Protein AF-A0A1I3M6T3-F1 (afdb_monomer)

Mean predicted aligned error: 14.3 Å

Structure (mmCIF, N/CA/C/O backbone):
data_AF-A0A1I3M6T3-F1
#
_entry.id   AF-A0A1I3M6T3-F1
#
loop_
_atom_site.group_PDB
_atom_site.id
_atom_site.type_symbol
_atom_site.label_atom_id
_atom_site.label_alt_id
_atom_site.label_comp_id
_atom_site.label_asym_id
_atom_site.label_entity_id
_atom_site.label_seq_id
_atom_site.pdbx_PDB_ins_code
_atom_site.Cartn_x
_atom_site.Cartn_y
_atom_site.Cartn_z
_atom_site.occupancy
_atom_site.B_iso_or_equiv
_atom_site.auth_seq_id
_atom_site.auth_comp_id
_atom_site.auth_asym_id
_atom_site.auth_atom_id
_atom_site.pdbx_PDB_model_num
ATOM 1 N N . MET A 1 1 ? 19.870 -5.071 -53.700 1.00 33.00 1 MET A N 1
ATOM 2 C CA . MET A 1 1 ? 19.274 -5.561 -52.437 1.00 33.00 1 MET A CA 1
ATOM 3 C C . MET A 1 1 ? 17.981 -4.803 -52.187 1.00 33.00 1 MET A C 1
ATOM 5 O O . MET A 1 1 ? 18.039 -3.604 -51.962 1.00 33.00 1 MET A O 1
ATOM 9 N N . ARG A 1 2 ? 16.823 -5.468 -52.293 1.00 24.66 2 ARG A N 1
ATOM 10 C CA . ARG A 1 2 ? 15.534 -4.907 -51.862 1.00 24.66 2 ARG A CA 1
ATOM 11 C C . ARG A 1 2 ? 15.504 -4.945 -50.335 1.00 24.66 2 ARG A C 1
ATOM 13 O O . ARG A 1 2 ? 15.470 -6.027 -49.759 1.00 24.66 2 ARG A O 1
ATOM 20 N N . THR A 1 3 ? 15.565 -3.790 -49.685 1.00 25.22 3 THR A N 1
ATOM 21 C CA . THR A 1 3 ? 15.263 -3.667 -48.259 1.00 25.22 3 THR A CA 1
ATOM 22 C C . THR A 1 3 ? 13.766 -3.901 -48.082 1.00 25.22 3 THR A C 1
ATOM 24 O O . THR A 1 3 ? 12.947 -3.120 -48.562 1.00 25.22 3 THR A O 1
ATOM 27 N N . SER A 1 4 ? 13.381 -5.004 -47.438 1.00 23.59 4 SER A N 1
ATOM 28 C CA . SER A 1 4 ? 11.996 -5.191 -47.014 1.00 23.59 4 SER A CA 1
ATOM 29 C C . SER A 1 4 ? 11.693 -4.137 -45.947 1.00 23.59 4 SER A C 1
ATOM 31 O O . SER A 1 4 ? 12.157 -4.259 -44.810 1.00 23.59 4 SER A O 1
ATOM 33 N N . LYS A 1 5 ? 10.948 -3.085 -46.300 1.00 27.83 5 LYS A N 1
ATOM 34 C CA . LYS A 1 5 ? 10.282 -2.244 -45.302 1.00 27.83 5 LYS A CA 1
ATOM 35 C C . LYS A 1 5 ? 9.304 -3.160 -44.562 1.00 27.83 5 LYS A C 1
ATOM 37 O O . LYS A 1 5 ? 8.315 -3.598 -45.139 1.00 27.83 5 LYS A O 1
ATOM 42 N N . LYS A 1 6 ? 9.631 -3.533 -43.323 1.00 27.16 6 LYS A N 1
ATOM 43 C CA . LYS A 1 6 ? 8.674 -4.197 -42.435 1.00 27.16 6 LYS A CA 1
ATOM 44 C C . LYS A 1 6 ? 7.587 -3.171 -42.124 1.00 27.16 6 LYS A C 1
ATOM 46 O O . LYS A 1 6 ? 7.888 -2.121 -41.567 1.00 27.16 6 LYS A O 1
ATOM 51 N N . ILE A 1 7 ? 6.366 -3.460 -42.554 1.00 26.75 7 ILE A N 1
ATOM 52 C CA . ILE A 1 7 ? 5.167 -2.705 -42.194 1.00 26.75 7 ILE A CA 1
ATOM 53 C C . ILE A 1 7 ? 4.877 -3.062 -40.734 1.00 26.75 7 ILE A C 1
ATOM 55 O O . ILE A 1 7 ? 4.719 -4.239 -40.412 1.00 26.75 7 ILE A O 1
ATOM 59 N N . PHE A 1 8 ? 4.891 -2.070 -39.847 1.00 31.80 8 PHE A N 1
ATOM 60 C CA . PHE A 1 8 ? 4.618 -2.259 -38.425 1.00 31.80 8 PHE A CA 1
ATOM 61 C C . PHE A 1 8 ? 3.236 -1.702 -38.126 1.00 31.80 8 PHE A C 1
ATOM 63 O O . PHE A 1 8 ? 2.995 -0.511 -38.261 1.00 31.80 8 PHE A O 1
ATOM 70 N N . THR A 1 9 ? 2.319 -2.579 -37.739 1.00 27.88 9 THR A N 1
ATOM 71 C CA . THR A 1 9 ? 0.963 -2.187 -37.365 1.00 27.88 9 THR A CA 1
ATOM 72 C C . THR A 1 9 ? 0.936 -1.803 -35.889 1.00 27.88 9 THR A C 1
ATOM 74 O O . THR A 1 9 ? 1.204 -2.650 -35.042 1.00 27.88 9 THR A O 1
ATOM 77 N N . ILE A 1 10 ? 0.616 -0.548 -35.581 1.00 32.59 10 ILE A N 1
ATOM 78 C CA . ILE A 1 10 ? 0.321 -0.064 -34.228 1.00 32.59 10 ILE A CA 1
ATOM 79 C C . ILE A 1 10 ? -1.197 0.142 -34.160 1.00 32.59 10 ILE A C 1
ATOM 81 O O . ILE A 1 10 ? -1.762 0.835 -35.004 1.00 32.59 10 ILE A O 1
ATOM 85 N N . SER A 1 11 ? -1.865 -0.470 -33.184 1.00 29.73 11 SER A N 1
ATOM 86 C CA . SER A 1 11 ? -3.308 -0.286 -32.962 1.00 29.73 11 SER A CA 1
ATOM 87 C C . SER A 1 11 ? -3.497 0.434 -31.629 1.00 29.73 11 SER A C 1
ATOM 89 O O . SER A 1 11 ? -2.951 -0.011 -30.621 1.00 29.73 11 SER A O 1
ATOM 91 N N . PHE A 1 12 ? -4.225 1.549 -31.628 1.00 35.47 12 PHE A N 1
ATOM 92 C CA . PHE A 1 12 ? -4.658 2.257 -30.427 1.00 35.47 12 PHE A CA 1
ATOM 93 C C . PHE A 1 12 ? -6.178 2.126 -30.309 1.00 35.47 12 PHE A C 1
ATOM 95 O O . PHE A 1 12 ? -6.918 2.481 -31.224 1.00 35.47 12 PHE A O 1
ATOM 102 N N . ILE A 1 13 ? -6.663 1.676 -29.155 1.00 32.03 13 ILE A N 1
ATOM 103 C CA . ILE A 1 13 ? -8.095 1.702 -28.849 1.00 32.03 13 ILE A CA 1
ATOM 104 C C . ILE A 1 13 ? -8.364 2.981 -28.057 1.00 32.03 13 ILE A C 1
ATOM 106 O O . ILE A 1 13 ? -7.944 3.105 -26.909 1.00 32.03 13 ILE A O 1
ATOM 110 N N . THR A 1 14 ? -9.037 3.951 -28.674 1.00 37.41 14 THR A N 1
ATOM 111 C CA . THR A 1 14 ? -9.496 5.181 -28.012 1.00 37.41 14 THR A CA 1
ATOM 112 C C . THR A 1 14 ? -11.008 5.084 -27.836 1.00 37.41 14 THR A C 1
ATOM 114 O O . THR A 1 14 ? -11.773 5.472 -28.707 1.00 37.41 14 THR A O 1
ATOM 117 N N . SER A 1 15 ? -11.469 4.535 -26.711 1.00 32.78 15 SER A N 1
ATOM 118 C CA . SER A 1 15 ? -12.909 4.460 -26.430 1.00 32.78 15 SER A CA 1
ATOM 119 C C . SER A 1 15 ? -13.443 5.845 -26.057 1.00 32.78 15 SER A C 1
ATOM 121 O O . SER A 1 15 ? -13.437 6.225 -24.890 1.00 32.78 15 SER A O 1
ATOM 123 N N . LEU A 1 16 ? -13.885 6.618 -27.047 1.00 38.84 16 LEU A N 1
ATOM 124 C CA . LEU A 1 16 ? -14.772 7.754 -26.818 1.00 38.84 16 LEU A CA 1
ATOM 125 C C . LEU A 1 16 ? -16.199 7.204 -26.738 1.00 38.84 16 LEU A C 1
ATOM 127 O O . LEU A 1 16 ? -16.794 6.877 -27.760 1.00 38.84 16 LEU A O 1
ATOM 131 N N . LEU A 1 17 ? -16.721 7.040 -25.523 1.00 32.47 17 LEU A N 1
ATOM 132 C CA . LEU A 1 17 ? -18.110 6.640 -25.298 1.00 32.47 17 LEU A CA 1
ATOM 133 C C . LEU A 1 17 ? -19.011 7.864 -25.485 1.00 32.47 17 LEU A C 1
ATOM 135 O O . LEU A 1 17 ? -19.327 8.569 -24.529 1.00 32.47 17 LEU A O 1
ATOM 139 N N . PHE A 1 18 ? -19.418 8.122 -26.726 1.00 37.00 18 PHE A N 1
ATOM 140 C CA . PHE A 1 18 ? -20.512 9.045 -27.010 1.00 37.00 18 PHE A CA 1
ATOM 141 C C . PHE A 1 18 ? -21.816 8.256 -26.928 1.00 37.00 18 PHE A C 1
ATOM 143 O O . PHE A 1 18 ? -21.998 7.314 -27.698 1.00 37.00 18 PHE A O 1
ATOM 150 N N . SER A 1 19 ? -22.661 8.588 -25.945 1.00 36.44 19 SER A N 1
ATOM 151 C CA . SER A 1 19 ? -24.074 8.179 -25.846 1.00 36.44 19 SER A CA 1
ATOM 152 C C . SER A 1 19 ? -24.452 6.934 -26.668 1.00 36.44 19 SER A C 1
ATOM 154 O O . SER A 1 19 ? -25.060 7.052 -27.716 1.00 36.44 19 SER A O 1
ATOM 156 N N . SER A 1 20 ? -24.103 5.721 -26.222 1.00 36.16 20 SER A N 1
ATOM 157 C CA . SER A 1 20 ? -24.550 4.416 -26.775 1.00 36.16 20 SER A CA 1
ATOM 158 C C . SER A 1 20 ? -24.421 4.131 -28.291 1.00 36.16 20 SER A C 1
ATOM 160 O O . SER A 1 20 ? -24.750 3.017 -28.690 1.00 36.16 20 SER A O 1
ATOM 162 N N . VAL A 1 21 ? -23.961 5.058 -29.139 1.00 37.34 21 VAL A N 1
ATOM 163 C CA . VAL A 1 21 ? -24.123 4.934 -30.600 1.00 37.34 21 VAL A CA 1
ATOM 164 C C . VAL A 1 21 ? -22.792 4.871 -31.347 1.00 37.34 21 VAL A C 1
ATOM 166 O O . VAL A 1 21 ? -22.757 4.193 -32.368 1.00 37.34 21 VAL A O 1
ATOM 169 N N . PHE A 1 22 ? -21.691 5.453 -30.841 1.00 40.50 22 PHE A N 1
ATOM 170 C CA . PHE A 1 22 ? -20.404 5.422 -31.554 1.00 40.50 22 PHE A CA 1
ATOM 171 C C . PHE A 1 22 ? -19.187 5.060 -30.692 1.00 40.50 22 PHE A C 1
ATOM 173 O O . PHE A 1 22 ? -19.043 5.552 -29.574 1.00 40.50 22 PHE A O 1
ATOM 180 N N . ALA A 1 23 ? -18.283 4.240 -31.241 1.00 41.53 23 ALA A N 1
ATOM 181 C CA . ALA A 1 23 ? -16.928 4.019 -30.720 1.00 41.53 23 ALA A CA 1
ATOM 182 C C . ALA A 1 23 ? -15.893 4.225 -31.837 1.00 41.53 23 ALA A C 1
ATOM 184 O O . ALA A 1 23 ? -16.207 4.034 -33.013 1.00 41.53 23 ALA A O 1
ATOM 185 N N . PHE A 1 24 ? -14.662 4.601 -31.473 1.00 45.25 24 PHE A N 1
ATOM 186 C CA . PHE A 1 24 ? -13.592 4.873 -32.434 1.00 45.25 24 PHE A CA 1
ATOM 187 C C . PHE A 1 24 ? -12.334 4.045 -32.141 1.00 45.25 24 PHE A C 1
ATOM 189 O O . PHE A 1 24 ? -11.919 3.900 -30.994 1.00 45.25 24 PHE A O 1
ATOM 196 N N . GLU A 1 25 ? -11.689 3.516 -33.178 1.00 41.31 25 GLU A N 1
ATOM 197 C CA . GLU A 1 25 ? -10.359 2.896 -33.067 1.00 41.31 25 GLU A CA 1
ATOM 198 C C . GLU A 1 25 ? -9.405 3.585 -34.039 1.00 41.31 25 GLU A C 1
ATOM 200 O O . GLU A 1 25 ? -9.742 3.778 -35.208 1.00 41.31 25 GLU A O 1
ATOM 205 N N . THR A 1 26 ? -8.222 3.974 -33.559 1.00 43.28 26 THR A N 1
ATOM 206 C CA . THR A 1 26 ? -7.202 4.624 -34.386 1.00 43.28 26 THR A CA 1
ATOM 207 C C . THR A 1 26 ? -6.037 3.673 -34.610 1.00 43.28 26 THR A C 1
ATOM 209 O O . THR A 1 26 ? -5.439 3.136 -33.678 1.00 43.28 26 THR A O 1
ATOM 212 N N . LYS A 1 27 ? -5.681 3.449 -35.872 1.00 40.69 27 LYS A N 1
ATOM 213 C CA . LYS A 1 27 ? -4.592 2.541 -36.243 1.00 40.69 27 LYS A CA 1
ATOM 214 C C . LYS A 1 27 ? -3.506 3.308 -36.985 1.00 40.69 27 LYS A C 1
ATOM 216 O O . LYS A 1 27 ? -3.785 3.978 -37.978 1.00 40.69 27 LYS A O 1
ATOM 221 N N . LEU A 1 28 ? -2.271 3.210 -36.490 1.00 41.81 28 LEU A N 1
ATOM 222 C CA . LEU A 1 28 ? -1.088 3.868 -37.044 1.00 41.81 28 LEU A CA 1
ATOM 223 C C . LEU A 1 28 ? -0.207 2.815 -37.734 1.00 41.81 28 LEU A C 1
ATOM 225 O O . LEU A 1 28 ? 0.260 1.871 -37.098 1.00 41.81 28 LEU A O 1
ATOM 229 N N . ILE A 1 29 ? 0.011 2.946 -39.045 1.00 38.28 29 ILE A N 1
ATOM 230 C CA . ILE A 1 29 ? 0.588 1.853 -39.858 1.00 38.28 29 ILE A CA 1
ATOM 231 C C . ILE A 1 29 ? 2.064 2.092 -40.246 1.00 38.28 29 ILE A C 1
ATOM 233 O O . ILE A 1 29 ? 2.777 1.146 -40.593 1.00 38.28 29 ILE A O 1
ATOM 237 N N . ASN A 1 30 ? 2.581 3.327 -40.161 1.00 36.50 30 ASN A N 1
ATOM 238 C CA . ASN A 1 30 ? 3.977 3.620 -40.513 1.00 36.50 30 ASN A CA 1
ATOM 239 C C . ASN A 1 30 ? 4.489 4.944 -39.902 1.00 36.50 30 ASN A C 1
ATOM 241 O O . ASN A 1 30 ? 3.754 5.919 -39.785 1.00 36.50 30 ASN A O 1
ATOM 245 N N . THR A 1 31 ? 5.773 4.987 -39.527 1.00 40.03 31 THR A N 1
ATOM 246 C CA . THR A 1 31 ? 6.451 6.151 -38.923 1.00 40.03 31 THR A CA 1
ATOM 247 C C . THR A 1 31 ? 7.047 7.131 -39.937 1.00 40.03 31 THR A C 1
ATOM 249 O O . THR A 1 31 ? 7.481 8.208 -39.536 1.00 40.03 31 THR A O 1
ATOM 252 N N . THR A 1 32 ? 7.106 6.774 -41.227 1.00 36.97 32 THR A N 1
ATOM 253 C CA . THR A 1 32 ? 7.670 7.651 -42.282 1.00 36.97 32 THR A CA 1
ATOM 254 C C . THR A 1 32 ? 6.618 8.325 -43.156 1.00 36.97 32 THR A C 1
ATOM 256 O O . THR A 1 32 ? 6.818 9.473 -43.528 1.00 36.97 32 THR A O 1
ATOM 259 N N . ASP A 1 33 ? 5.490 7.657 -43.391 1.00 41.19 33 ASP A N 1
ATOM 260 C CA . ASP A 1 33 ? 4.301 8.193 -44.054 1.00 41.19 33 ASP A CA 1
ATOM 261 C C . ASP A 1 33 ? 3.130 7.856 -43.119 1.00 41.19 33 ASP A C 1
ATOM 263 O O . ASP A 1 33 ? 2.722 6.698 -43.036 1.00 41.19 33 ASP A O 1
ATOM 267 N N . MET A 1 34 ? 2.698 8.803 -42.279 1.00 42.41 34 MET A N 1
ATOM 268 C CA . MET A 1 34 ? 1.663 8.533 -41.273 1.00 42.41 34 MET A CA 1
ATOM 269 C C . MET A 1 34 ? 0.317 8.319 -41.969 1.00 42.41 34 MET A C 1
ATOM 271 O O . MET A 1 34 ? -0.322 9.286 -42.355 1.00 42.41 34 MET A O 1
ATOM 275 N N . GLU A 1 35 ? -0.126 7.074 -42.111 1.00 43.06 35 GLU A N 1
ATOM 276 C CA . GLU A 1 35 ? -1.515 6.753 -42.452 1.00 43.06 35 GLU A CA 1
ATOM 277 C C . GLU A 1 35 ? -2.309 6.553 -41.158 1.00 43.06 35 GLU A C 1
ATOM 279 O O . GLU A 1 35 ? -1.922 5.734 -40.314 1.00 43.06 35 GLU A O 1
ATOM 284 N N . VAL A 1 36 ? -3.396 7.313 -40.998 1.00 46.81 36 VAL A N 1
ATOM 285 C CA . VAL A 1 36 ? -4.339 7.171 -39.885 1.00 46.81 36 VAL A CA 1
ATOM 286 C C . VAL A 1 36 ? -5.586 6.480 -40.415 1.00 46.81 36 VAL A C 1
ATOM 288 O O . VAL A 1 36 ? -6.223 6.946 -41.357 1.00 46.81 36 VAL A O 1
ATOM 291 N N . TRP A 1 37 ? -5.938 5.362 -39.796 1.00 45.31 37 TRP A N 1
ATOM 292 C CA . TRP A 1 37 ? -7.192 4.673 -40.070 1.00 45.31 37 TRP A CA 1
ATOM 293 C C . TRP A 1 37 ? -8.113 4.854 -38.876 1.00 45.31 37 TRP A C 1
ATOM 295 O O . TRP A 1 37 ? -7.723 4.553 -37.745 1.00 45.31 37 TRP A O 1
ATOM 305 N N . LEU A 1 38 ? -9.305 5.374 -39.141 1.00 51.09 38 LEU A N 1
ATOM 306 C CA . LEU A 1 38 ? -10.376 5.539 -38.172 1.00 51.09 38 LEU A CA 1
ATOM 307 C C . LEU A 1 38 ? -11.373 4.415 -38.387 1.00 51.09 38 LEU A C 1
ATOM 309 O O . LEU A 1 38 ? -11.937 4.274 -39.466 1.00 51.09 38 LEU A O 1
ATOM 313 N N . THR A 1 39 ? -11.592 3.612 -37.360 1.00 48.12 39 THR A N 1
ATOM 314 C CA . THR A 1 39 ? -12.732 2.706 -37.341 1.00 48.12 39 THR A CA 1
ATOM 315 C C . THR A 1 39 ? -13.878 3.399 -36.635 1.00 48.12 39 THR A C 1
ATOM 317 O O . THR A 1 39 ? -13.713 3.765 -35.476 1.00 48.12 39 THR A O 1
ATOM 320 N N . VAL A 1 40 ? -15.012 3.560 -37.307 1.00 50.78 40 VAL A N 1
ATOM 321 C CA . VAL A 1 40 ? -16.257 4.038 -36.704 1.00 50.78 40 VAL A CA 1
ATOM 322 C C . VAL A 1 40 ? -17.132 2.824 -36.436 1.00 50.78 40 VAL A C 1
ATOM 324 O O . VAL A 1 40 ? -17.452 2.065 -37.351 1.00 50.78 40 VAL A O 1
ATOM 327 N N . PHE A 1 41 ? -17.490 2.619 -35.175 1.00 48.28 41 PHE A N 1
ATOM 328 C CA . PHE A 1 41 ? -18.468 1.612 -34.781 1.00 48.28 41 PHE A CA 1
ATOM 329 C C . PHE A 1 41 ? -19.822 2.284 -34.612 1.00 48.28 41 PHE A C 1
ATOM 331 O O . PHE A 1 41 ? -19.892 3.288 -33.916 1.00 48.28 41 PHE A O 1
ATOM 338 N N . GLN A 1 42 ? -20.872 1.729 -35.210 1.00 49.78 42 GLN A N 1
ATOM 339 C CA . GLN A 1 42 ? -22.252 2.169 -35.046 1.00 49.78 42 GLN A CA 1
ATOM 340 C C . GLN A 1 42 ? -23.133 0.958 -34.725 1.00 49.78 42 GLN A C 1
ATOM 342 O O . GLN A 1 42 ? -23.492 0.174 -35.610 1.00 49.78 42 GLN A O 1
ATOM 347 N N . GLY A 1 43 ? -23.439 0.757 -33.441 1.00 54.12 43 GLY A N 1
ATOM 348 C CA . GLY A 1 43 ? -23.986 -0.521 -32.970 1.00 54.12 43 GLY A CA 1
ATOM 349 C C . GLY A 1 43 ? -23.054 -1.683 -33.347 1.00 54.12 43 GLY A C 1
ATOM 350 O O . GLY A 1 43 ? -21.872 -1.654 -33.014 1.00 54.12 43 GLY A O 1
ATOM 351 N N . ASP A 1 44 ? -23.567 -2.665 -34.095 1.00 50.44 44 ASP A N 1
ATOM 352 C CA . ASP A 1 44 ? -22.787 -3.814 -34.592 1.00 50.44 44 ASP A CA 1
ATOM 353 C C . ASP A 1 44 ? -22.077 -3.551 -35.935 1.00 50.44 44 ASP A C 1
ATOM 355 O O . ASP A 1 44 ? -21.356 -4.412 -36.447 1.00 50.44 44 ASP A O 1
ATOM 359 N N . THR A 1 45 ? -22.292 -2.383 -36.548 1.00 45.78 45 THR A N 1
ATOM 360 C CA . THR A 1 45 ? -21.677 -2.043 -37.837 1.00 45.78 45 THR A CA 1
ATOM 361 C C . THR A 1 45 ? -20.336 -1.347 -37.649 1.00 45.78 45 THR A C 1
ATOM 363 O O . THR A 1 45 ? -20.158 -0.540 -36.740 1.00 45.78 45 THR A O 1
ATOM 366 N N . LYS A 1 46 ? -19.372 -1.691 -38.509 1.00 55.78 46 LYS A N 1
ATOM 367 C CA . LYS A 1 46 ? -18.014 -1.147 -38.511 1.00 55.78 46 LYS A CA 1
ATOM 368 C C . LYS A 1 46 ? -17.716 -0.552 -39.884 1.00 55.78 46 LYS A C 1
ATOM 370 O O . LYS A 1 46 ? -17.793 -1.270 -40.880 1.00 55.78 46 LYS A O 1
ATOM 375 N N . GLU A 1 47 ? -17.298 0.706 -39.922 1.00 57.34 47 GLU A N 1
ATOM 376 C CA . GLU A 1 47 ? -16.759 1.353 -41.119 1.00 57.34 47 GLU A CA 1
ATOM 377 C C . GLU A 1 47 ? -15.292 1.740 -40.892 1.00 57.34 47 GLU A C 1
ATOM 379 O O . GLU A 1 47 ? -14.941 2.295 -39.851 1.00 57.34 47 GLU A O 1
ATOM 384 N N . GLU A 1 48 ? -14.416 1.422 -41.850 1.00 53.38 48 GLU A N 1
ATOM 385 C CA . GLU A 1 48 ? -13.013 1.847 -41.825 1.00 53.38 48 GLU A CA 1
ATOM 386 C C . GLU A 1 48 ? -12.815 3.036 -42.763 1.00 53.38 48 GLU A C 1
ATOM 388 O O . GLU A 1 48 ? -12.913 2.916 -43.984 1.00 53.38 48 GLU A O 1
ATOM 393 N N . LEU A 1 49 ? -12.492 4.185 -42.180 1.00 54.81 49 LEU A N 1
ATOM 394 C CA . LEU A 1 49 ? -12.182 5.413 -42.888 1.00 54.81 49 LEU A CA 1
ATOM 395 C C . LEU A 1 49 ? -10.666 5.581 -42.966 1.00 54.81 49 LEU A C 1
ATOM 397 O O . LEU A 1 49 ? -9.971 5.687 -41.951 1.00 54.81 49 LEU A O 1
ATOM 401 N N . HIS A 1 50 ? -10.148 5.628 -44.192 1.00 53.78 50 HIS A N 1
ATOM 402 C CA . HIS A 1 50 ? -8.756 5.978 -44.428 1.00 53.78 50 HIS A CA 1
ATOM 403 C C . HIS A 1 50 ? -8.604 7.498 -44.425 1.00 53.78 50 HIS A C 1
ATOM 405 O O . HIS A 1 50 ? -9.087 8.180 -45.330 1.00 53.78 50 HIS A O 1
ATOM 411 N N . VAL A 1 51 ? -7.897 8.028 -43.430 1.00 53.50 51 VAL A N 1
ATOM 412 C CA . VAL A 1 51 ? -7.587 9.453 -43.337 1.00 53.50 51 VAL A CA 1
ATOM 413 C C . VAL A 1 51 ? -6.094 9.620 -43.577 1.00 53.50 51 VAL A C 1
ATOM 415 O O . VAL A 1 51 ? -5.267 9.574 -42.667 1.00 53.50 51 VAL A O 1
ATOM 418 N N . ALA A 1 52 ? -5.738 9.770 -44.852 1.00 49.31 52 ALA A N 1
ATOM 419 C CA . ALA A 1 52 ? -4.384 10.126 -45.244 1.00 49.31 52 ALA A CA 1
ATOM 420 C C . ALA A 1 52 ? -4.171 11.628 -44.975 1.00 49.31 52 ALA A C 1
ATOM 422 O O . ALA A 1 52 ? -4.862 12.449 -45.585 1.00 49.31 52 ALA A O 1
ATOM 423 N N . PRO A 1 53 ? -3.235 12.029 -44.097 1.00 47.44 53 PRO A N 1
ATOM 424 C CA . PRO A 1 53 ? -2.973 13.434 -43.852 1.00 47.44 53 PRO A CA 1
ATOM 425 C C . PRO A 1 53 ? -2.297 14.056 -45.080 1.00 47.44 53 PRO A C 1
ATOM 427 O O . PRO A 1 53 ? -1.090 13.927 -45.288 1.00 47.44 53 PRO A O 1
ATOM 430 N N . GLN A 1 54 ? -3.069 14.763 -45.909 1.00 44.38 54 GLN A N 1
ATOM 431 C CA . GLN A 1 54 ? -2.516 15.626 -46.951 1.00 44.38 54 GLN A CA 1
ATOM 432 C C . GLN A 1 54 ? -1.976 16.909 -46.316 1.00 44.38 54 GLN A C 1
ATOM 434 O O . GLN A 1 54 ? -2.658 17.918 -46.310 1.00 44.38 54 GLN A O 1
ATOM 439 N N . SER A 1 55 ? -0.754 16.895 -45.779 1.00 43.97 55 SER A N 1
ATOM 440 C CA . SER A 1 55 ? 0.045 18.082 -45.385 1.00 43.97 55 SER A CA 1
ATOM 441 C C . SER A 1 55 ? -0.560 19.130 -44.423 1.00 43.97 55 SER A C 1
ATOM 443 O O . SER A 1 55 ? 0.167 20.020 -43.982 1.00 43.97 55 SER A O 1
ATOM 445 N N . GLU A 1 56 ? -1.834 19.039 -44.052 1.00 47.22 56 GLU A N 1
ATOM 446 C CA . GLU A 1 56 ? -2.540 20.009 -43.221 1.00 47.22 56 GLU A CA 1
ATOM 447 C C . GLU A 1 56 ? -2.669 19.510 -41.776 1.00 47.22 56 GLU A C 1
ATOM 449 O O . GLU A 1 56 ? -2.756 18.317 -41.499 1.00 47.22 56 GLU A O 1
ATOM 454 N N . LYS A 1 57 ? -2.607 20.447 -40.822 1.00 52.22 57 LYS A N 1
ATOM 455 C CA . LYS A 1 57 ? -2.604 20.169 -39.372 1.00 52.22 57 LYS A CA 1
ATOM 456 C C . LYS A 1 57 ? -3.990 19.839 -38.810 1.00 52.22 57 LYS A C 1
ATOM 458 O O . LYS A 1 57 ? -4.098 19.527 -37.625 1.00 52.22 57 LYS A O 1
ATOM 463 N N . THR A 1 58 ? -5.027 19.921 -39.637 1.00 50.62 58 THR A N 1
ATOM 464 C CA . THR A 1 58 ? -6.431 19.756 -39.257 1.00 50.62 58 THR A CA 1
ATOM 465 C C . THR A 1 58 ? -7.223 19.148 -40.407 1.00 50.62 58 THR A C 1
ATOM 467 O O . THR A 1 58 ? -7.012 19.547 -41.548 1.00 50.62 58 THR A O 1
ATOM 470 N N . PHE A 1 59 ? -8.153 18.240 -40.111 1.00 55.91 59 PHE A N 1
ATOM 471 C CA . PHE A 1 59 ? -9.054 17.628 -41.094 1.00 55.91 59 PHE A CA 1
ATOM 472 C C . PHE A 1 59 ? -10.476 17.569 -40.541 1.00 55.91 59 PHE A C 1
ATOM 474 O O . PHE A 1 59 ? -10.655 17.344 -39.344 1.00 55.91 59 PHE A O 1
ATOM 481 N N . THR A 1 60 ? -11.471 17.726 -41.415 1.00 53.56 60 THR A N 1
ATOM 482 C CA . THR A 1 60 ? -12.892 17.665 -41.049 1.00 53.56 60 THR A CA 1
ATOM 483 C C . THR A 1 60 ? -13.610 16.599 -41.880 1.00 53.56 60 THR A C 1
ATOM 485 O O . THR A 1 60 ? -13.386 16.513 -43.087 1.00 53.56 60 THR A O 1
ATOM 488 N N . TYR A 1 61 ? -14.460 15.787 -41.249 1.00 55.47 61 TYR A N 1
ATOM 489 C CA . TYR A 1 61 ? -15.267 14.744 -41.889 1.00 55.47 61 TYR A CA 1
ATOM 490 C C . TYR A 1 61 ? -16.738 14.885 -41.485 1.00 55.47 61 TYR A C 1
ATOM 492 O O . TYR A 1 61 ? -17.037 14.944 -40.296 1.00 55.47 61 TYR A O 1
ATOM 500 N N . GLU A 1 62 ? -17.657 14.932 -42.451 1.00 54.72 62 GLU A N 1
ATOM 501 C CA . GLU A 1 62 ? -19.100 14.979 -42.176 1.00 54.72 62 GLU A CA 1
ATOM 502 C C . GLU A 1 62 ? -19.637 13.543 -42.044 1.00 54.72 62 GLU A C 1
ATOM 504 O O . GLU A 1 62 ? -19.589 12.765 -42.995 1.00 54.72 62 GLU A O 1
ATOM 509 N N . LEU A 1 63 ? -20.143 13.192 -40.863 1.00 53.81 63 LEU A N 1
ATOM 510 C CA . LEU A 1 63 ? -20.865 11.954 -40.586 1.00 53.81 63 LEU A CA 1
ATOM 511 C C . LEU A 1 63 ? -22.364 12.267 -40.505 1.00 53.81 63 LEU A C 1
ATOM 513 O O . LEU A 1 63 ? -22.754 13.259 -39.894 1.00 53.81 63 LEU A O 1
ATOM 517 N N . ILE A 1 64 ? -23.208 11.428 -41.098 1.00 54.19 64 ILE A N 1
ATOM 518 C CA . ILE A 1 64 ? -24.667 11.557 -41.016 1.00 54.19 64 ILE A CA 1
ATOM 519 C C . ILE A 1 64 ? -25.204 10.312 -40.315 1.00 54.19 64 ILE A C 1
ATOM 521 O O . ILE A 1 64 ? -24.906 9.200 -40.749 1.00 54.19 64 ILE A O 1
ATOM 525 N N . ASP A 1 65 ? -25.953 10.485 -39.228 1.00 51.28 65 ASP A N 1
ATOM 526 C CA . ASP A 1 65 ? -26.559 9.362 -38.509 1.00 51.28 65 ASP A CA 1
ATOM 527 C C . ASP A 1 65 ? -27.863 8.862 -39.186 1.00 51.28 65 ASP A C 1
ATOM 529 O O . ASP A 1 65 ? -28.335 9.459 -40.161 1.00 51.28 65 ASP A O 1
ATOM 533 N N . PRO A 1 66 ? -28.472 7.760 -38.705 1.00 48.34 66 PRO A N 1
ATOM 534 C CA . PRO A 1 66 ? -29.700 7.201 -39.276 1.00 48.34 66 PRO A CA 1
ATOM 535 C C . PRO A 1 66 ? -30.912 8.130 -39.176 1.00 48.34 66 PRO A C 1
ATOM 537 O O . PRO A 1 66 ? -31.847 7.988 -39.963 1.00 48.34 66 PRO A O 1
ATOM 540 N N . ASP A 1 67 ? -30.883 9.079 -38.241 1.00 53.53 67 ASP A N 1
ATOM 541 C CA . ASP A 1 67 ? -31.911 10.096 -38.037 1.00 53.53 67 ASP A CA 1
ATOM 542 C C . ASP A 1 67 ? -31.640 11.360 -38.885 1.00 53.53 67 ASP A C 1
ATOM 544 O O . ASP A 1 67 ? -32.318 12.381 -38.740 1.00 53.53 67 ASP A O 1
ATOM 548 N N . ASN A 1 68 ? -30.696 11.281 -39.838 1.00 58.16 68 ASN A N 1
ATOM 549 C CA . ASN A 1 68 ? -30.267 12.359 -40.735 1.00 58.16 68 ASN A CA 1
ATOM 550 C C . ASN A 1 68 ? -29.608 13.551 -40.016 1.00 58.16 68 ASN A C 1
ATOM 552 O O . ASN A 1 68 ? -29.545 14.664 -40.554 1.00 58.16 68 ASN A O 1
ATOM 556 N N . ILE A 1 69 ? -29.090 13.331 -38.810 1.00 51.88 69 ILE A N 1
ATOM 557 C CA . ILE A 1 69 ? -28.352 14.334 -38.053 1.00 51.88 69 ILE A CA 1
ATOM 558 C C . ILE A 1 69 ? -26.915 14.371 -38.564 1.00 51.88 69 ILE A C 1
ATOM 560 O O . ILE A 1 69 ? -26.222 13.357 -38.625 1.00 51.88 69 ILE A O 1
ATOM 564 N N . LYS A 1 70 ? -26.465 15.569 -38.942 1.00 53.47 70 LYS A N 1
ATOM 565 C CA . LYS A 1 70 ? -25.106 15.811 -39.430 1.00 53.47 70 LYS A CA 1
ATOM 566 C C . LYS A 1 70 ? -24.157 16.129 -38.281 1.00 53.47 70 LYS A C 1
ATOM 568 O O . LYS A 1 70 ? -24.448 17.001 -37.463 1.00 53.47 70 LYS A O 1
ATOM 573 N N . TYR A 1 71 ? -22.996 15.490 -38.294 1.00 51.31 71 TYR A N 1
ATOM 574 C CA . TYR A 1 71 ? -21.889 15.696 -37.371 1.00 51.31 71 TYR A CA 1
ATOM 575 C C . TYR A 1 71 ? -20.628 16.035 -38.163 1.00 51.31 71 TYR A C 1
ATOM 577 O O . TYR A 1 71 ? -20.194 15.257 -39.005 1.00 51.31 71 TYR A O 1
ATOM 585 N N . ASN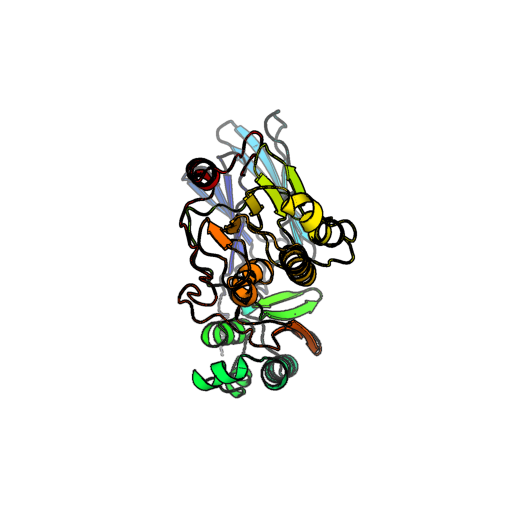 A 1 72 ? -19.997 17.167 -37.874 1.00 53.44 72 ASN A N 1
ATOM 586 C CA . ASN A 1 72 ? -18.692 17.525 -38.416 1.00 53.44 72 ASN A CA 1
ATOM 587 C C . ASN A 1 72 ? -17.600 17.095 -37.439 1.00 53.44 72 ASN A C 1
ATOM 589 O O . ASN A 1 72 ? -17.382 17.712 -36.402 1.00 53.44 72 ASN A O 1
ATOM 593 N N . LEU A 1 73 ? -16.902 16.019 -37.765 1.00 54.22 73 LEU A N 1
ATOM 594 C CA . LEU A 1 73 ? -15.766 15.528 -37.004 1.00 54.22 73 LEU A CA 1
ATOM 595 C C . LEU A 1 73 ? -14.517 16.316 -37.396 1.00 54.22 73 LEU A C 1
ATOM 597 O O . LEU A 1 73 ? -13.995 16.115 -38.486 1.00 54.22 73 LEU A O 1
ATOM 601 N N . SER A 1 74 ? -14.028 17.189 -36.523 1.00 53.19 74 SER A N 1
ATOM 602 C CA . SER A 1 74 ? -12.805 17.969 -36.723 1.00 53.19 74 SER A CA 1
ATOM 603 C C . SER A 1 74 ? -11.669 17.399 -35.885 1.00 53.19 74 SER A C 1
ATOM 605 O O . SER A 1 74 ? -11.761 17.332 -34.665 1.00 53.19 74 SER A O 1
ATOM 607 N N . TRP A 1 75 ? -10.568 17.033 -36.527 1.00 55.19 75 TRP A N 1
ATOM 608 C CA . TRP A 1 75 ? -9.387 16.486 -35.869 1.00 55.19 75 TRP A CA 1
ATOM 609 C C . TRP A 1 75 ? -8.191 17.372 -36.141 1.00 55.19 75 TRP A C 1
ATOM 611 O O . TRP A 1 75 ? -8.035 17.889 -37.246 1.00 55.19 75 TRP A O 1
ATOM 621 N N . GLY A 1 76 ? -7.327 17.522 -35.146 1.00 49.38 76 GLY A N 1
ATOM 622 C CA . GLY A 1 76 ? -6.098 18.279 -35.273 1.00 49.38 76 GLY A CA 1
ATOM 623 C C . GLY A 1 76 ? -4.914 17.554 -34.663 1.00 49.38 76 GLY A C 1
ATOM 624 O O . GLY A 1 76 ? -5.036 16.781 -33.714 1.00 49.38 76 GLY A O 1
ATOM 625 N N . SER A 1 77 ? -3.748 17.827 -35.230 1.00 45.91 77 SER A N 1
ATOM 626 C CA . SER A 1 77 ? -2.458 17.443 -34.678 1.00 45.91 77 SER A CA 1
ATOM 627 C C . SER A 1 77 ? -1.659 18.702 -34.406 1.00 45.91 77 SER A C 1
ATOM 629 O O . SER A 1 77 ? -1.468 19.544 -35.286 1.00 45.91 77 SER A O 1
ATOM 631 N N . ASP A 1 78 ? -1.100 18.789 -33.204 1.00 46.56 78 ASP A N 1
ATOM 632 C CA . ASP A 1 78 ? 0.168 19.482 -33.047 1.00 46.56 78 ASP A CA 1
ATOM 633 C C . ASP A 1 78 ? 1.307 18.452 -32.990 1.00 46.56 78 ASP A C 1
ATOM 635 O O . ASP A 1 78 ? 1.100 17.232 -32.977 1.00 46.56 78 ASP A O 1
ATOM 639 N N . ASN A 1 79 ? 2.551 18.928 -33.010 1.00 42.62 79 ASN A N 1
ATOM 640 C CA . ASN A 1 79 ? 3.721 18.051 -32.989 1.00 42.62 79 ASN A CA 1
ATOM 641 C C . ASN A 1 79 ? 3.753 17.114 -31.757 1.00 42.62 79 ASN A C 1
ATOM 643 O O . ASN A 1 79 ? 4.499 16.133 -31.787 1.00 42.62 79 ASN A O 1
ATOM 647 N N . ASN A 1 80 ? 2.923 17.338 -30.728 1.00 35.47 80 ASN A N 1
ATOM 648 C CA . ASN A 1 80 ? 2.970 16.679 -29.422 1.00 35.47 80 ASN A CA 1
ATOM 649 C C . ASN A 1 80 ? 1.645 16.024 -28.972 1.00 35.47 80 ASN A C 1
ATOM 651 O O . ASN A 1 80 ? 1.656 15.246 -28.020 1.00 35.47 80 ASN A O 1
ATOM 655 N N . SER A 1 81 ? 0.522 16.266 -29.644 1.00 38.41 81 SER A N 1
ATOM 656 C CA . SER A 1 81 ? -0.805 15.789 -29.249 1.00 38.41 81 SER A CA 1
ATOM 657 C C . SER A 1 81 ? -1.767 15.733 -30.435 1.00 38.41 81 SER A C 1
ATOM 659 O O . SER A 1 81 ? -1.594 16.442 -31.430 1.00 38.41 81 SER A O 1
ATOM 661 N N . TRP A 1 82 ? -2.759 14.850 -30.331 1.00 42.94 82 TRP A N 1
ATOM 662 C CA . TRP A 1 82 ? -3.888 14.799 -31.253 1.00 42.94 82 TRP A CA 1
ATOM 663 C C . TRP A 1 82 ? -5.151 15.172 -30.484 1.00 42.94 82 TRP A C 1
ATOM 665 O O . TRP A 1 82 ? -5.311 14.825 -29.315 1.00 42.94 82 TRP A O 1
ATOM 675 N N . TRP A 1 83 ? -6.051 15.887 -31.133 1.00 44.72 83 TRP A N 1
ATOM 676 C CA . TRP A 1 83 ? -7.348 16.233 -30.572 1.00 44.72 83 TRP A CA 1
ATOM 677 C C . TRP A 1 83 ? -8.433 15.998 -31.613 1.00 44.72 83 TRP A C 1
ATOM 679 O O . TRP A 1 83 ? -8.179 16.069 -32.815 1.00 44.72 83 TRP A O 1
ATOM 689 N N . GLY A 1 84 ? -9.633 15.686 -31.135 1.00 45.56 84 GLY A N 1
ATOM 690 C CA . GLY A 1 84 ? -10.811 15.453 -31.956 1.00 45.56 84 GLY A CA 1
ATOM 691 C C . GLY A 1 84 ? -12.026 16.135 -31.355 1.00 45.56 84 GLY A C 1
ATOM 692 O O . GLY A 1 84 ? -12.227 16.094 -30.143 1.00 45.56 84 GLY A O 1
ATOM 693 N N . PHE A 1 85 ? -12.833 16.744 -32.211 1.00 47.62 85 PHE A N 1
ATOM 694 C CA . PHE A 1 85 ? -14.115 17.354 -31.895 1.00 47.62 85 PHE A CA 1
ATOM 695 C C . PHE A 1 85 ? -15.176 16.795 -32.839 1.00 47.62 85 PHE A C 1
ATOM 697 O O . PHE A 1 85 ? -14.883 16.487 -33.990 1.00 47.62 85 PHE A O 1
ATOM 704 N N . ALA A 1 86 ? -16.413 16.697 -32.367 1.00 45.75 86 ALA A N 1
ATOM 705 C CA . ALA A 1 86 ? -17.579 16.417 -33.192 1.00 45.75 86 ALA A CA 1
ATOM 706 C C . ALA A 1 86 ? -18.546 17.599 -33.059 1.00 45.75 86 ALA A C 1
ATOM 708 O O . ALA A 1 86 ? -19.047 17.853 -31.971 1.00 45.75 86 ALA A O 1
ATOM 709 N N . GLU A 1 87 ? -18.802 18.339 -34.132 1.00 45.88 87 GLU A N 1
ATOM 710 C CA . GLU A 1 87 ? -19.762 19.443 -34.166 1.00 45.88 87 GLU A CA 1
ATOM 711 C C . GLU A 1 87 ? -21.078 18.953 -34.788 1.00 45.88 87 GLU A C 1
ATOM 713 O O . GLU A 1 87 ? -21.187 18.819 -36.004 1.00 45.88 87 GLU A O 1
ATOM 718 N N . GLY A 1 88 ? -22.081 18.666 -33.958 1.00 44.94 88 GLY A N 1
ATOM 719 C CA . GLY A 1 88 ? -23.456 18.374 -34.390 1.00 44.94 88 GLY A CA 1
ATOM 720 C C . GLY A 1 88 ? -24.453 19.416 -33.862 1.00 44.94 88 GLY A C 1
ATOM 721 O O . GLY A 1 88 ? -24.079 20.252 -33.032 1.00 44.94 88 GLY A O 1
ATOM 722 N N . PRO A 1 89 ? -25.725 19.403 -34.306 1.00 41.22 89 PRO A N 1
ATOM 723 C CA . PRO A 1 89 ? -26.746 20.290 -33.759 1.00 41.22 89 PRO A CA 1
ATOM 724 C C . PRO A 1 89 ? -26.944 20.015 -3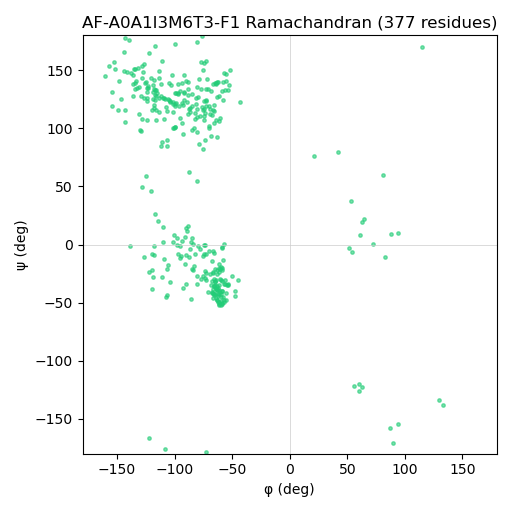2.262 1.00 41.22 89 PRO A C 1
ATOM 726 O O . PRO A 1 89 ? -27.144 18.879 -31.837 1.00 41.22 89 PRO A O 1
ATOM 729 N N . ILE A 1 90 ? -26.863 21.076 -31.458 1.00 36.53 90 ILE A N 1
ATOM 730 C CA . ILE A 1 90 ? -26.974 21.019 -29.998 1.00 36.53 90 ILE A CA 1
ATOM 731 C C . ILE A 1 90 ? -28.394 20.574 -29.624 1.00 36.53 90 ILE A C 1
ATOM 733 O O . ILE A 1 90 ? -29.352 21.313 -29.846 1.00 36.53 90 ILE A O 1
ATOM 737 N N . THR A 1 91 ? -28.530 19.399 -29.013 1.00 42.09 91 THR A N 1
ATOM 738 C CA . THR A 1 91 ? -29.724 19.009 -28.251 1.00 42.09 91 THR A CA 1
ATOM 739 C C . THR A 1 91 ? -29.354 18.864 -26.775 1.00 42.09 91 THR A C 1
ATOM 741 O O . THR A 1 91 ? -28.210 18.557 -26.435 1.00 42.09 91 THR A O 1
ATOM 744 N N . GLU A 1 92 ? -30.313 19.132 -25.886 1.00 34.25 92 GLU A N 1
ATOM 745 C CA . GLU A 1 92 ? -30.130 19.316 -24.432 1.00 34.25 92 GLU A CA 1
ATOM 746 C C . GLU A 1 92 ? -29.516 18.113 -23.673 1.00 34.25 92 GLU A C 1
ATOM 748 O O . GLU A 1 92 ? -29.250 18.223 -22.480 1.00 34.25 92 GLU A O 1
ATOM 753 N N . ALA A 1 93 ? -29.248 16.983 -24.338 1.00 33.38 93 ALA A N 1
ATOM 754 C CA . ALA A 1 93 ? -28.705 15.764 -23.732 1.00 33.38 93 ALA A CA 1
ATOM 755 C C . ALA A 1 93 ? -27.175 15.589 -23.861 1.00 33.38 93 ALA A C 1
ATOM 757 O O . ALA A 1 93 ? -26.621 14.684 -23.241 1.00 33.38 93 ALA A O 1
ATOM 758 N N . ASN A 1 94 ? -26.477 16.435 -24.627 1.00 35.16 94 ASN A N 1
ATOM 759 C CA . ASN A 1 94 ? -25.033 16.297 -24.853 1.00 35.16 94 ASN A CA 1
ATOM 760 C C . ASN A 1 94 ? -24.249 17.362 -24.074 1.00 35.16 94 ASN A C 1
ATOM 762 O O . ASN A 1 94 ? -23.906 18.419 -24.603 1.00 35.16 94 ASN A O 1
ATOM 766 N N . THR A 1 95 ? -23.953 17.099 -22.801 1.00 29.83 95 THR A N 1
ATOM 767 C CA . THR A 1 95 ? -22.925 17.861 -22.077 1.00 29.83 95 THR A CA 1
ATOM 768 C C . THR A 1 95 ? -21.543 17.407 -22.544 1.00 29.83 95 THR A C 1
ATOM 770 O O . THR A 1 95 ? -21.172 16.248 -22.381 1.00 29.83 95 THR A O 1
ATOM 773 N N . TRP A 1 96 ? -20.809 18.329 -23.161 1.00 40.25 96 TRP A N 1
ATOM 774 C CA . TRP A 1 96 ? -19.508 18.117 -23.792 1.00 40.25 96 TRP A CA 1
ATOM 775 C C . TRP A 1 96 ? -18.368 18.033 -22.767 1.00 40.25 96 TRP A C 1
ATOM 777 O O . TRP A 1 96 ? -18.233 18.929 -21.935 1.00 40.25 96 TRP A O 1
ATOM 787 N N . GLU A 1 97 ? -17.475 17.049 -22.897 1.00 32.06 97 GLU A N 1
ATOM 788 C CA . GLU A 1 97 ? -16.118 17.124 -22.339 1.00 32.06 97 GLU A CA 1
ATOM 789 C C . GLU A 1 97 ? -15.093 17.049 -23.478 1.00 32.06 97 GLU A C 1
ATOM 791 O O . GLU A 1 97 ? -15.202 16.223 -24.384 1.00 32.06 97 GLU A O 1
ATOM 796 N N . ALA A 1 98 ? -14.091 17.932 -23.456 1.00 31.16 98 ALA A N 1
ATOM 797 C CA . ALA A 1 98 ? -12.992 17.892 -24.413 1.00 31.16 98 ALA A CA 1
ATOM 798 C C . ALA A 1 98 ? -12.142 16.632 -24.173 1.00 31.16 98 ALA A C 1
ATOM 800 O O . ALA A 1 98 ? -11.440 16.530 -23.166 1.00 31.16 98 ALA A O 1
ATOM 801 N N . GLY A 1 99 ? -12.178 15.681 -25.108 1.00 34.69 99 GLY A N 1
ATOM 802 C CA . GLY A 1 99 ? -11.289 14.523 -25.098 1.00 34.69 99 GLY A CA 1
ATOM 803 C C . GLY A 1 99 ? -9.873 14.922 -25.517 1.00 34.69 99 GLY A C 1
ATOM 804 O O . GLY A 1 99 ? -9.617 15.185 -26.689 1.00 34.69 99 GLY A O 1
ATOM 805 N N . TYR A 1 100 ? -8.933 14.957 -24.573 1.00 31.20 100 TYR A N 1
ATOM 806 C CA . TYR A 1 100 ? -7.513 15.153 -24.874 1.00 31.20 100 TYR A CA 1
ATOM 807 C C . TYR A 1 100 ? -6.833 13.802 -25.134 1.00 31.20 100 TYR A C 1
ATOM 809 O O . TYR A 1 100 ? -6.641 13.016 -24.206 1.00 31.20 100 TYR A O 1
ATOM 817 N N . ALA A 1 101 ? -6.398 13.542 -26.372 1.00 34.19 101 ALA A N 1
ATOM 818 C CA . ALA A 1 101 ? -5.516 12.417 -26.675 1.00 34.19 101 ALA A CA 1
ATOM 819 C C . ALA A 1 101 ? -4.049 12.879 -26.612 1.00 34.19 101 ALA A C 1
ATOM 821 O O . ALA A 1 101 ? -3.471 13.422 -27.557 1.00 34.19 101 ALA A O 1
ATOM 822 N N . SER A 1 102 ? -3.412 12.675 -25.458 1.00 31.17 102 SER A N 1
ATOM 823 C CA . SER A 1 102 ? -1.956 12.846 -25.359 1.00 31.17 102 SER A CA 1
ATOM 824 C C . SER A 1 102 ? -1.247 11.833 -26.271 1.00 31.17 102 SER A C 1
ATOM 826 O O . SER A 1 102 ? -1.663 10.675 -26.334 1.00 31.17 102 SER A O 1
ATOM 828 N N . LYS A 1 103 ? -0.173 12.231 -26.977 1.00 36.19 103 LYS A N 1
ATOM 829 C CA . LYS A 1 103 ? 0.704 11.263 -27.660 1.00 36.19 103 LYS A CA 1
ATOM 830 C C . LYS A 1 103 ? 1.347 10.360 -26.607 1.00 36.19 103 LYS A C 1
ATOM 832 O O . LYS A 1 103 ? 2.407 10.678 -26.071 1.00 36.19 103 LYS A O 1
ATOM 837 N N . GLN A 1 104 ? 0.733 9.221 -26.318 1.00 40.28 104 GLN A N 1
ATOM 838 C CA . GLN A 1 104 ? 1.423 8.132 -25.645 1.00 40.28 104 GLN A CA 1
ATOM 839 C C . GLN A 1 104 ? 2.230 7.381 -26.700 1.00 40.28 104 GLN A C 1
ATOM 841 O O . GLN A 1 104 ? 1.710 6.557 -27.447 1.00 40.28 104 GLN A O 1
ATOM 846 N N . TYR A 1 105 ? 3.516 7.713 -26.800 1.00 44.34 105 TYR A N 1
ATOM 847 C CA . TYR A 1 105 ? 4.453 6.869 -27.527 1.00 44.34 105 TYR A CA 1
ATOM 848 C C . TYR A 1 105 ? 4.514 5.520 -26.807 1.00 44.34 105 TYR A C 1
ATOM 850 O O . TYR A 1 105 ? 4.777 5.483 -25.603 1.00 44.34 105 TYR A O 1
ATOM 858 N N . ASP A 1 106 ? 4.304 4.414 -27.523 1.00 59.16 106 ASP A N 1
ATOM 859 C CA . ASP A 1 106 ? 4.689 3.110 -26.993 1.00 59.16 106 ASP A CA 1
ATOM 860 C C . ASP A 1 106 ? 6.219 3.062 -26.937 1.00 59.16 106 ASP A C 1
ATOM 862 O O . ASP A 1 106 ? 6.926 2.791 -27.914 1.00 59.16 106 ASP A O 1
ATOM 866 N N . LEU A 1 107 ? 6.739 3.424 -25.768 1.00 63.22 107 LEU A N 1
ATOM 867 C CA . LEU A 1 107 ? 8.165 3.529 -25.531 1.00 63.22 107 LEU A CA 1
ATOM 868 C C . LEU A 1 107 ? 8.834 2.155 -25.409 1.00 63.22 107 LEU A C 1
ATOM 870 O O . LEU A 1 107 ? 10.065 2.098 -25.404 1.00 63.22 107 LEU A O 1
ATOM 874 N N . SER A 1 108 ? 8.072 1.054 -25.357 1.00 65.31 108 SER A N 1
ATOM 875 C CA . SER A 1 108 ? 8.620 -0.297 -25.203 1.00 65.31 108 SER A CA 1
ATOM 876 C C . SER A 1 108 ? 9.589 -0.667 -26.331 1.00 65.31 108 SER A C 1
ATOM 878 O O . SER A 1 108 ? 10.594 -1.324 -26.073 1.00 65.31 108 SER A O 1
ATOM 880 N N . PHE A 1 109 ? 9.386 -0.156 -27.548 1.00 71.50 109 PHE A N 1
ATOM 881 C CA . PHE A 1 109 ? 10.244 -0.433 -28.707 1.00 71.50 109 PHE A CA 1
ATOM 882 C C . PHE A 1 109 ? 11.514 0.425 -28.783 1.00 71.50 109 PHE A C 1
ATOM 884 O O . PHE A 1 109 ? 12.375 0.188 -29.635 1.00 71.50 109 PHE A O 1
ATOM 891 N N . TYR A 1 110 ? 11.661 1.437 -27.925 1.00 78.12 110 TYR A N 1
ATOM 892 C CA . TYR A 1 110 ? 12.808 2.338 -27.991 1.00 78.12 110 TYR A CA 1
ATOM 893 C C . TYR A 1 110 ? 14.069 1.639 -27.505 1.00 78.12 110 TYR A C 1
ATOM 895 O O . TYR A 1 110 ? 14.083 1.008 -26.447 1.00 78.12 110 TYR A O 1
ATOM 903 N N . SER A 1 111 ? 15.157 1.799 -28.258 1.00 88.19 111 SER A N 1
ATOM 904 C CA . SER A 1 111 ? 16.438 1.207 -27.892 1.00 88.19 111 SER A CA 1
ATOM 905 C C . SER A 1 111 ? 16.974 1.783 -26.581 1.00 88.19 111 SER A C 1
ATOM 907 O O . SER A 1 111 ? 16.949 2.996 -26.356 1.00 88.19 111 SER A O 1
ATOM 909 N N . LEU A 1 112 ? 17.515 0.913 -25.733 1.00 90.62 112 LEU A N 1
ATOM 910 C CA . LEU A 1 112 ? 18.220 1.306 -24.520 1.00 90.62 112 LEU A CA 1
ATOM 911 C C . LEU A 1 112 ? 19.639 1.754 -24.845 1.00 90.62 112 LEU A C 1
ATOM 913 O O . LEU A 1 112 ? 20.438 1.023 -25.434 1.00 90.62 112 LEU A O 1
ATOM 917 N N . THR A 1 113 ? 19.997 2.944 -24.383 1.00 95.19 113 THR A N 1
ATOM 918 C CA . THR A 1 113 ? 21.373 3.427 -24.461 1.00 95.19 113 THR A CA 1
ATOM 919 C C . THR A 1 113 ? 22.252 2.716 -23.431 1.00 95.19 113 THR A C 1
ATOM 921 O O . THR A 1 113 ? 21.800 2.290 -22.366 1.00 95.19 113 THR A O 1
ATOM 924 N N . LYS A 1 114 ? 23.565 2.665 -23.687 1.00 96.56 114 LYS A N 1
ATOM 925 C CA . LYS A 1 114 ? 24.549 2.139 -22.722 1.00 96.56 114 LYS A CA 1
ATOM 926 C C . LYS A 1 114 ? 24.495 2.861 -21.366 1.00 96.56 114 LYS A C 1
ATOM 928 O O . LYS A 1 114 ? 24.731 2.244 -20.331 1.00 96.56 114 LYS A O 1
ATOM 933 N N . LYS A 1 115 ? 24.188 4.166 -21.366 1.00 97.12 115 LYS A N 1
ATOM 934 C CA . LYS A 1 115 ? 24.065 4.967 -20.139 1.00 97.12 115 LYS A CA 1
ATOM 935 C C . LYS A 1 115 ? 22.860 4.532 -19.306 1.00 97.12 115 LYS A C 1
ATOM 937 O O . LYS A 1 115 ? 23.005 4.387 -18.100 1.00 97.12 115 LYS A O 1
ATOM 942 N N . GLU A 1 116 ? 21.722 4.264 -19.941 1.00 97.19 116 GLU A N 1
ATOM 943 C CA . GLU A 1 116 ? 20.507 3.804 -19.255 1.00 97.19 116 GLU A CA 1
ATOM 944 C C . GLU A 1 116 ? 20.684 2.413 -18.658 1.00 97.19 116 GLU A C 1
ATOM 946 O O . GLU A 1 116 ? 20.401 2.216 -17.481 1.00 97.19 116 GLU A O 1
ATOM 951 N N . LYS A 1 117 ? 21.252 1.477 -19.426 1.00 98.00 117 LYS A N 1
ATOM 952 C CA . LYS A 1 117 ? 21.591 0.134 -18.930 1.00 98.00 117 LYS A CA 1
ATOM 953 C C . LYS A 1 117 ? 22.499 0.203 -17.704 1.00 98.00 117 LYS A C 1
ATOM 955 O O . LYS A 1 117 ? 22.218 -0.410 -16.679 1.00 98.00 117 LYS A O 1
ATOM 960 N N . SER A 1 118 ? 23.558 1.013 -17.784 1.00 97.88 118 SER A N 1
ATOM 961 C CA . SER A 1 118 ? 24.491 1.227 -16.674 1.00 97.88 118 SER A CA 1
ATOM 962 C C . SER A 1 118 ? 23.807 1.849 -15.452 1.00 97.88 118 SER A C 1
ATOM 964 O O . SER A 1 118 ? 24.033 1.404 -14.327 1.00 97.88 118 SER A O 1
ATOM 966 N N . ALA A 1 119 ? 22.931 2.837 -15.661 1.00 97.94 119 ALA A N 1
ATOM 967 C CA . ALA A 1 119 ? 22.163 3.472 -14.596 1.00 97.94 119 ALA A CA 1
ATOM 968 C C . ALA A 1 119 ? 21.273 2.463 -13.859 1.00 97.94 119 ALA A C 1
ATOM 970 O O . ALA A 1 119 ? 21.371 2.356 -12.636 1.00 97.94 119 ALA A O 1
ATOM 971 N N . VAL A 1 120 ? 20.468 1.686 -14.591 1.00 97.81 120 VAL A N 1
ATOM 972 C CA . VAL A 1 120 ? 19.569 0.674 -14.013 1.00 97.81 120 VAL A CA 1
ATOM 973 C C . VAL A 1 120 ? 20.365 -0.414 -13.290 1.00 97.81 120 VAL A C 1
ATOM 975 O O . VAL A 1 120 ? 20.103 -0.692 -12.119 1.00 97.81 120 VAL A O 1
ATOM 978 N N . SER A 1 121 ? 21.410 -0.955 -13.926 1.00 97.88 121 SER A N 1
ATOM 979 C CA . SER A 1 121 ? 22.317 -1.930 -13.306 1.00 97.88 121 SER A CA 1
ATOM 980 C C . SER A 1 121 ? 22.929 -1.407 -12.008 1.00 97.88 121 SER A C 1
ATOM 982 O O . SER A 1 121 ? 23.024 -2.139 -11.022 1.00 97.88 121 SER A O 1
ATOM 984 N N . ASN A 1 122 ? 23.333 -0.135 -11.971 1.00 97.69 122 ASN A N 1
ATOM 985 C CA . ASN A 1 122 ? 23.910 0.451 -10.770 1.00 97.69 122 ASN A CA 1
ATOM 986 C C . ASN A 1 122 ? 22.867 0.665 -9.664 1.00 97.69 122 ASN A C 1
ATOM 988 O O . ASN A 1 122 ? 23.168 0.383 -8.503 1.00 97.69 122 ASN A O 1
ATOM 992 N N . MET A 1 123 ? 21.656 1.120 -10.002 1.00 97.44 123 MET A N 1
ATOM 993 C CA . MET A 1 123 ? 20.557 1.269 -9.039 1.00 97.44 123 MET A CA 1
ATOM 994 C C . MET A 1 123 ? 20.212 -0.078 -8.392 1.00 97.44 123 MET A C 1
ATOM 996 O O . MET A 1 123 ? 20.206 -0.173 -7.164 1.00 97.44 123 MET A O 1
ATOM 1000 N N . ILE A 1 124 ? 20.047 -1.131 -9.199 1.00 96.69 124 ILE A N 1
ATOM 1001 C CA . ILE A 1 124 ? 19.763 -2.489 -8.710 1.00 96.69 124 ILE A CA 1
ATOM 1002 C C . ILE A 1 124 ? 20.910 -2.995 -7.831 1.00 96.69 124 ILE A C 1
ATOM 1004 O O . ILE A 1 124 ? 20.697 -3.380 -6.690 1.00 96.69 124 ILE A O 1
ATOM 1008 N N . ARG A 1 125 ? 22.153 -2.936 -8.316 1.00 96.56 125 ARG A N 1
ATOM 1009 C CA . ARG A 1 125 ? 23.304 -3.493 -7.592 1.00 96.56 125 ARG A CA 1
ATOM 1010 C C . ARG A 1 125 ? 23.582 -2.807 -6.251 1.00 96.56 125 ARG A C 1
ATOM 1012 O O . ARG A 1 125 ? 24.045 -3.465 -5.327 1.00 96.56 125 ARG A O 1
ATOM 1019 N N . THR A 1 126 ? 23.431 -1.484 -6.187 1.00 95.62 126 THR A N 1
ATOM 1020 C CA . THR A 1 126 ? 23.956 -0.677 -5.064 1.00 95.62 126 THR A CA 1
ATOM 1021 C C . THR A 1 126 ? 22.890 -0.178 -4.103 1.00 95.62 126 THR A C 1
ATOM 1023 O O . THR A 1 126 ? 23.223 0.210 -2.988 1.00 95.62 126 THR A O 1
ATOM 1026 N N . THR A 1 127 ? 21.633 -0.116 -4.546 1.00 95.50 127 THR A N 1
ATOM 1027 C CA . THR A 1 127 ? 20.536 0.466 -3.764 1.00 95.50 127 THR A CA 1
ATOM 1028 C C . THR A 1 127 ? 19.439 -0.552 -3.494 1.00 95.50 127 THR A C 1
ATOM 1030 O O . THR A 1 127 ? 18.894 -0.546 -2.397 1.00 95.50 127 THR A O 1
ATOM 1033 N N . TYR A 1 128 ? 19.122 -1.421 -4.458 1.00 96.38 128 TYR A N 1
ATOM 1034 C CA . TYR A 1 128 ? 17.977 -2.307 -4.322 1.00 96.38 128 TYR A CA 1
ATOM 1035 C C . TYR A 1 128 ? 18.228 -3.455 -3.345 1.00 96.38 128 TYR A C 1
ATOM 1037 O O . TYR A 1 128 ? 19.058 -4.332 -3.594 1.00 96.38 128 TYR A O 1
ATOM 1045 N N . ILE A 1 129 ? 17.465 -3.477 -2.254 1.00 95.50 129 ILE A N 1
ATOM 1046 C CA . ILE A 1 129 ? 17.603 -4.503 -1.217 1.00 95.50 129 ILE A CA 1
ATOM 1047 C C . ILE A 1 129 ? 17.191 -5.904 -1.702 1.00 95.50 129 ILE A C 1
ATOM 1049 O O . ILE A 1 129 ? 17.805 -6.894 -1.308 1.00 95.50 129 ILE A O 1
ATOM 1053 N N . GLY A 1 130 ? 16.233 -5.997 -2.632 1.00 94.31 130 GLY A N 1
ATOM 1054 C CA . GLY A 1 130 ? 15.793 -7.261 -3.234 1.00 94.31 130 GLY A CA 1
ATOM 1055 C C . GLY A 1 130 ? 16.788 -7.869 -4.231 1.00 94.31 130 GLY A C 1
ATOM 1056 O O . GLY A 1 130 ? 16.550 -8.954 -4.760 1.00 94.31 130 GLY A O 1
ATOM 1057 N N . PHE A 1 131 ? 17.941 -7.234 -4.486 1.00 96.06 131 PHE A N 1
ATOM 1058 C CA . PHE A 1 131 ? 18.932 -7.749 -5.437 1.00 96.06 131 PHE A CA 1
ATOM 1059 C C . PHE A 1 131 ? 19.470 -9.142 -5.064 1.00 96.06 131 PHE A C 1
ATOM 1061 O O . PHE A 1 131 ? 19.811 -9.932 -5.947 1.00 96.06 131 PHE A O 1
ATOM 1068 N N . THR A 1 132 ? 19.544 -9.483 -3.774 1.00 94.25 132 THR A N 1
ATOM 1069 C CA . THR A 1 132 ? 19.938 -10.839 -3.351 1.00 94.25 132 THR A CA 1
ATOM 1070 C C . THR A 1 132 ? 18.934 -11.891 -3.817 1.00 94.25 132 THR A C 1
ATOM 1072 O O . THR A 1 132 ? 19.342 -12.863 -4.448 1.00 94.25 132 THR A O 1
ATOM 1075 N N . GLU A 1 133 ? 17.641 -11.641 -3.635 1.00 92.88 133 GLU A N 1
ATOM 1076 C CA . GLU A 1 133 ? 16.562 -12.542 -4.059 1.00 92.88 133 GLU A CA 1
ATOM 1077 C C . GLU A 1 133 ? 16.493 -12.664 -5.588 1.00 92.88 133 GLU A C 1
ATOM 1079 O O . GLU A 1 133 ? 16.270 -13.749 -6.130 1.00 92.88 133 GLU A O 1
ATOM 1084 N N . MET A 1 134 ? 16.771 -11.573 -6.315 1.00 95.69 134 MET A N 1
ATOM 1085 C CA . MET A 1 134 ? 16.921 -11.630 -7.773 1.00 95.69 134 MET A CA 1
ATOM 1086 C C . MET A 1 134 ? 18.021 -12.627 -8.171 1.00 95.69 134 MET A C 1
ATOM 1088 O O . MET A 1 134 ? 17.814 -13.461 -9.056 1.00 95.69 134 MET A O 1
ATOM 1092 N N . LYS A 1 135 ? 19.198 -12.560 -7.528 1.00 96.81 135 LYS A N 1
ATOM 1093 C CA . LYS A 1 135 ? 20.323 -13.469 -7.819 1.00 96.81 135 LYS A CA 1
ATOM 1094 C C . LYS A 1 135 ? 19.975 -14.924 -7.514 1.00 96.81 135 LYS A C 1
ATOM 1096 O O . LYS A 1 135 ? 20.356 -15.792 -8.293 1.00 96.81 135 LYS A O 1
ATOM 1101 N N . GLU A 1 136 ? 19.252 -15.187 -6.428 1.00 96.25 136 GLU A N 1
ATOM 1102 C CA . GLU A 1 136 ? 18.783 -16.534 -6.065 1.00 96.25 136 GLU A CA 1
ATOM 1103 C C . GLU A 1 136 ? 17.851 -17.120 -7.132 1.00 96.25 136 GLU A C 1
ATOM 1105 O O . GLU A 1 136 ? 17.953 -18.298 -7.466 1.00 96.25 136 GLU A O 1
ATOM 1110 N N . LYS A 1 137 ? 17.032 -16.276 -7.772 1.00 95.50 137 LYS A N 1
ATOM 1111 C CA . LYS A 1 137 ? 16.213 -16.645 -8.941 1.00 95.50 137 LYS A CA 1
ATOM 1112 C C . LYS A 1 137 ? 17.022 -16.781 -10.242 1.00 95.50 137 LYS A C 1
ATOM 1114 O O . LYS A 1 137 ? 16.466 -17.099 -11.292 1.00 95.50 137 LYS A O 1
ATOM 1119 N N . GLY A 1 138 ? 18.334 -16.548 -10.201 1.00 97.38 138 GLY A N 1
ATOM 1120 C CA . GLY A 1 138 ? 19.249 -16.678 -11.336 1.00 97.38 138 GLY A CA 1
ATOM 1121 C C . GLY A 1 138 ? 19.503 -15.386 -12.116 1.00 97.38 138 GLY A C 1
ATOM 1122 O O . GLY A 1 138 ? 20.117 -15.445 -13.186 1.00 97.38 138 GLY A O 1
ATOM 1123 N N . PHE A 1 139 ? 19.066 -14.228 -11.612 1.00 98.00 139 PHE A N 1
ATOM 1124 C CA . PHE A 1 139 ? 19.347 -12.935 -12.237 1.00 98.00 139 PHE A CA 1
ATOM 1125 C C . PHE A 1 139 ? 20.851 -12.642 -12.275 1.00 98.00 139 PHE A C 1
ATOM 1127 O O . PHE A 1 139 ? 21.582 -12.858 -11.305 1.00 98.00 139 PHE A O 1
ATOM 1134 N N . LYS A 1 140 ? 21.319 -12.079 -13.392 1.00 97.50 140 LYS A N 1
ATOM 1135 C CA . LYS A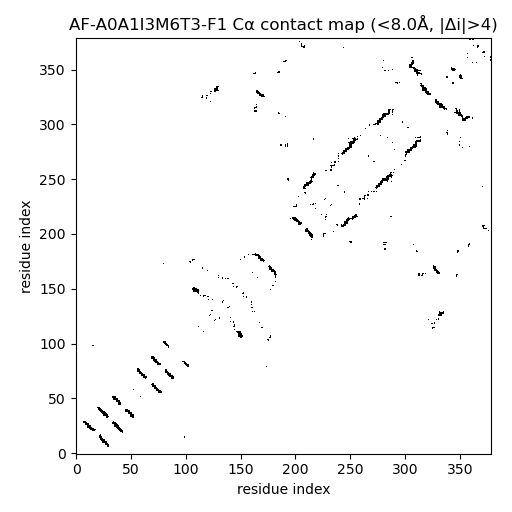 1 140 ? 22.695 -11.597 -13.558 1.00 97.50 140 LYS A CA 1
ATOM 1136 C C . LYS A 1 140 ? 22.649 -10.201 -14.160 1.00 97.50 140 LYS A C 1
ATOM 1138 O O . LYS A 1 140 ? 21.970 -10.007 -15.157 1.00 97.50 140 LYS A O 1
ATOM 1143 N N . LEU A 1 141 ? 23.439 -9.259 -13.636 1.00 96.75 141 LEU A N 1
ATOM 1144 C CA . LEU A 1 141 ? 23.464 -7.871 -14.138 1.00 96.75 141 LEU A CA 1
ATOM 1145 C C . LEU A 1 141 ? 23.720 -7.778 -15.651 1.00 96.75 141 LEU A C 1
ATOM 1147 O O . LEU A 1 141 ? 23.121 -6.941 -16.312 1.00 96.75 141 LEU A O 1
ATOM 1151 N N . LYS A 1 142 ? 24.529 -8.688 -16.211 1.00 96.38 142 LYS A N 1
ATOM 1152 C CA . LYS A 1 142 ? 24.779 -8.761 -17.660 1.00 96.38 142 LYS A CA 1
ATOM 1153 C C . LYS A 1 142 ? 23.514 -8.968 -18.511 1.00 96.38 142 LYS A C 1
ATOM 1155 O O . LYS A 1 142 ? 23.522 -8.621 -19.681 1.00 96.38 142 LYS A O 1
ATOM 1160 N N . MET A 1 143 ? 22.427 -9.492 -17.937 1.00 98.19 143 MET A N 1
ATOM 1161 C CA . MET A 1 143 ? 21.143 -9.628 -18.635 1.00 98.19 143 MET A CA 1
ATOM 1162 C C . MET A 1 143 ? 20.562 -8.256 -19.009 1.00 98.19 143 MET A C 1
ATOM 1164 O O . MET A 1 143 ? 19.926 -8.132 -20.047 1.00 98.19 143 MET A O 1
ATOM 1168 N N . ILE A 1 144 ? 20.836 -7.204 -18.223 1.00 97.50 144 ILE A N 1
ATOM 1169 C CA . ILE A 1 144 ? 20.458 -5.822 -18.575 1.00 97.50 144 ILE A CA 1
ATOM 1170 C C . ILE A 1 144 ? 21.269 -5.329 -19.781 1.00 97.50 144 ILE A C 1
ATOM 1172 O O . ILE A 1 144 ? 20.756 -4.589 -20.621 1.00 97.50 144 ILE A O 1
ATOM 1176 N N . ASP A 1 145 ? 22.536 -5.740 -19.895 1.00 94.12 145 ASP A N 1
ATOM 1177 C CA . ASP A 1 145 ? 23.378 -5.369 -21.037 1.00 94.12 145 ASP A CA 1
ATOM 1178 C C . ASP A 1 145 ? 22.848 -5.973 -22.349 1.00 94.12 145 ASP A C 1
ATOM 1180 O O . ASP A 1 145 ? 22.952 -5.343 -23.408 1.00 94.12 145 ASP A O 1
ATOM 1184 N N . GLU A 1 146 ? 22.225 -7.151 -22.257 1.00 95.88 146 GLU A N 1
ATOM 1185 C CA . GLU A 1 146 ? 21.621 -7.902 -23.362 1.00 95.88 146 GLU A CA 1
ATOM 1186 C C . GLU A 1 146 ? 20.280 -7.302 -23.839 1.00 95.88 146 GLU A C 1
ATOM 1188 O O . GLU A 1 146 ? 19.975 -7.406 -25.030 1.00 95.88 146 GLU A O 1
ATOM 1193 N N . CYS A 1 147 ? 19.524 -6.601 -22.978 1.00 95.56 147 CYS A N 1
ATOM 1194 C CA . CYS A 1 147 ? 18.271 -5.920 -23.346 1.00 95.56 147 CYS A CA 1
ATOM 1195 C C . CYS A 1 147 ? 18.500 -4.898 -24.469 1.00 95.56 147 CYS A C 1
ATOM 1197 O O . CYS A 1 147 ? 19.315 -3.990 -24.318 1.00 95.56 147 CYS A O 1
ATOM 1199 N N . GLN A 1 148 ? 17.794 -4.984 -25.594 1.00 90.06 148 GLN A N 1
ATOM 1200 C CA . GLN A 1 148 ? 17.948 -4.016 -26.687 1.00 90.06 148 GLN A CA 1
ATOM 1201 C C . GLN A 1 148 ? 16.997 -2.837 -26.529 1.00 90.06 148 GLN A C 1
ATOM 1203 O O . GLN A 1 148 ? 17.367 -1.708 -26.854 1.00 90.06 148 GLN A O 1
ATOM 1208 N N . THR A 1 149 ? 15.807 -3.088 -25.995 1.00 89.31 149 THR A N 1
ATOM 1209 C CA . THR A 1 149 ? 14.710 -2.126 -25.894 1.00 89.31 149 THR A CA 1
ATOM 1210 C C . THR A 1 149 ? 14.250 -1.912 -24.453 1.00 89.31 149 THR A C 1
ATOM 1212 O O . THR A 1 149 ? 14.590 -2.687 -23.556 1.00 89.31 149 THR A O 1
ATOM 1215 N N . ILE A 1 150 ? 13.477 -0.848 -24.213 1.00 85.62 150 ILE A N 1
ATOM 1216 C CA . ILE A 1 150 ? 12.835 -0.605 -22.911 1.00 85.62 150 ILE A CA 1
ATOM 1217 C C . ILE A 1 150 ? 11.912 -1.776 -22.542 1.00 85.62 150 ILE A C 1
ATOM 1219 O O . ILE A 1 150 ? 11.920 -2.211 -21.394 1.00 85.62 150 ILE A O 1
ATOM 1223 N N . GLY A 1 151 ? 11.182 -2.329 -23.515 1.00 84.50 151 GLY A N 1
ATOM 1224 C CA . GLY A 1 151 ? 10.330 -3.503 -23.339 1.00 84.50 151 GLY A CA 1
ATOM 1225 C C . GLY A 1 151 ? 11.109 -4.733 -22.875 1.00 84.50 151 GLY A C 1
ATOM 1226 O O . GLY A 1 151 ? 10.681 -5.390 -21.931 1.00 84.50 151 GLY A O 1
ATOM 1227 N N . ASP A 1 152 ? 12.292 -4.995 -23.446 1.00 90.94 152 ASP A N 1
ATOM 1228 C CA . ASP A 1 152 ? 13.152 -6.107 -23.005 1.00 90.94 152 ASP A CA 1
ATOM 1229 C C . ASP A 1 152 ? 13.574 -5.952 -21.540 1.00 90.94 152 ASP A C 1
ATOM 1231 O O . ASP A 1 152 ? 13.613 -6.925 -20.787 1.00 90.94 152 ASP A O 1
ATOM 1235 N N . LEU A 1 153 ? 13.912 -4.724 -21.131 1.00 96.25 153 LEU A N 1
ATOM 1236 C CA . LEU A 1 153 ? 14.256 -4.434 -19.743 1.00 96.25 153 LEU A CA 1
ATOM 1237 C C . LEU A 1 153 ? 13.050 -4.627 -18.827 1.00 96.25 153 LEU A C 1
ATOM 1239 O O . LEU A 1 153 ? 13.196 -5.210 -17.760 1.00 96.25 153 LEU A O 1
ATOM 1243 N N . PHE A 1 154 ? 11.874 -4.154 -19.222 1.00 93.00 154 PHE A N 1
ATOM 1244 C CA . PHE A 1 154 ? 10.665 -4.260 -18.408 1.00 93.00 154 PHE A CA 1
ATOM 1245 C C . PHE A 1 154 ? 10.232 -5.723 -18.250 1.00 93.00 154 PHE A C 1
ATOM 1247 O O . PHE A 1 154 ? 10.000 -6.159 -17.129 1.00 93.00 154 PHE A O 1
ATOM 1254 N N . ALA A 1 155 ? 10.289 -6.519 -19.320 1.00 89.19 155 ALA A N 1
ATOM 1255 C CA . ALA A 1 155 ? 10.058 -7.962 -19.258 1.00 89.19 155 ALA A CA 1
ATOM 1256 C C . ALA A 1 155 ? 11.099 -8.692 -18.385 1.00 89.19 155 ALA A C 1
ATOM 1258 O O . ALA A 1 155 ? 10.778 -9.655 -17.684 1.00 89.19 155 ALA A O 1
ATOM 1259 N N . LEU A 1 156 ? 12.360 -8.239 -18.396 1.00 95.31 156 LEU A N 1
ATOM 1260 C CA . LEU A 1 156 ? 13.383 -8.753 -17.486 1.00 95.31 156 LEU A CA 1
ATOM 1261 C C . LEU A 1 156 ? 13.042 -8.419 -16.025 1.00 95.31 156 LEU A C 1
ATOM 1263 O O . LEU A 1 156 ? 13.192 -9.277 -15.158 1.00 95.31 156 LEU A O 1
ATOM 1267 N N . LEU A 1 157 ? 12.581 -7.199 -15.746 1.00 94.38 157 LEU A N 1
ATOM 1268 C CA . LEU A 1 157 ? 12.175 -6.791 -14.402 1.00 94.38 157 LEU A CA 1
ATOM 1269 C C . LEU A 1 157 ? 10.938 -7.569 -13.927 1.00 94.38 157 LEU A C 1
ATOM 1271 O O . LEU A 1 157 ? 10.986 -8.094 -12.820 1.00 94.38 157 LEU A O 1
ATOM 1275 N N . ASP A 1 158 ? 9.922 -7.775 -14.773 1.00 89.94 158 ASP A N 1
ATOM 1276 C CA . ASP A 1 158 ? 8.729 -8.592 -14.462 1.00 89.94 158 ASP A CA 1
ATOM 1277 C C . ASP A 1 158 ? 9.084 -10.009 -13.994 1.00 89.94 158 ASP A C 1
ATOM 1279 O O . ASP A 1 158 ? 8.417 -10.593 -13.140 1.00 89.94 158 ASP A O 1
ATOM 1283 N N . LYS A 1 159 ? 10.161 -10.576 -14.545 1.00 91.62 159 LYS A N 1
ATOM 1284 C CA . LYS A 1 159 ? 10.614 -11.927 -14.209 1.00 91.62 159 LYS A CA 1
ATOM 1285 C C . LYS A 1 159 ? 11.336 -12.013 -12.863 1.00 91.62 159 LYS A C 1
ATOM 1287 O O . LYS A 1 159 ? 11.346 -13.080 -12.246 1.00 91.62 159 LYS A O 1
ATOM 1292 N N . TYR A 1 160 ? 12.013 -10.949 -12.437 1.00 93.94 160 TYR A N 1
ATOM 1293 C CA . TYR A 1 160 ? 12.973 -11.021 -11.330 1.00 93.94 160 TYR A CA 1
ATOM 1294 C C . TYR A 1 160 ? 12.630 -10.131 -10.138 1.00 93.94 160 TYR A C 1
ATOM 1296 O O . TYR A 1 160 ? 13.082 -10.431 -9.032 1.00 93.94 160 TYR A O 1
ATOM 1304 N N . VAL A 1 161 ? 11.828 -9.089 -10.328 1.00 91.12 161 VAL A N 1
ATOM 1305 C CA . VAL A 1 161 ? 11.409 -8.160 -9.279 1.00 91.12 161 VAL A CA 1
ATOM 1306 C C . VAL A 1 161 ? 9.989 -8.514 -8.845 1.00 91.12 161 VAL A C 1
ATOM 1308 O O . VAL A 1 161 ? 9.076 -8.552 -9.659 1.00 91.12 161 VAL A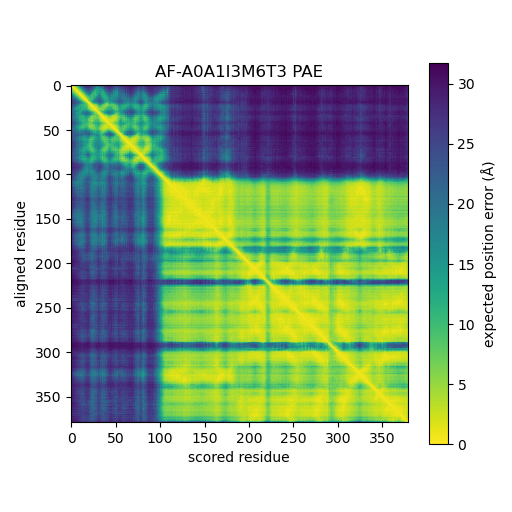 O 1
ATOM 1311 N N . TYR A 1 162 ? 9.821 -8.787 -7.552 1.00 87.31 162 TYR A N 1
ATOM 1312 C CA . TYR A 1 162 ? 8.536 -9.117 -6.924 1.00 87.31 162 TYR A CA 1
ATOM 1313 C C . TYR A 1 162 ? 8.298 -8.149 -5.769 1.00 87.31 162 TYR A C 1
ATOM 1315 O O . TYR A 1 162 ? 8.259 -8.548 -4.610 1.00 87.31 162 TYR A O 1
ATOM 1323 N N . ASP A 1 163 ? 8.264 -6.867 -6.112 1.00 88.12 163 ASP A N 1
ATOM 1324 C CA . ASP A 1 163 ? 8.306 -5.751 -5.177 1.00 88.12 163 ASP A CA 1
ATOM 1325 C C . ASP A 1 163 ? 7.522 -4.580 -5.762 1.00 88.12 163 ASP A C 1
ATOM 1327 O O . ASP A 1 163 ? 7.900 -4.019 -6.795 1.00 88.12 163 ASP A O 1
ATOM 1331 N N . TYR A 1 164 ? 6.433 -4.220 -5.094 1.00 84.88 164 TYR A N 1
ATOM 1332 C CA . TYR A 1 164 ? 5.552 -3.143 -5.529 1.00 84.88 164 TYR A CA 1
ATOM 1333 C C . TYR A 1 164 ? 6.097 -1.740 -5.340 1.00 84.88 164 TYR A C 1
ATOM 1335 O O . TYR A 1 164 ? 5.637 -0.800 -5.989 1.00 84.88 164 TYR A O 1
ATOM 1343 N N . HIS A 1 165 ? 7.047 -1.566 -4.433 1.00 87.38 165 HIS A N 1
ATOM 1344 C CA . HIS A 1 165 ? 7.670 -0.274 -4.221 1.00 87.38 165 HIS A CA 1
ATOM 1345 C C . HIS A 1 165 ? 8.793 -0.012 -5.209 1.00 87.38 165 HIS A C 1
ATOM 1347 O O . HIS A 1 165 ? 9.187 1.140 -5.392 1.00 87.38 165 HIS A O 1
ATOM 1353 N N . PHE A 1 166 ? 9.323 -1.047 -5.854 1.00 92.38 166 PHE A N 1
ATOM 1354 C CA . PHE A 1 166 ? 10.329 -0.868 -6.884 1.00 92.38 166 PHE A CA 1
ATOM 1355 C C . PHE A 1 166 ? 9.707 -0.293 -8.157 1.00 92.38 166 PHE A C 1
ATOM 1357 O O . PHE A 1 166 ? 8.808 -0.873 -8.764 1.00 92.38 166 PHE A O 1
ATOM 1364 N N . SER A 1 167 ? 10.249 0.831 -8.624 1.00 94.25 167 SER A N 1
ATOM 1365 C CA . SER A 1 167 ? 9.925 1.348 -9.952 1.00 94.25 167 SER A CA 1
ATOM 1366 C C . SER A 1 167 ? 11.136 1.939 -10.655 1.00 94.25 167 SER A C 1
ATOM 1368 O O . SER A 1 167 ? 12.039 2.494 -10.022 1.00 94.25 167 SER A O 1
ATOM 1370 N N . ILE A 1 168 ? 11.143 1.826 -11.982 1.00 96.38 168 ILE A N 1
ATOM 1371 C CA . ILE A 1 168 ? 12.146 2.423 -12.866 1.00 96.38 168 ILE A CA 1
ATOM 1372 C C . ILE A 1 168 ? 11.420 3.239 -13.925 1.00 96.38 168 ILE A C 1
ATOM 1374 O O . ILE A 1 168 ? 10.578 2.722 -14.652 1.00 96.38 168 ILE A O 1
ATOM 1378 N N . THR A 1 169 ? 11.794 4.504 -14.049 1.00 95.50 169 THR A N 1
ATOM 1379 C CA . THR A 1 169 ? 11.301 5.420 -15.072 1.00 95.50 169 THR A CA 1
ATOM 1380 C C . THR A 1 169 ? 12.443 5.829 -15.990 1.00 95.50 169 THR A C 1
ATOM 1382 O O . THR A 1 169 ? 13.496 6.268 -15.529 1.00 95.50 169 THR A O 1
ATOM 1385 N N . ILE A 1 170 ? 12.228 5.729 -17.298 1.00 94.12 170 ILE A N 1
ATOM 1386 C CA . ILE A 1 170 ? 13.115 6.255 -18.335 1.00 94.12 170 ILE A CA 1
ATOM 1387 C C . ILE A 1 170 ? 12.413 7.445 -18.981 1.00 94.12 170 ILE A C 1
ATOM 1389 O O . ILE A 1 170 ? 11.445 7.284 -19.720 1.00 94.12 170 ILE A O 1
ATOM 1393 N N . ASP A 1 171 ? 12.907 8.639 -18.693 1.00 91.12 171 ASP A N 1
ATOM 1394 C CA . ASP A 1 171 ? 12.395 9.906 -19.206 1.00 91.12 171 ASP A CA 1
ATOM 1395 C C . ASP A 1 171 ? 13.079 10.241 -20.540 1.00 91.12 171 ASP A C 1
ATOM 1397 O O . ASP A 1 171 ? 14.304 10.189 -20.664 1.00 91.12 171 ASP A O 1
ATOM 1401 N N . ARG A 1 172 ? 12.315 10.547 -21.584 1.00 84.31 172 ARG A N 1
ATOM 1402 C CA . ARG A 1 172 ? 12.830 10.933 -22.906 1.00 84.31 172 ARG A CA 1
ATOM 1403 C C . ARG A 1 172 ? 12.470 12.380 -23.255 1.00 84.31 172 ARG A C 1
ATOM 1405 O O . ARG A 1 172 ? 12.530 12.746 -24.432 1.00 84.31 172 ARG A O 1
ATOM 1412 N N . GLY A 1 173 ? 12.144 13.203 -22.256 1.00 82.62 173 GLY A N 1
ATOM 1413 C CA . GLY A 1 173 ? 11.771 14.603 -22.432 1.00 82.62 173 GLY A CA 1
ATOM 1414 C C . GLY A 1 173 ? 10.491 14.727 -23.253 1.00 82.62 173 GLY A C 1
ATOM 1415 O O . GLY A 1 173 ? 9.473 14.128 -22.920 1.00 82.62 173 GLY A O 1
ATOM 1416 N N . GLU A 1 174 ? 10.555 15.447 -24.373 1.00 71.44 174 GLU A N 1
ATOM 1417 C CA . GLU A 1 174 ? 9.413 15.663 -25.280 1.00 71.44 174 GLU A CA 1
ATOM 1418 C C . GLU A 1 174 ? 8.819 14.364 -25.855 1.00 71.44 174 GLU A C 1
ATOM 1420 O O . GLU A 1 174 ? 7.672 14.344 -26.291 1.00 71.44 174 GLU A O 1
ATOM 1425 N N . LYS A 1 175 ? 9.575 13.258 -25.838 1.00 66.12 175 LYS A N 1
ATOM 1426 C CA . LYS A 1 175 ? 9.096 11.939 -26.286 1.00 66.12 175 LYS A CA 1
ATOM 1427 C C . LYS A 1 175 ? 8.319 11.172 -25.204 1.00 66.12 175 LYS A C 1
ATOM 1429 O O . LYS A 1 175 ? 7.900 10.049 -25.457 1.00 66.12 175 LYS A O 1
ATOM 1434 N N . GLY A 1 176 ? 8.145 11.746 -24.013 1.00 73.44 176 GLY A N 1
ATOM 1435 C CA . GLY A 1 176 ? 7.450 11.127 -22.883 1.00 73.44 176 GLY A CA 1
ATOM 1436 C C . GLY A 1 176 ? 8.364 10.303 -21.976 1.00 73.44 176 GLY A C 1
ATOM 1437 O O . GLY A 1 176 ? 9.589 10.329 -22.103 1.00 73.44 176 GLY A O 1
ATOM 1438 N N . PHE A 1 177 ? 7.767 9.563 -21.043 1.00 83.25 177 PHE A N 1
ATOM 1439 C CA . PHE A 1 177 ? 8.479 8.696 -20.106 1.00 83.25 177 PHE A CA 1
ATOM 1440 C C . PHE A 1 177 ? 7.889 7.286 -20.108 1.00 83.25 177 PHE A C 1
ATOM 1442 O O . PHE A 1 177 ? 6.680 7.106 -20.223 1.00 83.25 177 PHE A O 1
ATOM 1449 N N . ALA A 1 178 ? 8.749 6.280 -19.964 1.00 84.12 178 ALA A N 1
ATOM 1450 C CA . ALA A 1 178 ? 8.345 4.893 -19.774 1.00 84.12 178 ALA A CA 1
ATOM 1451 C C . ALA A 1 178 ? 8.568 4.528 -18.315 1.00 84.12 178 ALA A C 1
ATOM 1453 O O . ALA A 1 178 ? 9.690 4.667 -17.825 1.00 84.12 178 ALA A O 1
ATOM 1454 N N . ARG A 1 179 ? 7.534 4.052 -17.626 1.00 89.75 179 ARG A N 1
ATOM 1455 C CA . ARG A 1 179 ? 7.635 3.619 -16.234 1.00 89.75 179 ARG A CA 1
ATOM 1456 C C . ARG A 1 179 ? 7.335 2.133 -16.119 1.00 89.75 179 ARG A C 1
ATOM 1458 O O . ARG A 1 179 ? 6.305 1.667 -16.600 1.00 89.75 179 ARG A O 1
ATOM 1465 N N . TRP A 1 180 ? 8.236 1.422 -15.459 1.00 91.81 180 TRP A N 1
ATOM 1466 C CA . TRP A 1 180 ? 8.007 0.082 -14.954 1.00 91.81 180 TRP A CA 1
ATOM 1467 C C . TRP A 1 180 ? 7.675 0.154 -13.472 1.00 91.81 180 TRP A C 1
ATOM 1469 O O . TRP A 1 180 ? 8.397 0.788 -12.699 1.00 91.81 180 TRP A O 1
ATOM 1479 N N . GLU A 1 181 ? 6.596 -0.520 -13.111 1.00 86.94 181 GLU A N 1
ATOM 1480 C CA . GLU A 1 181 ? 6.142 -0.805 -11.755 1.00 86.94 181 GLU A CA 1
ATOM 1481 C C . GLU A 1 181 ? 5.666 -2.251 -11.761 1.00 86.94 181 GLU A C 1
ATOM 1483 O O . GLU A 1 181 ? 5.155 -2.718 -12.782 1.00 86.94 181 GLU A O 1
ATOM 1488 N N . PHE A 1 182 ? 5.816 -2.954 -10.646 1.00 78.25 182 PHE A N 1
ATOM 1489 C CA . PHE A 1 182 ? 5.259 -4.293 -10.513 1.00 78.25 182 PHE A CA 1
ATOM 1490 C C . PHE A 1 182 ? 3.718 -4.218 -10.475 1.00 78.25 182 PHE A C 1
ATOM 1492 O O . PHE A 1 182 ? 3.157 -3.376 -9.777 1.00 78.25 182 PHE A O 1
ATOM 1499 N N . LYS A 1 183 ? 3.026 -5.059 -11.262 1.00 69.38 183 LYS A N 1
ATOM 1500 C CA . LYS A 1 183 ? 1.571 -4.931 -11.529 1.00 69.38 183 LYS A CA 1
ATOM 1501 C C . LYS A 1 183 ? 0.700 -6.106 -11.069 1.00 69.38 183 LYS A C 1
ATOM 1503 O O . LYS A 1 183 ? -0.508 -6.061 -11.278 1.00 69.38 183 LYS A O 1
ATOM 1508 N N . ASN A 1 184 ? 1.267 -7.165 -10.495 1.00 64.56 184 ASN A N 1
ATOM 1509 C CA . ASN A 1 184 ? 0.539 -8.422 -10.239 1.00 64.56 184 ASN A CA 1
ATOM 1510 C C . ASN A 1 184 ? -0.342 -8.383 -8.981 1.00 64.56 184 ASN A C 1
ATOM 1512 O O . ASN A 1 184 ? -0.097 -9.136 -8.029 1.00 64.56 184 ASN A O 1
ATOM 1516 N N . LEU A 1 185 ? -1.251 -7.405 -8.879 1.00 65.19 185 LEU A N 1
ATOM 1517 C CA . LEU A 1 185 ? -2.124 -7.305 -7.713 1.00 65.19 185 LEU A CA 1
ATOM 1518 C C . LEU A 1 185 ? -3.141 -8.413 -7.901 1.00 65.19 185 LEU A C 1
ATOM 1520 O O . LEU A 1 185 ? -3.795 -8.468 -8.941 1.00 65.19 185 LEU A O 1
ATOM 1524 N N . VAL A 1 186 ? -3.264 -9.311 -6.925 1.00 66.00 186 VAL A N 1
ATOM 1525 C CA . VAL A 1 186 ? -4.356 -10.281 -6.960 1.00 66.00 186 VAL A CA 1
ATOM 1526 C C . VAL A 1 186 ? -5.649 -9.486 -6.844 1.00 66.00 186 VAL A C 1
ATOM 1528 O O . VAL A 1 186 ? -5.930 -8.908 -5.793 1.00 66.00 186 VAL A O 1
ATOM 1531 N N . THR A 1 187 ? -6.382 -9.389 -7.950 1.00 61.62 187 THR A N 1
ATOM 1532 C CA . THR A 1 187 ? -7.651 -8.672 -8.022 1.00 61.62 187 THR A CA 1
ATOM 1533 C C . THR A 1 187 ? -8.715 -9.479 -7.296 1.00 61.62 187 THR A C 1
ATOM 1535 O O . THR A 1 187 ? -8.955 -10.636 -7.635 1.00 61.62 187 THR A O 1
ATOM 1538 N N . ASP A 1 188 ? -9.362 -8.861 -6.314 1.00 70.00 188 ASP A N 1
ATOM 1539 C CA . ASP A 1 188 ? -10.622 -9.342 -5.761 1.00 70.00 188 ASP A CA 1
ATOM 1540 C C . ASP A 1 188 ? -11.737 -8.503 -6.390 1.00 70.00 188 ASP A C 1
ATOM 1542 O O . ASP A 1 188 ? -11.943 -7.354 -6.004 1.00 70.00 188 ASP A O 1
ATOM 1546 N N . GLU A 1 189 ? -12.410 -9.046 -7.407 1.00 70.38 189 GLU A N 1
ATOM 1547 C CA . GLU A 1 189 ? -13.427 -8.330 -8.198 1.00 70.38 189 GLU A CA 1
ATOM 1548 C C . GLU A 1 189 ? -14.617 -7.844 -7.360 1.00 70.38 189 GLU A C 1
ATOM 1550 O O . GLU A 1 189 ? -15.324 -6.918 -7.760 1.00 70.38 189 GLU A O 1
ATOM 1555 N N . LYS A 1 190 ? -14.841 -8.448 -6.188 1.00 79.31 190 LYS A N 1
ATOM 1556 C CA . LYS A 1 190 ? -15.890 -8.027 -5.256 1.00 79.31 190 LYS A CA 1
ATOM 1557 C C . LYS A 1 190 ? -15.441 -6.876 -4.356 1.00 79.31 190 LYS A C 1
ATOM 1559 O O . LYS A 1 190 ? -16.280 -6.130 -3.860 1.00 79.31 190 LYS A O 1
ATOM 1564 N N . CYS A 1 191 ? -14.135 -6.687 -4.176 1.00 79.56 191 CYS A N 1
ATOM 1565 C CA . CYS A 1 191 ? -13.591 -5.592 -3.388 1.00 79.56 191 CYS A CA 1
ATOM 1566 C C . CYS A 1 191 ? -13.633 -4.281 -4.190 1.00 79.56 191 CYS A C 1
ATOM 1568 O O . CYS A 1 191 ? -12.895 -4.083 -5.162 1.00 79.56 191 CYS A O 1
ATOM 1570 N N . LYS A 1 192 ? -14.493 -3.352 -3.769 1.00 81.31 192 LYS A N 1
ATOM 1571 C CA . LYS A 1 192 ? -14.605 -2.020 -4.374 1.00 81.31 192 LYS A CA 1
ATOM 1572 C C . LYS A 1 192 ? -13.741 -1.019 -3.623 1.00 81.31 192 LYS A C 1
ATOM 1574 O O . LYS A 1 192 ? -13.705 -1.016 -2.397 1.00 81.31 192 LYS A O 1
ATOM 1579 N N . LYS A 1 193 ? -13.064 -0.150 -4.375 1.00 82.94 193 LYS A N 1
ATOM 1580 C CA . LYS A 1 193 ? -12.353 0.992 -3.801 1.00 82.94 193 LYS A CA 1
ATOM 1581 C C . LYS A 1 193 ? -13.375 1.963 -3.217 1.00 82.94 193 LYS A C 1
ATOM 1583 O O . LYS A 1 193 ? -14.381 2.244 -3.867 1.00 82.94 193 LYS A O 1
ATOM 1588 N N . SER A 1 194 ? -13.082 2.502 -2.039 1.00 81.38 194 SER A N 1
ATOM 1589 C CA . SER A 1 194 ? -13.871 3.575 -1.439 1.00 81.38 194 SER A CA 1
ATOM 1590 C C . SER A 1 194 ? -13.982 4.774 -2.391 1.00 81.38 194 SER A C 1
ATOM 1592 O O . SER A 1 194 ? -13.011 5.138 -3.064 1.00 81.38 194 SER A O 1
ATOM 1594 N N . ILE A 1 195 ? -15.166 5.389 -2.428 1.00 83.81 195 ILE A N 1
ATOM 1595 C CA . ILE A 1 195 ? -15.456 6.600 -3.215 1.00 83.81 195 ILE A CA 1
ATOM 1596 C C . ILE A 1 195 ? -14.969 7.890 -2.540 1.00 83.81 195 ILE A C 1
ATOM 1598 O O . ILE A 1 195 ? -15.123 8.976 -3.100 1.00 83.81 195 ILE A O 1
ATOM 1602 N N . ASP A 1 196 ? -14.380 7.771 -1.349 1.00 82.50 196 ASP A N 1
ATOM 1603 C CA . ASP A 1 196 ? -13.847 8.894 -0.592 1.00 82.50 196 ASP A CA 1
ATOM 1604 C C . ASP A 1 196 ? -12.827 9.714 -1.408 1.00 82.50 196 ASP A C 1
ATOM 1606 O O . ASP A 1 196 ? -12.026 9.152 -2.171 1.00 82.50 196 ASP A O 1
ATOM 1610 N N . PRO A 1 197 ? -12.765 11.043 -1.199 1.00 80.69 197 PRO A N 1
ATOM 1611 C CA . PRO A 1 197 ? -11.690 11.874 -1.730 1.00 80.69 197 PRO A CA 1
ATOM 1612 C C . PRO A 1 197 ? -10.311 11.320 -1.367 1.00 80.69 197 PRO A C 1
ATOM 1614 O O . PRO A 1 197 ? -10.138 10.762 -0.288 1.00 80.69 197 PRO A O 1
ATOM 1617 N N . ILE A 1 198 ? -9.304 11.560 -2.218 1.00 69.12 198 ILE A N 1
ATOM 1618 C CA . ILE A 1 198 ? -7.921 11.044 -2.078 1.00 69.12 198 ILE A CA 1
ATOM 1619 C C . ILE A 1 198 ? -7.314 11.292 -0.682 1.00 69.12 198 ILE A C 1
ATOM 1621 O O . ILE A 1 198 ? -6.448 10.536 -0.245 1.00 69.12 198 ILE A O 1
ATOM 1625 N N . VAL A 1 199 ? -7.758 12.342 0.016 1.00 80.31 199 VAL A N 1
ATOM 1626 C CA . VAL A 1 199 ? -7.406 12.621 1.411 1.00 80.31 199 VAL A CA 1
ATOM 1627 C C . VAL A 1 199 ? -8.683 12.856 2.211 1.00 80.31 199 VAL A C 1
ATOM 1629 O O . VAL A 1 199 ? -9.322 13.898 2.094 1.00 80.31 199 VAL A O 1
ATOM 1632 N N . THR A 1 200 ? -9.020 11.890 3.052 1.00 85.94 200 THR A N 1
ATOM 1633 C CA . THR A 1 200 ? -10.156 11.906 3.972 1.00 85.94 200 THR A CA 1
ATOM 1634 C C . THR A 1 200 ? -9.643 11.661 5.376 1.00 85.94 200 THR A C 1
ATOM 1636 O O . THR A 1 200 ? -8.826 10.767 5.592 1.00 85.94 200 THR A O 1
ATOM 1639 N N . TYR A 1 201 ? -10.124 12.461 6.325 1.00 90.94 201 TYR A N 1
ATOM 1640 C CA . TYR A 1 201 ? -9.931 12.247 7.750 1.00 90.94 201 TYR A CA 1
ATOM 1641 C C . TYR A 1 201 ? -11.165 12.727 8.506 1.00 90.94 201 TYR A C 1
ATOM 1643 O O . TYR A 1 201 ? -11.529 13.898 8.385 1.00 90.94 201 TYR A O 1
ATOM 1651 N N . PHE A 1 202 ? -11.770 11.868 9.321 1.00 93.00 202 PHE A N 1
ATOM 1652 C CA . PHE A 1 202 ? -12.743 12.311 10.315 1.00 93.00 202 PHE A CA 1
ATOM 1653 C C . PHE A 1 202 ? -12.796 11.374 11.519 1.00 93.00 202 PHE A C 1
ATOM 1655 O O . PHE A 1 202 ? -12.453 10.196 11.443 1.00 93.00 202 PHE A O 1
ATOM 1662 N N . GLU A 1 203 ? -13.260 11.929 12.633 1.00 95.12 203 GLU A N 1
ATOM 1663 C CA . GLU A 1 203 ? -13.477 11.233 13.897 1.00 95.12 203 GLU A CA 1
ATOM 1664 C C . GLU A 1 203 ? -14.962 11.323 14.246 1.00 95.12 203 GLU A C 1
ATOM 1666 O O . GLU A 1 203 ? -15.559 12.397 14.124 1.00 95.12 203 GLU A O 1
ATOM 1671 N N . LYS A 1 204 ? -15.559 10.227 14.712 1.00 96.38 204 LYS A N 1
ATOM 1672 C CA . LYS A 1 204 ? -16.946 10.226 15.172 1.00 96.38 204 LYS A CA 1
ATOM 1673 C C . LYS A 1 204 ? -17.130 9.308 16.385 1.00 96.38 204 LYS A C 1
ATOM 1675 O O . LYS A 1 204 ? -16.926 8.101 16.263 1.00 96.38 204 LYS A O 1
ATOM 1680 N N . PRO A 1 205 ? -17.491 9.859 17.556 1.00 97.19 205 PRO A N 1
ATOM 1681 C CA . PRO A 1 205 ? -17.896 9.045 18.691 1.00 97.19 205 PRO A CA 1
ATOM 1682 C C . PRO A 1 205 ? -19.314 8.499 18.487 1.00 97.19 205 PRO A C 1
ATOM 1684 O O . PRO A 1 205 ? -20.156 9.164 17.879 1.00 97.19 205 PRO A O 1
ATOM 1687 N N . THR A 1 206 ? -19.585 7.328 19.050 1.00 96.88 206 THR A N 1
ATOM 1688 C CA . THR A 1 206 ? -20.926 6.744 19.192 1.00 96.88 206 THR A CA 1
ATOM 1689 C C . THR A 1 206 ? -21.214 6.479 20.672 1.00 96.88 206 THR A C 1
ATOM 1691 O O . THR A 1 206 ? -20.508 7.004 21.536 1.00 96.88 206 THR A O 1
ATOM 1694 N N . SER A 1 207 ? -22.254 5.710 21.013 1.00 97.06 207 SER A N 1
ATOM 1695 C CA . SER A 1 207 ? -22.543 5.420 22.425 1.00 97.06 207 SER A CA 1
ATOM 1696 C C . SER A 1 207 ? -21.455 4.587 23.111 1.00 97.06 207 SER A C 1
ATOM 1698 O O . SER A 1 207 ? -21.248 4.750 24.313 1.00 97.06 207 SER A O 1
ATOM 1700 N N . ASN A 1 208 ? -20.740 3.733 22.368 1.00 98.12 208 ASN A N 1
ATOM 1701 C CA . ASN A 1 208 ? -19.708 2.851 22.925 1.00 98.12 208 ASN A CA 1
ATOM 1702 C C . ASN A 1 208 ? -18.433 2.720 22.073 1.00 98.12 208 ASN A C 1
ATOM 1704 O O . ASN A 1 208 ? -17.496 2.039 22.497 1.00 98.12 208 ASN A O 1
ATOM 1708 N N . ALA A 1 209 ? -18.364 3.370 20.908 1.00 98.31 209 ALA A N 1
ATOM 1709 C CA . ALA A 1 209 ? -17.221 3.287 20.009 1.00 98.31 209 ALA A CA 1
ATOM 1710 C C . ALA A 1 209 ? -16.652 4.659 19.629 1.00 98.31 209 ALA A C 1
ATOM 1712 O O . ALA A 1 209 ? -17.346 5.676 19.611 1.00 98.31 209 ALA A O 1
ATOM 1713 N N . TYR A 1 210 ? -15.371 4.672 19.264 1.00 98.25 210 TYR A N 1
ATOM 1714 C CA . TYR A 1 210 ? -14.716 5.811 18.633 1.00 98.25 210 TYR A CA 1
ATOM 1715 C C . TYR A 1 210 ? -14.253 5.443 17.224 1.00 98.25 210 TYR A C 1
ATOM 1717 O O . TYR A 1 210 ? -13.299 4.681 17.054 1.00 98.25 210 TYR A O 1
ATOM 1725 N N . TYR A 1 211 ? -14.944 5.974 16.217 1.00 97.69 211 TYR A N 1
ATOM 1726 C CA . TYR A 1 211 ? -14.669 5.707 14.810 1.00 97.69 211 TYR A CA 1
ATOM 1727 C C . TYR A 1 211 ? -13.706 6.744 14.231 1.00 97.69 211 TYR A C 1
ATOM 1729 O O . TYR A 1 211 ? -13.917 7.948 14.392 1.00 97.69 211 TYR A O 1
ATOM 1737 N N . ILE A 1 212 ? -12.663 6.292 13.537 1.00 95.56 212 ILE A N 1
ATOM 1738 C CA . ILE A 1 212 ? -11.671 7.152 12.887 1.00 95.56 212 ILE A CA 1
ATOM 1739 C C . ILE A 1 212 ? -11.477 6.684 11.446 1.00 95.56 212 ILE A C 1
ATOM 1741 O O . ILE A 1 212 ? -10.912 5.618 11.211 1.00 95.56 212 ILE A O 1
ATOM 1745 N N . ARG A 1 213 ? -11.889 7.502 10.476 1.00 93.62 213 ARG A N 1
ATOM 1746 C CA . ARG A 1 213 ? -11.653 7.268 9.044 1.00 93.62 213 ARG A CA 1
ATOM 1747 C C . ARG A 1 213 ? -10.409 8.005 8.593 1.00 93.62 213 ARG A C 1
ATOM 1749 O O . ARG A 1 213 ? -10.298 9.199 8.859 1.00 93.62 213 ARG A O 1
ATOM 1756 N N . PHE A 1 214 ? -9.514 7.329 7.871 1.00 90.88 214 PHE A N 1
ATOM 1757 C CA . PHE A 1 214 ? -8.384 7.979 7.208 1.00 90.88 214 PHE A CA 1
ATOM 1758 C C . PHE A 1 214 ? -7.884 7.183 5.993 1.00 90.88 214 PHE A C 1
ATOM 1760 O O . PHE A 1 214 ? -7.408 6.062 6.126 1.00 90.88 214 PHE A O 1
ATOM 1767 N N . ASN A 1 215 ? -7.918 7.759 4.792 1.00 87.50 215 ASN A N 1
ATOM 1768 C CA . ASN A 1 215 ? -7.563 7.029 3.561 1.00 87.50 215 ASN A CA 1
ATOM 1769 C C . ASN A 1 215 ? -6.245 7.484 2.905 1.00 87.50 215 ASN A C 1
ATOM 1771 O O . ASN A 1 215 ? -5.966 7.147 1.758 1.00 87.50 215 ASN A O 1
ATOM 1775 N N . SER A 1 216 ? -5.410 8.236 3.623 1.00 86.50 216 SER A N 1
ATOM 1776 C CA . SER A 1 216 ? -4.071 8.595 3.158 1.00 86.50 216 SER A CA 1
ATOM 1777 C C . SER A 1 216 ? -3.134 8.879 4.322 1.00 86.50 216 SER A C 1
ATOM 1779 O O . SER A 1 216 ? -3.452 9.677 5.208 1.00 86.50 216 SER A O 1
ATOM 1781 N N . CYS A 1 217 ? -1.946 8.276 4.287 1.00 85.12 217 CYS A N 1
ATOM 1782 C CA . CYS A 1 217 ? -0.850 8.606 5.195 1.00 85.12 217 CYS A CA 1
ATOM 1783 C C . CYS A 1 217 ? 0.202 9.515 4.533 1.00 85.12 217 CYS A C 1
ATOM 1785 O O . CYS A 1 217 ? 1.269 9.717 5.105 1.00 85.12 217 CYS A O 1
ATOM 1787 N N . ALA A 1 218 ? -0.024 10.041 3.325 1.00 79.94 218 ALA A N 1
ATOM 1788 C CA . ALA A 1 218 ? 0.994 10.790 2.583 1.00 79.94 218 ALA A CA 1
ATOM 1789 C C . ALA A 1 218 ? 1.413 12.097 3.289 1.00 79.94 218 ALA A C 1
ATOM 1791 O O . ALA A 1 218 ? 0.568 12.830 3.799 1.00 79.94 218 ALA A O 1
ATOM 1792 N N . GLU A 1 219 ? 2.717 12.405 3.273 1.00 67.44 219 GLU A N 1
ATOM 1793 C CA . GLU A 1 219 ? 3.337 13.615 3.862 1.00 67.44 219 GLU A CA 1
ATOM 1794 C C . GLU A 1 219 ? 3.423 14.795 2.866 1.00 67.44 219 GLU A C 1
ATOM 1796 O O . GLU A 1 219 ? 4.182 15.736 3.070 1.00 67.44 219 GLU A O 1
ATOM 1801 N N . SER A 1 220 ? 2.702 14.731 1.739 1.00 54.88 220 SER A N 1
ATOM 1802 C CA . SER A 1 220 ? 2.813 15.675 0.613 1.00 54.88 220 SER A CA 1
ATOM 1803 C C . SER A 1 220 ? 2.912 17.137 1.080 1.00 54.88 220 SER A C 1
ATOM 1805 O O . SER A 1 220 ? 2.027 17.664 1.747 1.00 54.88 220 SER A O 1
ATOM 1807 N N . THR A 1 221 ? 3.991 17.817 0.681 1.00 42.38 221 THR A N 1
ATOM 1808 C CA . THR A 1 221 ? 4.281 19.226 1.004 1.00 42.38 221 THR A CA 1
ATOM 1809 C C . THR A 1 221 ? 3.307 20.219 0.361 1.00 42.38 221 THR A C 1
ATOM 1811 O O . THR A 1 221 ? 3.376 21.413 0.651 1.00 42.38 221 THR A O 1
ATOM 1814 N N . LYS A 1 222 ? 2.385 19.747 -0.491 1.00 47.22 222 LYS A N 1
ATOM 1815 C CA . LYS A 1 222 ? 1.228 20.520 -0.970 1.00 47.22 222 LYS A CA 1
ATOM 1816 C C . LYS A 1 222 ? -0.011 20.346 -0.079 1.00 47.22 222 LYS A C 1
ATOM 1818 O O . LYS A 1 222 ? -0.882 21.207 -0.107 1.00 47.22 222 LYS A O 1
ATOM 1823 N N . ASP A 1 223 ? -0.028 19.318 0.773 1.00 48.94 223 ASP A N 1
ATOM 1824 C CA . ASP A 1 223 ? -1.134 18.916 1.648 1.00 48.94 223 ASP A CA 1
ATOM 1825 C C . ASP A 1 223 ? -0.741 18.943 3.136 1.00 48.94 223 ASP A C 1
ATOM 1827 O O . ASP A 1 223 ? -1.110 18.062 3.913 1.00 48.94 223 ASP A O 1
ATOM 1831 N N . PHE A 1 224 ? -0.075 20.011 3.596 1.00 50.12 224 PHE A N 1
ATOM 1832 C CA . PHE A 1 224 ? 0.113 20.298 5.037 1.00 50.12 224 PHE A CA 1
ATOM 1833 C C . PHE A 1 224 ? -1.209 20.422 5.840 1.00 50.12 224 PHE A C 1
ATOM 1835 O O . PHE A 1 224 ? -1.196 20.661 7.057 1.00 50.12 224 PHE A O 1
ATOM 1842 N N . ASN A 1 225 ? -2.347 20.251 5.165 1.00 63.00 225 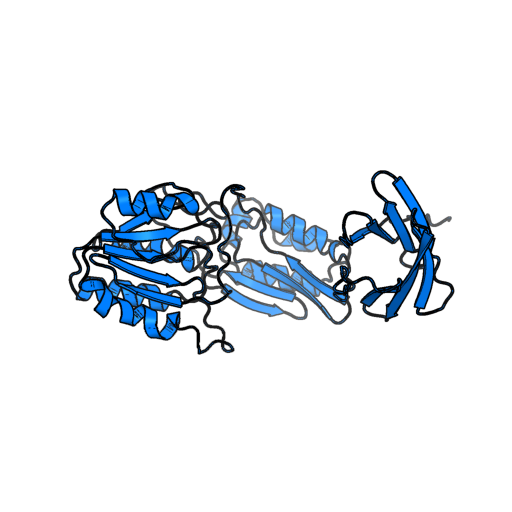ASN A N 1
ATOM 1843 C CA . ASN A 1 225 ? -3.684 20.187 5.727 1.00 63.00 225 ASN A CA 1
ATOM 1844 C C . ASN A 1 225 ? -4.246 18.767 5.852 1.00 63.00 225 ASN A C 1
ATOM 1846 O O . ASN A 1 225 ? -5.373 18.673 6.320 1.00 63.00 225 ASN A O 1
ATOM 1850 N N . ASN A 1 226 ? -3.525 17.687 5.500 1.00 75.06 226 ASN A N 1
ATOM 1851 C CA . ASN A 1 226 ? -4.007 16.335 5.805 1.00 75.06 226 ASN A CA 1
ATOM 1852 C C . ASN A 1 226 ? -4.148 16.193 7.336 1.00 75.06 226 ASN A C 1
ATOM 1854 O O . ASN A 1 226 ? -3.124 16.145 8.035 1.00 75.06 226 ASN A O 1
ATOM 1858 N N . PRO A 1 227 ? -5.381 16.131 7.881 1.00 83.56 227 PRO A N 1
ATOM 1859 C CA . PRO A 1 227 ? -5.580 16.152 9.324 1.00 83.56 227 PRO A CA 1
ATOM 1860 C C . PRO A 1 227 ? -4.983 14.919 10.003 1.00 83.56 227 PRO A C 1
ATOM 1862 O O . PRO A 1 227 ? -4.620 15.005 11.170 1.00 83.56 227 PRO A O 1
ATOM 1865 N N . TYR A 1 228 ? -4.758 13.822 9.270 1.00 86.56 228 TYR A N 1
ATOM 1866 C CA . TYR A 1 228 ? -4.066 12.631 9.765 1.00 86.56 228 TYR A CA 1
ATOM 1867 C C . TYR A 1 228 ? -2.755 12.963 10.500 1.00 86.56 228 TYR A C 1
ATOM 1869 O O . TYR A 1 228 ? -2.514 12.461 11.593 1.00 86.56 228 TYR A O 1
ATOM 1877 N N . TRP A 1 229 ? -1.927 13.869 9.968 1.00 84.69 229 TRP A N 1
ATOM 1878 C CA . TRP A 1 229 ? -0.622 14.181 10.567 1.00 84.69 229 TRP A CA 1
ATOM 1879 C C . TRP A 1 229 ? -0.707 14.912 11.910 1.00 84.69 229 TRP A C 1
ATOM 1881 O O . TRP A 1 229 ? 0.223 14.823 12.713 1.00 84.69 229 TRP A O 1
ATOM 1891 N N . LYS A 1 230 ? -1.805 15.634 12.160 1.00 84.88 230 LYS A N 1
ATOM 1892 C CA . LYS A 1 230 ? -1.990 16.482 13.349 1.00 84.88 230 LYS A CA 1
ATOM 1893 C C . LYS A 1 230 ? -2.967 15.874 14.350 1.00 84.88 230 LYS A C 1
ATOM 1895 O O . LYS A 1 230 ? -2.708 15.897 15.553 1.00 84.88 230 LYS A O 1
ATOM 1900 N N . GLU A 1 231 ? -4.074 15.347 13.849 1.00 89.19 231 GLU A N 1
ATOM 1901 C CA . GLU A 1 231 ? -5.224 14.914 14.635 1.00 89.19 231 GLU A CA 1
ATOM 1902 C C . GLU A 1 231 ? -5.142 13.430 14.997 1.00 89.19 231 GLU A C 1
ATOM 1904 O O . GLU A 1 231 ? -5.415 13.086 16.148 1.00 89.19 231 GLU A O 1
ATOM 1909 N N . PHE A 1 232 ? -4.648 12.564 14.099 1.00 90.62 232 PHE A N 1
ATOM 1910 C CA . PHE A 1 232 ? -4.626 11.117 14.350 1.00 90.62 232 PHE A CA 1
ATOM 1911 C C . PHE A 1 232 ? -3.872 10.739 15.633 1.00 90.62 232 PHE A C 1
ATOM 1913 O O . PHE A 1 232 ? -4.464 10.077 16.482 1.00 90.62 232 PHE A O 1
ATOM 1920 N N . PRO A 1 233 ? -2.635 11.217 15.893 1.00 87.69 233 PRO A N 1
ATOM 1921 C CA . PRO A 1 233 ? -1.943 10.888 17.144 1.00 87.69 233 PRO A CA 1
ATOM 1922 C C . PRO A 1 233 ? -2.693 11.360 18.401 1.00 87.69 233 PRO A C 1
ATOM 1924 O O . PRO A 1 233 ? -2.587 10.754 19.469 1.00 87.69 233 PRO A O 1
ATOM 1927 N N . ARG A 1 234 ? -3.464 12.452 18.293 1.00 92.25 234 ARG A N 1
ATOM 1928 C CA . ARG A 1 234 ? -4.230 13.040 19.404 1.00 92.25 234 ARG A CA 1
ATOM 1929 C C . ARG A 1 234 ? -5.538 12.300 19.657 1.00 92.25 234 ARG A C 1
ATOM 1931 O O . ARG A 1 234 ? -5.997 12.280 20.804 1.00 92.25 234 ARG A O 1
ATOM 1938 N N . ALA A 1 235 ? -6.104 11.668 18.629 1.00 94.88 235 ALA A N 1
ATOM 1939 C CA . ALA A 1 235 ? -7.350 10.918 18.712 1.00 94.88 235 ALA A CA 1
ATOM 1940 C C . ALA A 1 235 ? -7.297 9.816 19.781 1.00 94.88 235 ALA A C 1
ATOM 1942 O O . ALA A 1 235 ? -8.297 9.588 20.454 1.00 94.88 235 ALA A O 1
ATOM 1943 N N . ALA A 1 236 ? -6.123 9.229 20.056 1.00 94.38 236 ALA A N 1
ATOM 1944 C CA . ALA A 1 236 ? -5.941 8.229 21.114 1.00 94.38 236 ALA A CA 1
ATOM 1945 C C . ALA A 1 236 ? -6.434 8.699 22.497 1.00 94.38 236 ALA A C 1
ATOM 1947 O O . ALA A 1 236 ? -6.978 7.907 23.261 1.00 94.38 236 ALA A O 1
ATOM 1948 N N . SER A 1 237 ? -6.290 9.991 22.827 1.00 94.88 237 SER A N 1
ATOM 1949 C CA . SER A 1 237 ? -6.764 10.535 24.113 1.00 94.88 237 SER A CA 1
ATOM 1950 C C . SER A 1 237 ? -8.283 10.661 24.204 1.00 94.88 237 SER A C 1
ATOM 1952 O O . SER A 1 237 ? -8.820 10.689 25.308 1.00 94.88 237 SER A O 1
ATOM 1954 N N . LYS A 1 238 ? -8.966 10.772 23.062 1.00 96.31 238 LYS A N 1
ATOM 1955 C CA . LYS A 1 238 ? -10.429 10.808 22.986 1.00 96.31 238 LYS A CA 1
ATOM 1956 C C . LYS A 1 238 ? -10.973 9.378 22.948 1.00 96.31 238 LYS A C 1
ATOM 1958 O O . LYS A 1 238 ? -11.864 9.040 23.721 1.00 96.31 238 LYS A O 1
ATOM 1963 N N . ALA A 1 239 ? -10.362 8.551 22.102 1.00 96.81 239 ALA A N 1
ATOM 1964 C CA . ALA A 1 239 ? -10.739 7.177 21.811 1.00 96.81 239 ALA A CA 1
ATOM 1965 C C . ALA A 1 239 ? -10.595 6.235 23.016 1.00 96.81 239 ALA A C 1
ATOM 1967 O O . ALA A 1 239 ? -11.403 5.331 23.178 1.00 96.81 239 ALA A O 1
ATOM 1968 N N . CYS A 1 240 ? -9.624 6.471 23.907 1.00 96.31 240 CYS A N 1
ATOM 1969 C CA . CYS A 1 240 ? -9.387 5.602 25.066 1.00 96.31 240 CYS A CA 1
ATOM 1970 C C . CYS A 1 240 ? -10.520 5.571 26.109 1.00 96.31 240 CYS A C 1
ATOM 1972 O O . CYS A 1 240 ? -10.420 4.805 27.063 1.00 96.31 240 CYS A O 1
ATOM 1974 N N . ASN A 1 241 ? -11.545 6.419 25.969 1.00 97.06 241 ASN A N 1
ATOM 1975 C CA . ASN A 1 241 ? -12.704 6.473 26.868 1.00 97.06 241 ASN A CA 1
ATOM 1976 C C . ASN A 1 241 ? -13.890 5.619 26.385 1.00 97.06 241 ASN A C 1
ATOM 1978 O O . ASN A 1 241 ? -14.948 5.669 27.003 1.00 97.06 241 ASN A O 1
ATOM 1982 N N . TYR A 1 242 ? -13.732 4.898 25.276 1.00 98.31 242 TYR A N 1
ATOM 1983 C CA . TYR A 1 242 ? -14.766 4.067 24.662 1.00 98.31 242 TYR A CA 1
ATOM 1984 C C . TYR A 1 242 ? -14.412 2.586 24.812 1.00 98.31 242 TYR A C 1
ATOM 1986 O O . TYR A 1 242 ? -13.243 2.245 24.975 1.00 98.31 242 TYR A O 1
ATOM 1994 N N . ASP A 1 243 ? -15.406 1.705 24.736 1.00 98.31 243 ASP A N 1
ATOM 1995 C CA . ASP A 1 243 ? -15.183 0.254 24.804 1.00 98.31 243 ASP A CA 1
ATOM 1996 C C . ASP A 1 243 ? -14.536 -0.274 23.515 1.00 98.31 243 ASP A C 1
ATOM 1998 O O . ASP A 1 243 ? -13.765 -1.241 23.529 1.00 98.31 243 ASP A O 1
ATOM 2002 N N . PHE A 1 244 ? -14.845 0.391 22.398 1.00 98.44 244 PHE A N 1
ATOM 2003 C CA . PHE A 1 244 ? -14.375 0.049 21.065 1.00 98.44 244 PHE A CA 1
ATOM 2004 C C . PHE A 1 244 ? -13.672 1.229 20.391 1.00 98.44 244 PHE A C 1
ATOM 2006 O O . PHE A 1 244 ? -14.133 2.370 20.428 1.00 98.44 244 PHE A O 1
ATOM 2013 N N . ILE A 1 245 ? -12.586 0.940 19.682 1.00 97.69 245 ILE A N 1
ATOM 2014 C CA . ILE A 1 245 ? -11.975 1.857 18.716 1.00 97.69 245 ILE A CA 1
ATOM 2015 C C . ILE A 1 245 ? -12.087 1.204 17.345 1.00 97.69 245 ILE A C 1
ATOM 2017 O O . ILE A 1 245 ? -11.671 0.060 17.181 1.00 97.69 245 ILE A O 1
ATOM 2021 N N . VAL A 1 246 ? -12.622 1.922 16.361 1.00 97.00 246 VAL A N 1
ATOM 2022 C CA . VAL A 1 246 ? -12.677 1.460 14.970 1.00 97.00 246 VAL A CA 1
ATOM 2023 C C . VAL A 1 246 ? -11.785 2.362 14.131 1.00 97.00 246 VAL A C 1
ATOM 2025 O O . VAL A 1 246 ? -12.052 3.554 13.985 1.00 97.00 246 VAL A O 1
ATOM 2028 N N . LEU A 1 247 ? -10.709 1.796 13.597 1.00 95.06 247 LEU A N 1
ATOM 2029 C CA . LEU A 1 247 ? -9.809 2.460 12.663 1.00 95.06 247 LEU A CA 1
ATOM 2030 C C . LEU A 1 247 ? -10.182 2.028 11.249 1.00 95.06 247 LEU A C 1
ATOM 2032 O O . LEU A 1 247 ? -10.127 0.840 10.949 1.00 95.06 247 LEU A O 1
ATOM 2036 N N . ASP A 1 248 ? -10.518 2.973 10.377 1.00 94.31 248 ASP A N 1
ATOM 2037 C CA . ASP A 1 248 ? -10.849 2.703 8.979 1.00 94.31 248 ASP A CA 1
ATOM 2038 C C . ASP A 1 248 ? -9.793 3.265 8.005 1.00 94.31 248 ASP A C 1
ATOM 2040 O O . ASP A 1 248 ? -9.972 4.370 7.474 1.00 94.31 248 ASP A O 1
ATOM 2044 N N . PRO A 1 249 ? -8.704 2.513 7.737 1.00 91.94 249 PRO A N 1
ATOM 2045 C CA . PRO A 1 249 ? -7.732 2.779 6.681 1.00 91.94 249 PRO A CA 1
ATOM 2046 C C . PRO A 1 249 ? -8.075 2.151 5.320 1.00 91.94 249 PRO A C 1
ATOM 2048 O O . PRO A 1 249 ? -7.186 2.039 4.470 1.00 91.94 249 PRO A O 1
ATOM 2051 N N . ARG A 1 250 ? -9.316 1.709 5.072 1.00 91.94 250 ARG A N 1
ATOM 2052 C CA . ARG A 1 250 ? -9.695 1.145 3.763 1.00 91.94 250 ARG A CA 1
ATOM 2053 C C . ARG A 1 250 ? -9.337 2.100 2.625 1.00 91.94 250 ARG A C 1
ATOM 2055 O O . ARG A 1 250 ? -9.524 3.314 2.742 1.00 91.94 250 ARG A O 1
ATOM 2062 N N . SER A 1 251 ? -8.799 1.581 1.530 1.00 89.94 251 SER A N 1
ATOM 2063 C CA . SER A 1 251 ? -8.362 2.357 0.369 1.00 89.94 251 SER A CA 1
ATOM 2064 C C . SER A 1 251 ? -7.227 3.353 0.627 1.00 89.94 251 SER A C 1
ATOM 2066 O O . SER A 1 251 ? -7.004 4.262 -0.175 1.00 89.94 251 SER A O 1
ATOM 2068 N N . ASN A 1 252 ? -6.481 3.164 1.717 1.00 89.44 252 ASN A N 1
ATOM 2069 C CA . ASN A 1 252 ? -5.290 3.941 2.026 1.00 89.44 252 ASN A CA 1
ATOM 2070 C C . ASN A 1 252 ? -4.044 3.377 1.335 1.00 89.44 252 ASN A C 1
ATOM 2072 O O . ASN A 1 252 ? -3.600 2.267 1.603 1.00 89.44 252 ASN A O 1
ATOM 2076 N N . GLN A 1 253 ? -3.422 4.186 0.487 1.00 86.75 253 GLN A N 1
ATOM 2077 C CA . GLN A 1 253 ? -2.275 3.780 -0.331 1.00 86.75 253 GLN A CA 1
ATOM 2078 C C . GLN A 1 253 ? -0.919 3.904 0.390 1.00 86.75 253 GLN A C 1
ATOM 2080 O O . GLN A 1 253 ? 0.142 3.730 -0.212 1.00 86.75 253 GLN A O 1
ATOM 2085 N N . GLY A 1 254 ? -0.941 4.244 1.680 1.00 85.88 254 GLY A N 1
ATOM 2086 C CA . GLY A 1 254 ? 0.239 4.394 2.517 1.00 85.88 254 GLY A CA 1
ATOM 2087 C C . GLY A 1 254 ? 0.761 5.829 2.595 1.00 85.88 254 GLY A C 1
ATOM 2088 O O . GLY A 1 254 ? 0.007 6.800 2.507 1.00 85.88 254 GLY A O 1
ATOM 2089 N N . GLY A 1 255 ? 2.064 5.963 2.864 1.00 84.00 255 GLY A N 1
ATOM 2090 C CA . GLY A 1 255 ? 2.728 7.223 3.206 1.00 84.00 255 GLY A CA 1
ATOM 2091 C C . GLY A 1 255 ? 3.580 7.107 4.474 1.00 84.00 255 GLY A C 1
ATOM 2092 O O . GLY A 1 255 ? 4.355 6.166 4.618 1.00 84.00 255 GLY A O 1
ATOM 2093 N N . GLY A 1 256 ? 3.463 8.069 5.388 1.00 80.38 256 GLY A N 1
ATOM 2094 C CA . GLY A 1 256 ? 4.186 8.105 6.655 1.00 80.38 256 GLY A CA 1
ATOM 2095 C C . GLY A 1 256 ? 3.515 7.298 7.770 1.00 80.38 256 GLY A C 1
ATOM 2096 O O . GLY A 1 256 ? 2.338 7.471 8.086 1.00 80.38 256 GLY A O 1
ATOM 2097 N N . GLN A 1 257 ? 4.299 6.435 8.415 1.00 81.38 257 GLN A N 1
ATOM 2098 C CA . GLN A 1 257 ? 3.835 5.533 9.478 1.00 81.38 257 GLN A CA 1
ATOM 2099 C C . GLN A 1 257 ? 3.932 6.115 10.901 1.00 81.38 257 GLN A C 1
ATOM 2101 O O . GLN A 1 257 ? 3.447 5.512 11.853 1.00 81.38 257 GLN A O 1
ATOM 2106 N N . MET A 1 258 ? 4.578 7.270 11.090 1.00 83.81 258 MET A N 1
ATOM 2107 C CA . MET A 1 258 ? 4.915 7.777 12.430 1.00 83.81 258 MET A CA 1
ATOM 2108 C C . MET A 1 258 ? 3.673 8.053 13.294 1.00 83.81 258 MET A C 1
ATOM 2110 O O . MET A 1 258 ? 3.665 7.771 14.489 1.00 83.81 258 MET A O 1
ATOM 2114 N N . GLN A 1 259 ? 2.600 8.558 12.690 1.00 87.00 259 GLN A N 1
ATOM 2115 C CA . GLN A 1 259 ? 1.351 8.888 13.384 1.00 87.00 259 GLN A CA 1
ATOM 2116 C C . GLN A 1 259 ? 0.672 7.637 13.943 1.00 87.00 259 GLN A C 1
ATOM 2118 O O . GLN A 1 259 ? 0.094 7.673 15.026 1.00 87.00 259 GLN A O 1
ATOM 2123 N N . GLN A 1 260 ? 0.785 6.529 13.212 1.00 87.31 260 GLN A N 1
ATOM 2124 C CA . GLN A 1 260 ? 0.280 5.213 13.592 1.00 87.31 260 GLN A CA 1
ATOM 2125 C C . GLN A 1 260 ? 0.952 4.722 14.870 1.00 87.31 260 GLN A C 1
ATOM 2127 O O . GLN A 1 260 ? 0.291 4.349 15.838 1.00 87.31 260 GLN A O 1
ATOM 2132 N N . VAL A 1 261 ? 2.286 4.800 14.882 1.00 85.94 261 VAL A N 1
ATOM 2133 C CA . VAL A 1 261 ? 3.123 4.433 16.026 1.00 85.94 261 VAL A CA 1
ATOM 2134 C C . VAL A 1 261 ? 2.746 5.273 17.246 1.00 85.94 261 VAL A C 1
ATOM 2136 O O . VAL A 1 261 ? 2.441 4.722 18.301 1.00 85.94 261 VAL A O 1
ATOM 2139 N N . GLN A 1 262 ? 2.668 6.597 17.087 1.00 88.62 262 GLN A N 1
ATOM 2140 C CA . GLN A 1 262 ? 2.315 7.512 18.176 1.00 88.62 262 GLN A CA 1
ATOM 2141 C C . GLN A 1 262 ? 0.911 7.256 18.743 1.00 88.62 262 GLN A C 1
ATOM 2143 O O . GLN A 1 262 ? 0.716 7.333 19.957 1.00 88.62 262 GLN A O 1
ATOM 2148 N N . PHE A 1 263 ? -0.064 6.936 17.888 1.00 91.94 263 PHE A N 1
ATOM 2149 C CA . PHE A 1 263 ? -1.420 6.600 18.317 1.00 91.94 263 PHE A CA 1
ATOM 2150 C C . PHE A 1 263 ? -1.435 5.360 19.223 1.00 91.94 263 PHE A C 1
ATOM 2152 O O . PHE A 1 263 ? -1.963 5.420 20.335 1.00 91.94 263 PHE A O 1
ATOM 2159 N N . PHE A 1 264 ? -0.806 4.258 18.803 1.00 90.69 264 PHE A N 1
ATOM 2160 C CA . PHE A 1 264 ? -0.766 3.035 19.613 1.00 90.69 264 PHE A CA 1
ATOM 2161 C C . PHE A 1 264 ? 0.053 3.184 20.891 1.00 90.69 264 PHE A C 1
ATOM 2163 O O . PHE A 1 264 ? -0.372 2.708 21.943 1.00 90.69 264 PHE A O 1
ATOM 2170 N N . GLU A 1 265 ? 1.201 3.861 20.837 1.00 90.00 265 GLU A N 1
ATOM 2171 C CA . GLU A 1 265 ? 1.993 4.149 22.036 1.00 90.00 265 GLU A CA 1
ATOM 2172 C C . GLU A 1 265 ? 1.186 4.962 23.053 1.00 90.00 265 GLU A C 1
ATOM 2174 O O . GLU A 1 265 ? 1.219 4.670 24.249 1.00 90.00 265 GLU A O 1
ATOM 2179 N N . SER A 1 266 ? 0.397 5.932 22.583 1.00 92.56 266 SER A N 1
ATOM 2180 C CA . SER A 1 266 ? -0.510 6.709 23.427 1.00 92.56 266 SER A CA 1
ATOM 2181 C C . SER A 1 266 ? -1.587 5.834 24.081 1.00 92.56 266 SER A C 1
ATOM 2183 O O . SER A 1 266 ? -1.800 5.945 25.289 1.00 92.56 266 SER A O 1
ATOM 2185 N N . LEU A 1 267 ? -2.216 4.913 23.337 1.00 93.50 267 LEU A N 1
ATOM 2186 C CA . LEU A 1 267 ? -3.191 3.963 23.898 1.00 93.50 267 LEU A CA 1
ATOM 2187 C C . LEU A 1 267 ? -2.570 3.038 24.956 1.00 93.50 267 LEU A C 1
ATOM 2189 O O . LEU A 1 267 ? -3.161 2.833 26.018 1.00 93.50 267 LEU A O 1
ATOM 2193 N N . ILE A 1 268 ? -1.361 2.527 24.705 1.00 92.38 268 ILE A N 1
ATOM 2194 C CA . ILE A 1 268 ? -0.623 1.676 25.651 1.00 92.38 268 ILE A CA 1
ATOM 2195 C C . ILE A 1 268 ? -0.292 2.446 26.927 1.00 92.38 268 ILE A C 1
ATOM 2197 O O . ILE A 1 268 ? -0.553 1.956 28.023 1.00 92.38 268 ILE A O 1
ATOM 2201 N N . ASN A 1 269 ? 0.235 3.666 26.803 1.00 93.12 269 ASN A N 1
ATOM 2202 C CA . ASN A 1 269 ? 0.580 4.509 27.952 1.00 93.12 269 ASN A CA 1
ATOM 2203 C C . ASN A 1 269 ? -0.651 4.888 28.789 1.00 93.12 269 ASN A C 1
ATOM 2205 O O . ASN A 1 269 ? -0.538 5.139 29.987 1.00 93.12 269 ASN A O 1
ATOM 2209 N N . LYS A 1 270 ? -1.833 4.901 28.168 1.00 94.19 270 LYS A N 1
ATOM 2210 C CA . LYS A 1 270 ? -3.126 5.108 28.831 1.00 94.19 270 LYS A CA 1
ATOM 2211 C C . LYS A 1 270 ? -3.738 3.823 29.389 1.00 94.19 270 LYS A C 1
ATOM 2213 O O . LYS A 1 270 ? -4.826 3.881 29.950 1.00 94.19 270 LYS A O 1
ATOM 2218 N N . ASN A 1 271 ? -3.051 2.684 29.273 1.00 93.81 271 ASN A N 1
ATOM 2219 C CA . ASN A 1 271 ? -3.528 1.367 29.693 1.00 93.81 271 ASN A CA 1
ATOM 2220 C C . ASN A 1 271 ? -4.897 1.001 29.105 1.00 93.81 271 ASN A C 1
ATOM 2222 O O . ASN A 1 271 ? -5.700 0.373 29.794 1.00 93.81 271 ASN A O 1
ATOM 2226 N N . TYR A 1 272 ? -5.163 1.383 27.853 1.00 95.25 272 TYR A N 1
ATOM 2227 C CA . TYR A 1 272 ? -6.418 1.052 27.184 1.00 95.25 272 TYR A CA 1
ATOM 2228 C C . TYR A 1 272 ? -6.692 -0.463 27.227 1.00 95.25 272 TYR A C 1
ATOM 2230 O O . TYR A 1 272 ? -5.790 -1.265 26.975 1.00 95.25 272 TYR A O 1
ATOM 2238 N N . LYS A 1 273 ? -7.922 -0.846 27.599 1.00 94.38 273 LYS A N 1
ATOM 2239 C CA . LYS A 1 273 ? -8.356 -2.249 27.774 1.00 94.38 273 LYS A CA 1
ATOM 2240 C C . LYS A 1 273 ? -9.475 -2.680 26.834 1.00 94.38 273 LYS A C 1
ATOM 2242 O O . LYS A 1 273 ? -9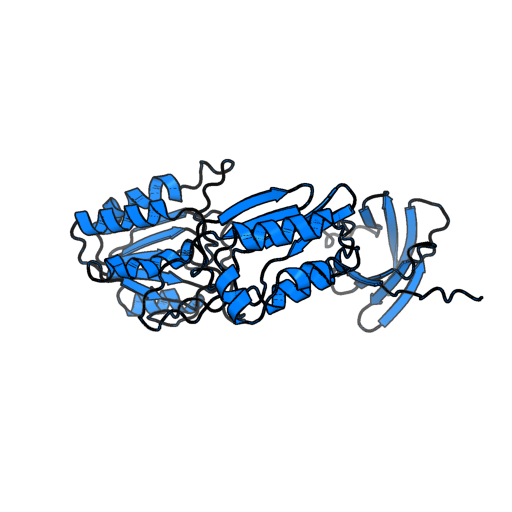.806 -3.861 26.826 1.00 94.38 273 LYS A O 1
ATOM 2247 N N . GLY A 1 274 ? -10.063 -1.741 26.099 1.00 96.00 274 GLY A N 1
ATOM 2248 C CA . GLY A 1 274 ? -11.107 -2.051 25.136 1.00 96.00 274 GLY A CA 1
ATOM 2249 C C . GLY A 1 274 ? -10.557 -2.738 23.887 1.00 96.00 274 GLY A C 1
ATOM 2250 O O . GLY A 1 274 ? -9.352 -2.976 23.747 1.00 96.00 274 GLY A O 1
ATOM 2251 N N . LYS A 1 275 ? -11.463 -3.025 22.958 1.00 95.94 275 LYS A N 1
ATOM 2252 C CA . LYS A 1 275 ? -11.161 -3.701 21.694 1.00 95.94 275 LYS A CA 1
ATOM 2253 C C . LYS A 1 275 ? -10.851 -2.675 20.604 1.00 95.94 275 LYS A C 1
ATOM 2255 O O . LYS A 1 275 ? -11.427 -1.586 20.586 1.00 95.94 275 LYS A O 1
ATOM 2260 N N . ILE A 1 276 ? -9.941 -3.009 19.695 1.00 95.19 276 ILE A N 1
ATOM 2261 C CA . ILE A 1 276 ? -9.616 -2.208 18.511 1.00 95.19 276 ILE A CA 1
ATOM 2262 C C . ILE A 1 276 ? -9.947 -3.029 17.266 1.00 95.19 276 ILE A C 1
ATOM 2264 O O . ILE A 1 276 ? -9.360 -4.088 17.046 1.00 95.19 276 ILE A O 1
ATOM 2268 N N . TYR A 1 277 ? -10.850 -2.524 16.433 1.00 95.31 277 TYR A N 1
ATOM 2269 C CA . TYR A 1 277 ? -11.105 -3.057 15.100 1.00 95.31 277 TYR A CA 1
ATOM 2270 C C . TYR A 1 277 ? -10.371 -2.215 14.064 1.00 95.31 277 TYR A C 1
ATOM 2272 O O . TYR A 1 277 ? -10.473 -0.989 14.075 1.00 95.31 277 TYR A O 1
ATOM 2280 N N . ILE A 1 278 ? -9.631 -2.864 13.171 1.00 94.06 278 ILE A N 1
ATOM 2281 C CA . ILE A 1 278 ? -8.941 -2.193 12.066 1.00 94.06 278 ILE A CA 1
ATOM 2282 C C . ILE A 1 278 ? -9.535 -2.706 10.765 1.00 94.06 278 ILE A C 1
ATOM 2284 O O . ILE A 1 278 ? -9.436 -3.893 10.456 1.00 94.06 278 ILE A O 1
ATOM 2288 N N . LEU A 1 279 ? -10.172 -1.811 10.019 1.00 93.81 279 LEU A N 1
ATOM 2289 C CA . LEU A 1 279 ? -10.767 -2.148 8.738 1.00 93.81 279 LEU A CA 1
ATOM 2290 C C . LEU A 1 279 ? -9.688 -2.212 7.660 1.00 93.81 279 LEU A C 1
ATOM 2292 O O . LEU A 1 279 ? -8.764 -1.406 7.654 1.00 93.81 279 LEU A O 1
ATOM 2296 N N . GLN A 1 280 ? -9.797 -3.146 6.727 1.00 91.69 280 GLN A N 1
ATOM 2297 C CA . GLN A 1 280 ? -8.852 -3.252 5.618 1.00 91.69 280 GLN A CA 1
ATOM 2298 C C . GLN A 1 280 ? -9.541 -3.695 4.333 1.00 91.69 280 GLN A C 1
ATOM 2300 O O . GLN A 1 280 ? -10.539 -4.415 4.355 1.00 91.69 280 GLN A O 1
ATOM 2305 N N . ASP A 1 281 ? -9.003 -3.245 3.205 1.00 91.50 281 ASP A N 1
ATOM 2306 C CA . ASP A 1 281 ? -9.442 -3.662 1.880 1.00 91.50 281 ASP A CA 1
ATOM 2307 C C . ASP A 1 281 ? -8.241 -3.867 0.944 1.00 91.50 281 ASP A C 1
ATOM 2309 O O . ASP A 1 281 ? -7.096 -3.568 1.296 1.00 91.50 281 ASP A O 1
ATOM 2313 N N . LYS A 1 282 ? -8.496 -4.334 -0.284 1.00 88.62 282 LYS A N 1
ATOM 2314 C CA . LYS A 1 282 ? -7.441 -4.593 -1.280 1.00 88.62 282 LYS A CA 1
ATOM 2315 C C . LYS A 1 282 ? -6.653 -3.340 -1.675 1.00 88.62 282 LYS A C 1
ATOM 2317 O O . LYS A 1 282 ? -5.536 -3.437 -2.186 1.00 88.62 282 LYS A O 1
ATOM 2322 N N . TYR A 1 283 ? -7.225 -2.168 -1.436 1.00 88.62 283 TYR A N 1
ATOM 2323 C CA . TYR A 1 283 ? -6.655 -0.867 -1.755 1.00 88.62 283 TYR A CA 1
ATOM 2324 C C . TYR A 1 283 ? -5.910 -0.247 -0.561 1.00 88.62 283 TYR A C 1
ATOM 2326 O O . TYR A 1 283 ? -5.333 0.831 -0.712 1.00 88.62 283 TYR A O 1
ATOM 2334 N N . SER A 1 284 ? -5.886 -0.921 0.593 1.00 89.38 284 SER A N 1
ATOM 2335 C CA . SER A 1 284 ? -4.999 -0.638 1.717 1.00 89.38 284 SER A CA 1
ATOM 2336 C C . SER A 1 284 ? -3.627 -1.259 1.452 1.00 89.38 284 SER A C 1
ATOM 2338 O O . SER A 1 284 ? -3.488 -2.480 1.476 1.00 89.38 284 SER A O 1
ATOM 2340 N N . PHE A 1 285 ? -2.598 -0.451 1.195 1.00 88.19 285 PHE A N 1
ATOM 2341 C CA . PHE A 1 285 ? -1.242 -0.954 0.953 1.00 88.19 285 PHE A CA 1
ATOM 2342 C C . PHE A 1 285 ? -0.127 -0.064 1.513 1.00 88.19 285 PHE A C 1
ATOM 2344 O O . PHE A 1 285 ? -0.334 1.091 1.888 1.00 88.19 285 PHE A O 1
ATOM 2351 N N . SER A 1 286 ? 1.090 -0.608 1.575 1.00 87.75 286 SER A N 1
ATOM 2352 C CA . SER A 1 286 ? 2.281 0.071 2.086 1.00 87.75 286 SER A CA 1
ATOM 2353 C C . SER A 1 286 ? 2.105 0.483 3.547 1.00 87.75 286 SER A C 1
ATOM 2355 O O . SER A 1 286 ? 1.785 -0.353 4.378 1.00 87.75 286 SER A O 1
ATOM 2357 N N . ALA A 1 287 ? 2.295 1.754 3.911 1.00 84.50 287 ALA A N 1
ATOM 2358 C CA . ALA A 1 287 ? 2.150 2.171 5.304 1.00 84.50 287 ALA A CA 1
ATOM 2359 C C . ALA A 1 287 ? 0.736 1.937 5.866 1.00 84.50 287 ALA A C 1
ATOM 2361 O O . ALA A 1 287 ? 0.571 1.911 7.080 1.00 84.50 287 ALA A O 1
ATOM 2362 N N . ALA A 1 288 ? -0.279 1.733 5.022 1.00 87.31 288 ALA A N 1
ATOM 2363 C CA . ALA A 1 288 ? -1.604 1.322 5.472 1.00 87.31 288 ALA A CA 1
ATOM 2364 C C . ALA A 1 288 ? -1.687 -0.157 5.886 1.00 87.31 288 ALA A C 1
ATOM 2366 O O . ALA A 1 288 ? -2.687 -0.560 6.458 1.00 87.31 288 ALA A O 1
ATOM 2367 N N . GLU A 1 289 ? -0.661 -0.964 5.625 1.00 84.75 289 GLU A N 1
ATOM 2368 C CA . GLU A 1 289 ? -0.546 -2.350 6.099 1.00 84.75 289 GLU A CA 1
ATOM 2369 C C . GLU A 1 289 ? 0.261 -2.432 7.401 1.00 84.75 289 GLU A C 1
ATOM 2371 O O . GLU A 1 289 ? 0.260 -3.459 8.081 1.00 84.75 289 GLU A O 1
ATOM 2376 N N . MET A 1 290 ? 0.903 -1.329 7.811 1.00 68.00 290 MET A N 1
ATOM 2377 C CA . MET A 1 290 ? 1.763 -1.288 8.997 1.00 68.00 290 MET A CA 1
ATOM 2378 C C . MET A 1 290 ? 1.041 -1.467 10.320 1.00 68.00 290 MET A C 1
ATOM 2380 O O . MET A 1 290 ? 1.671 -1.854 11.307 1.00 68.00 290 MET A O 1
ATOM 2384 N N . TRP A 1 291 ? -0.282 -1.348 10.322 1.00 64.19 291 TRP A N 1
ATOM 2385 C CA . TRP A 1 291 ? -1.126 -1.759 11.438 1.00 64.19 291 TRP A CA 1
ATOM 2386 C C . TRP A 1 291 ? -0.976 -3.248 11.776 1.00 64.19 291 TRP A C 1
ATOM 2388 O O . TRP A 1 291 ? -1.223 -3.633 12.907 1.00 64.19 291 TRP A O 1
ATOM 2398 N N . MET A 1 292 ? -0.484 -4.082 10.859 1.00 52.41 292 MET A N 1
ATOM 2399 C CA . MET A 1 292 ? -0.194 -5.498 11.113 1.00 52.41 292 MET A CA 1
ATOM 2400 C C . MET A 1 292 ? 1.201 -5.716 11.731 1.00 52.41 292 MET A C 1
ATOM 2402 O O . MET A 1 292 ? 1.415 -6.683 12.458 1.00 52.41 292 MET A O 1
ATOM 2406 N N . ILE A 1 293 ? 2.134 -4.758 11.590 1.00 49.44 293 ILE A N 1
ATOM 2407 C CA . ILE A 1 293 ? 3.320 -4.658 12.472 1.00 49.44 293 ILE A CA 1
ATOM 2408 C C . ILE A 1 293 ? 2.939 -4.160 13.874 1.00 49.44 293 ILE A C 1
ATOM 2410 O O . ILE A 1 293 ? 3.730 -4.315 14.816 1.00 49.44 293 ILE A O 1
ATOM 2414 N N . ALA A 1 294 ? 1.687 -3.733 14.093 1.00 50.88 294 ALA A N 1
ATOM 2415 C CA . ALA A 1 294 ? 1.132 -3.741 15.441 1.00 50.88 294 ALA A CA 1
ATOM 2416 C C . ALA A 1 294 ? 1.124 -5.142 16.068 1.00 50.88 294 ALA A C 1
ATOM 2418 O O . ALA A 1 294 ? 0.863 -5.220 17.254 1.00 50.88 294 ALA A O 1
ATOM 2419 N N . GLY A 1 295 ? 1.553 -6.218 15.393 1.00 51.44 295 GLY A N 1
ATOM 2420 C CA . GLY A 1 295 ? 2.044 -7.440 16.043 1.00 51.44 295 GLY A CA 1
ATOM 2421 C C . GLY A 1 295 ? 3.023 -7.201 17.207 1.00 51.44 295 GLY A C 1
ATOM 2422 O O . GLY A 1 295 ? 2.986 -7.928 18.196 1.00 51.44 295 GLY A O 1
ATOM 2423 N N . LYS A 1 296 ? 3.823 -6.118 17.192 1.00 52.50 296 LYS A N 1
ATOM 2424 C CA . LYS A 1 296 ? 4.623 -5.683 18.364 1.00 52.50 296 LYS A CA 1
ATOM 2425 C C . LYS A 1 296 ? 3.776 -5.197 19.552 1.00 52.50 296 LYS A C 1
ATOM 2427 O O . LYS A 1 296 ? 4.247 -5.184 20.690 1.00 52.50 296 LYS A O 1
ATOM 2432 N N . TYR A 1 297 ? 2.554 -4.765 19.279 1.00 61.66 297 TYR A N 1
ATOM 2433 C CA . TYR A 1 297 ? 1.579 -4.227 20.219 1.00 61.66 297 TYR A CA 1
ATOM 2434 C C . TYR A 1 297 ? 0.389 -5.165 20.475 1.00 61.66 297 TYR A C 1
ATOM 2436 O O . TYR A 1 297 ? -0.295 -4.932 21.460 1.00 61.66 297 TYR A O 1
ATOM 2444 N N . ILE A 1 298 ? 0.166 -6.233 19.694 1.00 62.28 298 ILE A N 1
ATOM 2445 C CA . ILE A 1 298 ? -0.920 -7.217 19.906 1.00 62.28 298 ILE A CA 1
ATOM 2446 C C . ILE A 1 298 ? -0.817 -7.848 21.301 1.00 62.28 298 ILE A C 1
ATOM 2448 O O . ILE A 1 298 ? -1.814 -8.056 21.978 1.00 62.28 298 ILE A O 1
ATOM 2452 N N . ASN A 1 299 ? 0.400 -8.049 21.814 1.00 70.75 299 ASN A N 1
ATOM 2453 C CA . ASN A 1 299 ? 0.593 -8.525 23.190 1.00 70.75 299 ASN A CA 1
ATOM 2454 C C . ASN A 1 299 ? 0.227 -7.479 24.269 1.00 70.75 299 ASN A C 1
ATOM 2456 O O . ASN A 1 299 ? 0.312 -7.771 25.460 1.00 70.75 299 ASN A O 1
ATOM 2460 N N . LYS A 1 300 ? -0.109 -6.244 23.879 1.00 84.50 300 LYS A N 1
ATOM 2461 C CA . LYS A 1 300 ? -0.426 -5.109 24.764 1.00 84.50 300 LYS A CA 1
ATOM 2462 C C . LYS A 1 300 ? -1.821 -4.521 24.526 1.00 84.50 300 LYS A C 1
ATOM 2464 O O . LYS A 1 300 ? -2.345 -3.885 25.435 1.00 84.50 300 LYS A O 1
ATOM 2469 N N . LEU A 1 301 ? -2.387 -4.696 23.334 1.00 89.69 301 LEU A N 1
ATOM 2470 C CA . LEU A 1 301 ? -3.672 -4.159 22.889 1.00 89.69 301 LEU A CA 1
ATOM 2471 C C . LEU A 1 301 ? -4.473 -5.271 22.210 1.00 89.69 301 LEU A C 1
ATOM 2473 O O . LEU A 1 301 ? -3.912 -6.042 21.436 1.00 89.69 301 LEU A O 1
ATOM 2477 N N . ASP A 1 302 ? -5.780 -5.312 22.452 1.00 91.62 302 ASP A N 1
ATOM 2478 C CA . ASP A 1 302 ? -6.664 -6.287 21.816 1.00 91.62 302 ASP A CA 1
ATOM 2479 C C . ASP A 1 302 ? -7.113 -5.784 20.432 1.00 91.62 302 ASP A C 1
ATOM 2481 O O . ASP A 1 302 ? -8.009 -4.945 20.326 1.00 91.62 302 ASP A O 1
ATOM 2485 N N . ILE A 1 303 ? -6.443 -6.255 19.375 1.00 90.56 303 ILE A N 1
ATOM 2486 C CA . ILE A 1 303 ? -6.635 -5.812 17.985 1.00 90.56 303 ILE A CA 1
ATOM 2487 C C . ILE A 1 303 ? -7.250 -6.944 17.153 1.00 90.56 303 ILE A C 1
ATOM 2489 O O . ILE A 1 303 ? -6.838 -8.098 17.251 1.00 90.56 303 ILE A O 1
ATOM 2493 N N . THR A 1 304 ? -8.218 -6.612 16.300 1.00 91.62 304 THR A N 1
ATOM 2494 C CA . THR A 1 304 ? -8.814 -7.527 15.315 1.00 91.62 304 THR A CA 1
ATOM 2495 C C . THR A 1 304 ? -8.966 -6.816 13.979 1.00 91.62 304 THR A C 1
ATOM 2497 O O . THR A 1 304 ? -9.537 -5.727 13.915 1.00 91.62 304 THR A O 1
ATOM 2500 N N . THR A 1 305 ? -8.457 -7.417 12.905 1.00 92.44 305 THR A N 1
ATOM 2501 C CA . THR A 1 305 ? -8.639 -6.882 11.551 1.00 92.44 305 THR A CA 1
ATOM 2502 C C . THR A 1 305 ? -9.917 -7.406 10.900 1.00 92.44 305 THR A C 1
ATOM 2504 O O . THR A 1 305 ? -10.269 -8.575 11.045 1.00 92.44 305 THR A O 1
ATOM 2507 N N . VAL A 1 306 ? -10.633 -6.536 10.187 1.00 94.25 306 VAL A N 1
ATOM 2508 C CA . VAL A 1 306 ? -11.939 -6.844 9.581 1.00 94.25 306 VAL A CA 1
ATOM 2509 C C . VAL A 1 306 ? -11.970 -6.330 8.144 1.00 94.25 306 VAL A C 1
ATOM 2511 O O . VAL A 1 306 ? -11.572 -5.195 7.889 1.00 94.25 306 VAL A O 1
ATOM 2514 N N . GLY A 1 307 ? -12.447 -7.138 7.201 1.00 93.81 307 GLY A N 1
ATOM 2515 C CA . GLY A 1 307 ? -12.594 -6.734 5.800 1.00 93.81 307 GLY A CA 1
ATOM 2516 C C . GLY A 1 307 ? -12.046 -7.782 4.840 1.00 93.81 307 GLY A C 1
ATOM 2517 O O . GLY A 1 307 ? -12.258 -8.972 5.051 1.00 93.81 307 GLY A O 1
ATOM 2518 N N . THR A 1 308 ? -11.332 -7.357 3.797 1.00 92.62 308 THR A N 1
ATOM 2519 C CA . THR A 1 308 ? -10.723 -8.264 2.805 1.00 92.62 308 THR A CA 1
ATOM 2520 C C . THR A 1 308 ? -9.201 -8.316 2.954 1.00 92.62 308 THR A C 1
ATOM 2522 O O . THR A 1 308 ? -8.623 -7.705 3.854 1.00 92.62 308 THR A O 1
ATOM 2525 N N . PHE A 1 309 ? -8.519 -9.035 2.059 1.00 91.75 309 PHE A N 1
ATOM 2526 C CA . PHE A 1 309 ? -7.060 -8.955 1.945 1.00 91.75 309 PHE A CA 1
ATOM 2527 C C . PHE A 1 309 ? -6.592 -7.524 1.669 1.00 91.75 309 PHE A C 1
ATOM 2529 O O . PHE A 1 309 ? -7.282 -6.794 0.959 1.00 91.75 309 PHE A O 1
ATOM 2536 N N . THR A 1 310 ? -5.407 -7.162 2.166 1.00 90.94 310 THR A N 1
ATOM 2537 C CA . THR A 1 310 ? -4.722 -5.907 1.808 1.00 90.94 310 THR A CA 1
ATOM 2538 C C . THR A 1 310 ? -4.068 -5.969 0.418 1.00 90.94 310 THR A C 1
ATOM 2540 O O . THR A 1 310 ? -4.140 -6.972 -0.296 1.00 90.94 310 THR A O 1
ATOM 2543 N N . GLY A 1 311 ? -3.422 -4.888 -0.024 1.00 88.12 311 GLY A N 1
ATOM 2544 C CA . GLY A 1 311 ? -2.768 -4.836 -1.335 1.00 88.12 311 GLY A CA 1
ATOM 2545 C C . GLY A 1 311 ? -1.466 -5.640 -1.429 1.00 88.12 311 GLY A C 1
ATOM 2546 O O . GLY A 1 311 ? -1.162 -6.174 -2.494 1.00 88.12 311 GLY A O 1
ATOM 2547 N N . GLY A 1 312 ? -0.736 -5.803 -0.324 1.00 88.69 312 GLY A N 1
ATOM 2548 C CA . GLY A 1 312 ? 0.501 -6.572 -0.267 1.00 88.69 312 GLY A CA 1
ATOM 2549 C C . GLY A 1 312 ? 1.720 -5.815 -0.755 1.00 88.69 312 GLY A C 1
ATOM 2550 O O . GLY A 1 312 ? 2.376 -6.262 -1.686 1.00 88.69 312 GLY A O 1
ATOM 2551 N N . MET A 1 313 ? 2.041 -4.700 -0.110 1.00 88.44 313 MET A N 1
ATOM 2552 C CA . MET A 1 313 ? 3.229 -3.889 -0.371 1.00 88.44 313 MET A CA 1
ATOM 2553 C C . MET A 1 313 ? 3.985 -3.639 0.934 1.00 88.44 313 MET A C 1
ATOM 2555 O O . MET A 1 313 ? 4.263 -2.495 1.282 1.00 88.44 313 MET A O 1
ATOM 2559 N N . GLN A 1 314 ? 4.247 -4.680 1.722 1.00 85.50 314 GLN A N 1
ATOM 2560 C CA . GLN A 1 314 ? 4.766 -4.511 3.079 1.00 85.50 314 GLN A CA 1
ATOM 2561 C C . GLN A 1 314 ? 6.209 -4.977 3.247 1.00 85.50 314 GLN A C 1
ATOM 2563 O O . GLN A 1 314 ? 6.930 -4.469 4.110 1.00 85.50 314 GLN A O 1
ATOM 2568 N N . ARG A 1 315 ? 6.658 -5.946 2.449 1.00 85.38 315 ARG A N 1
ATOM 2569 C CA . ARG A 1 315 ? 7.972 -6.570 2.621 1.00 85.38 315 ARG A CA 1
ATOM 2570 C C . ARG A 1 315 ? 9.100 -5.586 2.374 1.00 85.38 315 ARG A C 1
ATOM 2572 O O . ARG A 1 315 ? 10.124 -5.672 3.044 1.00 85.38 315 ARG A O 1
ATOM 2579 N N . TYR A 1 316 ? 8.929 -4.673 1.431 1.00 87.00 316 TYR A N 1
ATOM 2580 C CA . TYR A 1 316 ? 9.953 -3.707 1.071 1.00 87.00 316 TYR A CA 1
ATOM 2581 C C . TYR A 1 316 ? 9.600 -2.334 1.641 1.00 87.00 316 TYR A C 1
ATOM 2583 O O . TYR A 1 316 ? 8.444 -1.931 1.704 1.00 87.00 316 TYR A O 1
ATOM 2591 N N . GLY A 1 317 ? 10.606 -1.632 2.152 1.00 82.38 317 GLY A N 1
ATOM 2592 C CA . GLY A 1 317 ? 10.424 -0.354 2.830 1.00 82.38 317 GLY A CA 1
ATOM 2593 C C . GLY A 1 317 ? 11.550 0.621 2.527 1.00 82.38 317 GLY A C 1
ATOM 2594 O O . GLY A 1 317 ? 12.510 0.292 1.824 1.00 82.38 317 GLY A O 1
ATOM 2595 N N . GLU A 1 318 ? 11.423 1.831 3.079 1.00 83.12 318 GLU A N 1
ATOM 2596 C CA . GLU A 1 318 ? 12.358 2.954 2.906 1.00 83.12 318 GLU A CA 1
ATOM 2597 C C . GLU A 1 318 ? 12.849 3.092 1.464 1.00 83.12 318 GLU A C 1
ATOM 2599 O O . GLU A 1 318 ? 13.946 2.672 1.080 1.00 83.12 318 GLU A O 1
ATOM 2604 N N . CYS A 1 319 ? 12.003 3.693 0.640 1.00 87.25 319 CYS A N 1
ATOM 2605 C CA . CYS A 1 319 ? 12.322 3.911 -0.756 1.00 87.25 319 CYS A CA 1
ATOM 2606 C C . CYS A 1 319 ? 13.219 5.136 -0.919 1.00 87.25 319 CYS A C 1
ATOM 2608 O O . CYS A 1 319 ? 12.972 6.195 -0.340 1.00 87.25 319 CYS A O 1
ATOM 2610 N N . LYS A 1 320 ? 14.256 5.010 -1.747 1.00 90.94 320 LYS A N 1
ATOM 2611 C CA . LYS A 1 320 ? 15.106 6.133 -2.139 1.00 90.94 320 LYS A CA 1
ATOM 2612 C C . LYS A 1 320 ? 14.868 6.470 -3.598 1.00 90.94 320 LYS A C 1
ATOM 2614 O O . LYS A 1 320 ? 15.054 5.626 -4.474 1.00 90.94 320 LYS A O 1
ATOM 2619 N N . ALA A 1 321 ? 14.553 7.736 -3.856 1.00 93.56 321 ALA A N 1
ATOM 2620 C CA . ALA A 1 321 ? 14.632 8.288 -5.197 1.00 93.56 321 ALA A CA 1
ATOM 2621 C C . ALA A 1 321 ? 16.100 8.312 -5.649 1.00 93.56 321 ALA A C 1
ATOM 2623 O O . ALA A 1 321 ? 16.959 8.945 -5.027 1.00 93.56 321 ALA A O 1
ATOM 2624 N N . LYS A 1 322 ? 16.402 7.620 -6.745 1.00 95.62 322 LYS A N 1
ATOM 2625 C CA . LYS A 1 322 ? 17.703 7.653 -7.416 1.00 95.62 322 LYS A CA 1
ATOM 2626 C C . LYS A 1 322 ? 17.521 8.209 -8.814 1.00 95.62 322 LYS A C 1
ATOM 2628 O O . LYS A 1 322 ? 16.646 7.772 -9.544 1.00 95.62 322 LYS A O 1
ATOM 2633 N N . LYS A 1 323 ? 18.379 9.146 -9.207 1.00 96.12 323 LYS A N 1
ATOM 2634 C CA . LYS A 1 323 ? 18.421 9.682 -10.568 1.00 96.12 323 LYS A CA 1
ATOM 2635 C C . LYS A 1 323 ? 19.815 9.491 -11.143 1.00 96.12 323 LYS A C 1
ATOM 2637 O O . LYS A 1 323 ? 20.806 9.784 -10.477 1.00 96.12 323 LYS A O 1
ATOM 2642 N N . SER A 1 324 ? 19.896 9.017 -12.378 1.00 96.31 324 SER A N 1
ATOM 2643 C CA . SER A 1 324 ? 21.141 8.958 -13.140 1.00 96.31 324 SER A CA 1
ATOM 2644 C C . SER A 1 324 ? 20.845 9.269 -14.602 1.00 96.31 324 SER A C 1
ATOM 2646 O O . SER A 1 324 ? 20.248 8.469 -15.320 1.00 96.31 324 SER A O 1
ATOM 2648 N N . GLY A 1 325 ? 21.215 10.479 -15.029 1.00 94.75 325 GLY A N 1
ATOM 2649 C CA . GLY A 1 325 ? 20.813 11.005 -16.330 1.00 94.75 325 GLY A CA 1
ATOM 2650 C C . GLY A 1 325 ? 19.292 11.099 -16.434 1.00 94.75 325 GLY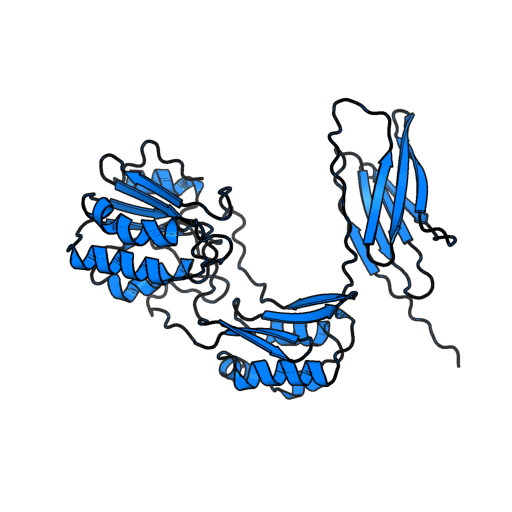 A C 1
ATOM 2651 O O . GLY A 1 325 ? 18.655 11.796 -15.644 1.00 94.75 325 GLY A O 1
ATOM 2652 N N . ASN A 1 326 ? 18.737 10.387 -17.409 1.00 95.00 326 ASN A N 1
ATOM 2653 C CA . ASN A 1 326 ? 17.311 10.335 -17.699 1.00 95.00 326 ASN A CA 1
ATOM 2654 C C . ASN A 1 326 ? 16.601 9.107 -17.097 1.00 95.00 326 ASN A C 1
ATOM 2656 O O . ASN A 1 326 ? 15.423 8.886 -17.358 1.00 95.00 326 ASN A O 1
ATOM 2660 N N . VAL A 1 327 ? 17.312 8.310 -16.294 1.00 97.38 327 VAL A N 1
ATOM 2661 C CA . VAL A 1 327 ? 16.731 7.205 -15.529 1.00 97.38 327 VAL A CA 1
ATOM 2662 C C . VAL A 1 327 ? 16.449 7.673 -14.109 1.00 97.38 327 VAL A C 1
ATOM 2664 O O . VAL A 1 327 ? 17.334 8.209 -13.432 1.00 97.38 327 VAL A O 1
ATOM 2667 N N . TYR A 1 328 ? 15.232 7.422 -13.651 1.00 97.38 328 TYR A N 1
ATOM 2668 C CA . TYR A 1 328 ? 14.783 7.629 -12.285 1.00 97.38 328 TYR A CA 1
ATOM 2669 C C . TYR A 1 328 ? 14.369 6.283 -11.703 1.00 97.38 328 TYR A C 1
ATOM 2671 O O . TYR A 1 328 ? 13.778 5.463 -12.394 1.00 97.38 328 TYR A O 1
ATOM 2679 N N . GLY A 1 329 ? 14.675 6.050 -10.438 1.00 95.88 329 GLY A N 1
ATOM 2680 C CA . GLY A 1 329 ? 14.259 4.861 -9.716 1.00 95.88 329 GLY A CA 1
ATOM 2681 C C . GLY A 1 329 ? 13.652 5.243 -8.380 1.00 95.88 329 GLY A C 1
ATOM 2682 O O . GLY A 1 329 ? 14.220 6.069 -7.665 1.00 95.88 329 GLY A O 1
ATOM 2683 N N . TRP A 1 330 ? 12.527 4.627 -8.038 1.00 94.50 330 TRP A N 1
ATOM 2684 C CA . TRP A 1 330 ? 12.026 4.568 -6.669 1.00 94.50 330 TRP A CA 1
ATOM 2685 C C . TRP A 1 330 ? 12.420 3.193 -6.144 1.00 94.50 330 TRP A C 1
ATOM 2687 O O . TRP A 1 330 ? 11.869 2.187 -6.579 1.00 94.50 330 TRP A O 1
ATOM 2697 N N . ILE A 1 331 ? 13.492 3.144 -5.350 1.00 94.69 331 ILE A N 1
ATOM 2698 C CA . ILE A 1 331 ? 14.193 1.890 -5.056 1.00 94.69 331 ILE A CA 1
ATOM 2699 C C . ILE A 1 331 ? 14.114 1.598 -3.558 1.00 94.69 331 ILE A C 1
ATOM 2701 O O . ILE A 1 331 ? 14.670 2.379 -2.776 1.00 94.69 331 ILE A O 1
ATOM 2705 N N . PRO A 1 332 ? 13.479 0.492 -3.145 1.00 92.12 332 PRO A N 1
ATOM 2706 C CA . PRO A 1 332 ? 13.436 0.076 -1.749 1.00 92.12 332 PRO A CA 1
ATOM 2707 C C . PRO A 1 332 ? 14.813 -0.296 -1.222 1.00 92.12 332 PRO A C 1
ATOM 2709 O O . PRO A 1 332 ? 15.614 -0.932 -1.918 1.00 92.12 332 PRO A O 1
ATOM 2712 N N . THR A 1 333 ? 15.089 0.113 0.015 1.00 92.19 333 THR A N 1
ATOM 2713 C CA . THR A 1 333 ? 16.415 -0.049 0.628 1.00 92.19 333 THR A CA 1
ATOM 2714 C C . THR A 1 333 ? 16.426 -0.900 1.886 1.00 92.19 333 THR A C 1
ATOM 2716 O O . THR A 1 333 ? 17.511 -1.274 2.331 1.00 92.19 333 THR A O 1
ATOM 2719 N N . ILE A 1 334 ? 15.257 -1.279 2.407 1.00 87.75 334 ILE A N 1
ATOM 2720 C CA . ILE A 1 334 ? 15.136 -2.211 3.532 1.00 87.75 334 ILE A CA 1
ATOM 2721 C C . ILE A 1 334 ? 14.111 -3.308 3.242 1.00 87.75 334 ILE A C 1
ATOM 2723 O O . ILE A 1 334 ? 13.149 -3.094 2.503 1.00 87.75 334 ILE A O 1
ATOM 2727 N N . ILE A 1 335 ? 14.319 -4.471 3.860 1.00 84.94 335 ILE A N 1
ATOM 2728 C CA . ILE A 1 335 ? 13.287 -5.498 4.010 1.00 84.94 335 ILE A CA 1
ATOM 2729 C C . ILE A 1 335 ? 12.671 -5.301 5.395 1.00 84.94 335 ILE A C 1
ATOM 2731 O O . ILE A 1 335 ? 13.371 -5.359 6.408 1.00 84.94 335 ILE A O 1
ATOM 2735 N N . CYS A 1 336 ? 11.374 -5.032 5.431 1.00 81.44 336 CYS A N 1
ATOM 2736 C CA . CYS A 1 336 ? 10.598 -4.925 6.653 1.00 81.44 336 CYS A CA 1
ATOM 2737 C C . CYS A 1 336 ? 10.405 -6.316 7.270 1.00 81.44 336 CYS A C 1
ATOM 2739 O O . CYS A 1 336 ? 10.195 -7.305 6.568 1.00 81.44 336 CYS A O 1
ATOM 2741 N N . GLY A 1 337 ? 10.450 -6.393 8.600 1.00 74.25 337 GLY A N 1
ATOM 2742 C CA . GLY A 1 337 ? 10.119 -7.624 9.311 1.00 74.25 337 GLY A CA 1
ATOM 2743 C C . GLY A 1 337 ? 8.624 -7.912 9.210 1.00 74.25 337 GLY A C 1
ATOM 2744 O O . GLY A 1 337 ? 7.819 -7.117 9.689 1.00 74.25 337 GLY A O 1
ATOM 2745 N N . ILE A 1 338 ? 8.266 -9.046 8.614 1.00 78.94 338 ILE A N 1
ATOM 2746 C CA . ILE A 1 338 ? 6.892 -9.547 8.577 1.00 78.94 338 ILE A CA 1
ATOM 2747 C C . ILE A 1 338 ? 6.686 -10.480 9.783 1.00 78.94 338 ILE A C 1
ATOM 2749 O O . ILE A 1 338 ? 7.537 -11.345 10.004 1.00 78.94 338 ILE A O 1
ATOM 2753 N N . PRO A 1 339 ? 5.613 -10.317 10.579 1.00 73.88 339 PRO A N 1
ATOM 2754 C CA . PRO A 1 339 ? 5.282 -11.265 11.640 1.00 73.88 339 PRO A CA 1
ATOM 2755 C C . PRO A 1 339 ? 5.081 -12.685 11.096 1.00 73.88 339 PRO A C 1
ATOM 2757 O O . PRO A 1 339 ? 4.464 -12.871 10.050 1.00 73.88 339 PRO A O 1
ATOM 2760 N N . ASP A 1 340 ? 5.575 -13.685 11.823 1.00 74.69 340 ASP A N 1
ATOM 2761 C CA . ASP A 1 340 ? 5.373 -15.102 11.495 1.00 74.69 340 ASP A CA 1
ATOM 2762 C C . ASP A 1 340 ? 4.066 -15.619 12.122 1.00 74.69 340 ASP A C 1
ATOM 2764 O O . ASP A 1 340 ? 4.065 -16.440 13.035 1.00 74.69 340 ASP A O 1
ATOM 2768 N N . ASP A 1 341 ? 2.940 -15.042 11.699 1.00 78.44 341 ASP A N 1
ATOM 2769 C CA . ASP A 1 341 ? 1.588 -15.389 12.167 1.00 78.44 341 ASP A CA 1
ATOM 2770 C C . ASP A 1 341 ? 0.744 -16.103 11.095 1.00 78.44 341 ASP A C 1
ATOM 2772 O O . ASP A 1 341 ? -0.424 -16.419 11.314 1.00 78.44 341 ASP A O 1
ATOM 2776 N N . GLY A 1 342 ? 1.330 -16.353 9.920 1.00 83.88 342 GLY A N 1
ATOM 2777 C CA . GLY A 1 342 ? 0.667 -16.983 8.779 1.00 83.88 342 GLY A CA 1
ATOM 2778 C C . GLY A 1 342 ? -0.358 -16.105 8.048 1.00 83.88 342 GLY A C 1
ATOM 2779 O O . GLY A 1 342 ? -0.946 -16.570 7.065 1.00 83.88 342 GLY A O 1
ATOM 2780 N N . LYS A 1 343 ? -0.576 -14.850 8.470 1.00 86.31 343 LYS A N 1
ATOM 2781 C CA . LYS A 1 343 ? -1.551 -13.945 7.837 1.00 86.31 343 LYS A CA 1
ATOM 2782 C C . LYS A 1 343 ? -1.011 -13.289 6.576 1.00 86.31 343 LYS A C 1
ATOM 2784 O O . LYS A 1 343 ? -1.769 -13.073 5.634 1.00 86.31 343 LYS A O 1
ATOM 2789 N N . TRP A 1 344 ? 0.285 -12.985 6.530 1.00 87.44 344 TRP A N 1
ATOM 2790 C CA . TRP A 1 344 ? 0.922 -12.445 5.327 1.00 87.44 344 TRP A CA 1
ATOM 2791 C C . TRP A 1 344 ? 0.997 -13.503 4.223 1.00 87.44 344 TRP A C 1
ATOM 2793 O O . TRP A 1 344 ? 1.687 -14.512 4.362 1.00 87.44 344 TRP A O 1
ATOM 2803 N N . LYS A 1 345 ? 0.317 -13.260 3.099 1.00 88.00 345 LYS A N 1
ATOM 2804 C CA . LYS A 1 345 ? 0.284 -14.175 1.945 1.00 88.00 345 LYS A CA 1
ATOM 2805 C C . LYS A 1 345 ? 1.257 -13.798 0.829 1.00 88.00 345 LYS A C 1
ATOM 2807 O O . LYS A 1 345 ? 1.349 -14.515 -0.164 1.00 88.00 345 LYS A O 1
ATOM 2812 N N . GLY A 1 346 ? 2.006 -12.710 0.996 1.00 85.75 346 GLY A N 1
ATOM 2813 C CA . GLY A 1 346 ? 3.026 -12.270 0.048 1.00 85.75 346 GLY A CA 1
ATOM 2814 C C . GLY A 1 346 ? 2.721 -10.937 -0.624 1.00 85.75 346 GLY A C 1
ATOM 2815 O O . GLY A 1 346 ? 1.619 -10.393 -0.537 1.00 85.75 346 GLY A O 1
ATOM 2816 N N . GLU A 1 347 ? 3.733 -10.428 -1.325 1.00 85.50 347 GLU A N 1
ATOM 2817 C CA . GLU A 1 347 ? 3.622 -9.218 -2.140 1.00 85.50 347 GLU A CA 1
ATOM 2818 C C . GLU A 1 347 ? 2.535 -9.392 -3.210 1.00 85.50 347 GLU A C 1
ATOM 2820 O O . GLU A 1 347 ? 2.477 -10.413 -3.896 1.00 85.50 347 GLU A O 1
ATOM 2825 N N . GLY A 1 348 ? 1.654 -8.403 -3.339 1.00 83.38 348 GLY A N 1
ATOM 2826 C CA . GLY A 1 348 ? 0.515 -8.407 -4.259 1.00 83.38 348 GLY A CA 1
ATOM 2827 C C . GLY A 1 348 ? -0.719 -9.142 -3.759 1.00 83.38 348 GLY A C 1
ATOM 2828 O O . GLY A 1 348 ? -1.788 -9.001 -4.359 1.00 83.38 348 GLY A O 1
ATOM 2829 N N . VAL A 1 349 ? -0.604 -9.886 -2.656 1.00 86.62 349 VAL A N 1
ATOM 2830 C CA . VAL A 1 349 ? -1.728 -10.558 -1.990 1.00 86.62 349 VAL A CA 1
ATOM 2831 C C . VAL A 1 349 ? -2.077 -9.860 -0.688 1.00 86.62 349 VAL A C 1
ATOM 2833 O O . VAL A 1 349 ? -3.251 -9.606 -0.464 1.00 86.62 349 VAL A O 1
ATOM 2836 N N . GLY A 1 350 ? -1.075 -9.508 0.118 1.00 89.00 350 GLY A N 1
ATOM 2837 C CA . GLY A 1 350 ? -1.271 -8.801 1.374 1.00 89.00 350 GLY A CA 1
ATOM 2838 C C . GLY A 1 350 ? -1.532 -9.712 2.558 1.00 89.00 350 GLY A C 1
ATOM 2839 O O . GLY A 1 350 ? -1.146 -10.884 2.577 1.00 89.00 350 GLY A O 1
ATOM 2840 N N . TYR A 1 351 ? -2.156 -9.141 3.575 1.00 89.12 351 TYR A N 1
ATOM 2841 C CA . TYR A 1 351 ? -2.527 -9.831 4.788 1.00 89.12 351 TYR A CA 1
ATOM 2842 C C . TYR A 1 351 ? -3.978 -10.291 4.761 1.00 89.12 351 TYR A C 1
ATOM 2844 O O . TYR A 1 351 ? -4.874 -9.531 4.399 1.00 89.12 351 TYR A O 1
ATOM 2852 N N . GLU A 1 352 ? -4.198 -11.509 5.240 1.00 91.31 352 GLU A N 1
ATOM 2853 C CA . GLU A 1 352 ? -5.523 -12.021 5.574 1.00 91.31 352 GLU A CA 1
ATOM 2854 C C . GLU A 1 352 ? -6.073 -11.331 6.840 1.00 91.31 352 GLU A C 1
ATOM 2856 O O . GLU A 1 352 ? -5.330 -11.186 7.820 1.00 91.31 352 GLU A O 1
ATOM 2861 N N . PRO A 1 353 ? -7.341 -10.885 6.838 1.00 91.12 353 PRO A N 1
ATOM 2862 C CA . PRO A 1 353 ? -7.984 -10.326 8.023 1.00 91.12 353 PRO A CA 1
ATOM 2863 C C . PRO A 1 353 ? -8.326 -11.417 9.050 1.00 91.12 353 PRO A C 1
ATOM 2865 O O . PRO A 1 353 ? -8.506 -12.578 8.693 1.00 91.12 353 PRO A O 1
ATOM 2868 N N . ASP A 1 354 ? -8.481 -11.041 10.323 1.00 92.06 354 ASP A N 1
ATOM 2869 C CA . ASP A 1 354 ? -9.026 -11.939 11.355 1.00 92.06 354 ASP A CA 1
ATOM 2870 C C . ASP A 1 354 ? -10.485 -12.320 11.068 1.00 92.06 354 ASP A C 1
ATOM 2872 O O . ASP A 1 354 ? -10.904 -13.449 11.319 1.00 92.06 354 ASP A O 1
ATOM 2876 N N . ILE A 1 355 ? -11.259 -11.366 10.544 1.00 95.19 355 ILE A N 1
ATOM 2877 C CA . ILE A 1 355 ? -12.653 -11.548 10.142 1.00 95.19 355 ILE A CA 1
ATOM 2878 C C . ILE A 1 355 ? -12.784 -11.137 8.677 1.00 95.19 355 ILE A C 1
ATOM 2880 O O . ILE A 1 355 ? -12.741 -9.949 8.344 1.00 95.19 355 ILE A O 1
ATOM 2884 N N . PHE A 1 356 ? -12.937 -12.131 7.802 1.00 94.88 356 PHE A N 1
ATOM 2885 C CA . PHE A 1 356 ? -13.114 -11.906 6.372 1.00 94.88 356 PHE A CA 1
ATOM 2886 C C . PHE A 1 356 ? -14.566 -11.542 6.048 1.00 94.88 356 PHE A C 1
ATOM 2888 O O . PHE A 1 356 ? -15.452 -12.374 6.232 1.00 94.88 356 PHE A O 1
ATOM 2895 N N . VAL A 1 357 ? -14.789 -10.329 5.539 1.00 94.69 357 VAL A N 1
ATOM 2896 C CA . VAL A 1 357 ? -16.093 -9.805 5.094 1.00 94.69 357 VAL A CA 1
ATOM 2897 C C . VAL A 1 357 ? -15.903 -8.759 3.996 1.00 94.69 357 VAL A C 1
ATOM 2899 O O . VAL A 1 357 ? -14.883 -8.065 3.966 1.00 94.69 357 VAL A O 1
ATOM 2902 N N . TYR A 1 358 ? -16.875 -8.604 3.100 1.00 91.94 358 TYR A N 1
ATOM 2903 C CA . TYR A 1 358 ? -16.807 -7.548 2.090 1.00 91.94 358 TYR A CA 1
ATOM 2904 C C . TYR A 1 358 ? -17.164 -6.171 2.677 1.00 91.94 358 TYR A C 1
ATOM 2906 O O . TYR A 1 358 ? -17.820 -6.104 3.721 1.00 91.94 358 TYR A O 1
ATOM 2914 N N . PRO A 1 359 ? -16.726 -5.056 2.053 1.00 87.62 359 PRO A N 1
ATOM 2915 C CA . PRO A 1 359 ? -16.972 -3.701 2.556 1.00 87.62 359 PRO A CA 1
ATOM 2916 C C . PRO A 1 359 ? -18.427 -3.419 2.961 1.00 87.62 359 PRO A C 1
ATOM 2918 O O . PRO A 1 359 ? -18.663 -2.799 3.997 1.00 87.62 359 PRO A O 1
ATOM 2921 N N . GLU A 1 360 ? -19.388 -3.923 2.188 1.00 89.06 360 GLU A N 1
ATOM 2922 C CA . GLU A 1 360 ? -20.827 -3.784 2.426 1.00 89.06 360 GLU A CA 1
ATOM 2923 C C . GLU A 1 360 ? -21.333 -4.513 3.685 1.00 89.06 360 GLU A C 1
ATOM 2925 O O . GLU A 1 360 ? -22.335 -4.106 4.270 1.00 89.06 360 GLU A O 1
ATOM 2930 N N . GLU A 1 361 ? -20.626 -5.549 4.143 1.00 93.25 361 GLU A N 1
ATOM 2931 C CA . GLU A 1 361 ? -20.991 -6.385 5.296 1.00 93.25 361 GLU A CA 1
ATOM 2932 C C . GLU A 1 361 ? -20.313 -5.919 6.597 1.00 93.25 361 GLU A C 1
ATOM 2934 O O . GLU A 1 361 ? -20.681 -6.364 7.689 1.00 93.25 361 GLU A O 1
ATOM 2939 N N . ILE A 1 362 ? -19.328 -5.012 6.521 1.00 94.56 362 ILE A N 1
ATOM 2940 C CA . ILE A 1 362 ? -18.533 -4.583 7.684 1.00 94.56 362 ILE A CA 1
ATOM 2941 C C . ILE A 1 362 ? -19.422 -3.998 8.782 1.00 94.56 362 ILE A C 1
ATOM 2943 O O . ILE A 1 362 ? -19.239 -4.322 9.957 1.00 94.56 362 ILE A O 1
ATOM 2947 N N . LYS A 1 363 ? -20.380 -3.134 8.420 1.00 95.50 363 LYS A N 1
ATOM 2948 C CA . LYS A 1 363 ? -21.239 -2.466 9.407 1.00 95.50 363 LYS A CA 1
ATOM 2949 C C . LYS A 1 363 ? -22.071 -3.479 10.188 1.00 95.50 363 LYS A C 1
ATOM 2951 O O . LYS A 1 363 ? -22.062 -3.448 11.415 1.00 95.50 363 LYS A O 1
ATOM 2956 N N . GLU A 1 364 ? -22.743 -4.387 9.482 1.00 96.56 364 GLU A N 1
ATOM 2957 C CA . GLU A 1 364 ? -23.538 -5.456 10.094 1.00 96.56 364 GLU A CA 1
ATOM 2958 C C . GLU A 1 364 ? -22.669 -6.352 10.981 1.00 96.56 364 GLU A C 1
ATOM 2960 O O . GLU A 1 364 ? -23.022 -6.618 12.129 1.00 96.56 364 GLU A O 1
ATOM 2965 N N . THR A 1 365 ? -21.492 -6.732 10.486 1.00 97.62 365 THR A N 1
ATOM 2966 C CA . THR A 1 365 ? -20.533 -7.570 11.213 1.00 97.62 365 THR A CA 1
ATOM 2967 C C . THR A 1 365 ? -20.100 -6.923 12.526 1.00 97.62 365 THR A C 1
ATOM 2969 O O . THR A 1 365 ? -20.188 -7.546 13.582 1.00 97.62 365 THR A O 1
ATOM 2972 N N . LEU A 1 366 ? -19.670 -5.658 12.495 1.00 98.06 366 LEU A N 1
ATOM 2973 C CA . LEU A 1 366 ? -19.235 -4.945 13.697 1.00 98.06 366 LEU A CA 1
ATOM 2974 C C . LEU A 1 366 ? -20.386 -4.704 14.681 1.00 98.06 366 LEU A C 1
ATOM 2976 O O . LEU A 1 366 ? -20.197 -4.857 15.888 1.00 98.06 366 LEU A O 1
ATOM 2980 N N . THR A 1 367 ? -21.588 -4.390 14.195 1.00 97.69 367 THR A N 1
ATOM 2981 C CA . THR A 1 367 ? -22.773 -4.278 15.057 1.00 97.69 367 THR A CA 1
ATOM 2982 C C . THR A 1 367 ? -23.136 -5.617 15.701 1.00 97.69 367 THR A C 1
ATOM 2984 O O . THR A 1 367 ? -23.449 -5.648 16.891 1.00 97.69 367 THR A O 1
ATOM 2987 N N . GLY A 1 368 ? -22.996 -6.736 14.982 1.00 97.69 368 GLY A N 1
ATOM 2988 C CA . GLY A 1 368 ? -23.136 -8.088 15.537 1.00 97.69 368 GLY A CA 1
ATOM 2989 C C . GLY A 1 368 ? -22.112 -8.418 16.634 1.00 97.69 368 GLY A C 1
ATOM 2990 O O . GLY A 1 368 ? -22.385 -9.245 17.501 1.00 97.69 368 GLY A O 1
ATOM 2991 N N . LEU A 1 369 ? -20.968 -7.727 16.645 1.00 97.69 369 LEU A N 1
ATOM 2992 C CA . LEU A 1 369 ? -19.934 -7.807 17.684 1.00 97.69 369 LEU A CA 1
ATOM 2993 C C . LEU A 1 369 ? -20.125 -6.785 18.821 1.00 97.69 369 LEU A C 1
ATOM 2995 O O . LEU A 1 369 ? -19.261 -6.664 19.691 1.00 97.69 369 LEU A O 1
ATOM 2999 N N . GLY A 1 370 ? -21.243 -6.053 18.831 1.00 97.81 370 GLY A N 1
ATOM 3000 C CA . GLY A 1 370 ? -21.593 -5.090 19.877 1.00 97.81 370 GLY A CA 1
ATOM 3001 C C . GLY A 1 370 ? -21.056 -3.675 19.658 1.00 97.81 370 GLY A C 1
ATOM 3002 O O . GLY A 1 370 ? -21.174 -2.850 20.563 1.00 97.81 370 GLY A O 1
ATOM 3003 N N . VAL A 1 371 ? -20.486 -3.364 18.489 1.00 98.12 371 VAL A N 1
ATOM 3004 C CA . VAL A 1 371 ? -20.015 -2.008 18.166 1.00 98.12 371 VAL A CA 1
ATOM 3005 C C . VAL A 1 371 ? -21.190 -1.142 17.711 1.00 98.12 371 VAL A C 1
ATOM 3007 O O . VAL A 1 371 ? -21.837 -1.435 16.702 1.00 98.12 371 VAL A O 1
ATOM 3010 N N . ASP A 1 372 ? -21.446 -0.040 18.415 1.00 97.69 372 ASP A N 1
ATOM 3011 C CA . ASP A 1 372 ? -22.401 0.966 17.964 1.00 97.69 372 ASP A CA 1
ATOM 3012 C C . ASP A 1 372 ? -21.798 1.762 16.803 1.00 97.69 372 ASP A C 1
ATOM 3014 O O . ASP A 1 372 ? -20.829 2.505 16.972 1.00 97.69 372 ASP A O 1
ATOM 3018 N N . LEU A 1 373 ? -22.395 1.598 15.624 1.00 95.88 373 LEU A N 1
ATOM 3019 C CA . LEU A 1 373 ? -22.087 2.334 14.399 1.00 95.88 373 LEU A CA 1
ATOM 3020 C C . LEU A 1 373 ? -23.292 3.163 13.930 1.00 95.88 373 LEU A C 1
ATOM 3022 O O . LEU A 1 373 ? -23.451 3.433 12.731 1.00 95.88 373 LEU A O 1
ATOM 3026 N N . THR A 1 374 ? -24.169 3.546 14.862 1.00 93.19 374 THR A N 1
ATOM 3027 C CA . THR A 1 374 ? -25.265 4.479 14.593 1.00 93.19 374 THR A CA 1
ATOM 3028 C C . THR A 1 374 ? -24.685 5.770 14.020 1.00 93.19 374 THR A C 1
ATOM 3030 O O . THR A 1 374 ? -23.662 6.280 14.475 1.00 93.19 374 THR A O 1
ATOM 3033 N N . ASP A 1 375 ? -25.298 6.253 12.942 1.00 90.56 375 ASP A N 1
ATOM 3034 C CA . ASP A 1 375 ? -24.861 7.418 12.167 1.00 90.56 375 ASP A CA 1
ATOM 3035 C C . ASP A 1 375 ? -23.465 7.322 11.515 1.00 90.56 375 ASP A C 1
ATOM 3037 O O . ASP A 1 375 ? -22.977 8.318 10.975 1.00 90.56 375 ASP A O 1
ATOM 3041 N N . ILE A 1 376 ? -22.801 6.163 11.532 1.00 93.00 376 ILE A N 1
ATOM 3042 C CA . ILE A 1 376 ? -21.599 5.926 10.724 1.00 93.00 376 ILE A CA 1
ATOM 3043 C C . ILE A 1 376 ? -22.019 5.382 9.358 1.00 93.00 376 ILE A C 1
ATOM 3045 O O . ILE A 1 376 ? -22.675 4.337 9.267 1.00 93.00 376 ILE A O 1
ATOM 3049 N N . GLU A 1 377 ? -21.621 6.073 8.295 1.00 87.50 377 GLU A N 1
ATOM 3050 C CA . GLU A 1 377 ? -21.671 5.548 6.933 1.00 87.50 377 GLU A CA 1
ATOM 3051 C C . GLU A 1 377 ? -20.330 4.893 6.604 1.00 87.50 377 GLU A C 1
ATOM 3053 O O . GLU A 1 377 ? -19.282 5.536 6.650 1.00 87.50 377 GLU A O 1
ATOM 3058 N N . ILE A 1 3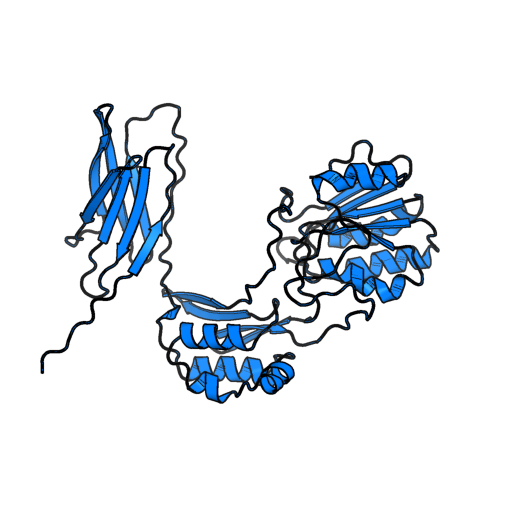78 ? -20.374 3.598 6.301 1.00 82.94 378 ILE A N 1
ATOM 3059 C CA . ILE A 1 378 ? -19.232 2.838 5.798 1.00 82.94 378 ILE A CA 1
ATOM 3060 C C . ILE A 1 378 ? -19.456 2.725 4.294 1.00 82.94 378 ILE A C 1
ATOM 3062 O O . ILE A 1 378 ? -20.307 1.954 3.856 1.00 82.94 378 ILE A O 1
ATOM 3066 N N . GLN A 1 379 ? -18.757 3.573 3.539 1.00 65.94 379 GLN A N 1
ATOM 3067 C CA . GLN A 1 379 ? -18.786 3.597 2.075 1.00 65.94 379 GLN A CA 1
ATOM 3068 C C . GLN A 1 379 ? -17.682 2.722 1.482 1.00 65.94 379 GLN A C 1
ATOM 3070 O O . GLN A 1 379 ? -16.655 2.490 2.181 1.00 65.94 379 GLN A O 1
#

InterPro domains:
  IPR029045 ClpP/crotonase-like domain superfamily [SSF52096] (202-368)

Organism: NCBI:txid163

Secondary structure (DSSP, 8-state):
---------EEEEEEEEETTTEEEEEEE--SSS--EEEEEEETTEEEEEEE---S-SEEEEEEE-TT--EEEEEEEE-SSEEEEEEE----TT------EEE----GGGSBPPHHHHHHHHHHHHHT-TTHHHHHHTT--THHHHH--BHHHHHHHHHHH---SS-EEEEE-GGG-EEEEE-------TT-PPP-S-SS-EEEEE-SSEEEEEE--B---TT-TT-THHHHHHHHHHHHTTSSEEEEE-TT---B--HHHHHHHHHHHHTT--SEEEEEE-TT--GGGTGGGTTHHHHTTSEEEEEES------SEEEEEEEEETTEEEEEEEEEPPPPSSS-B--TTT-BPPSEE--GGGHHHHHHHTT---TT----

Sequence (379 aa):
MRTSKKIFTISFITSLLFSSVFAFETKLINTTDM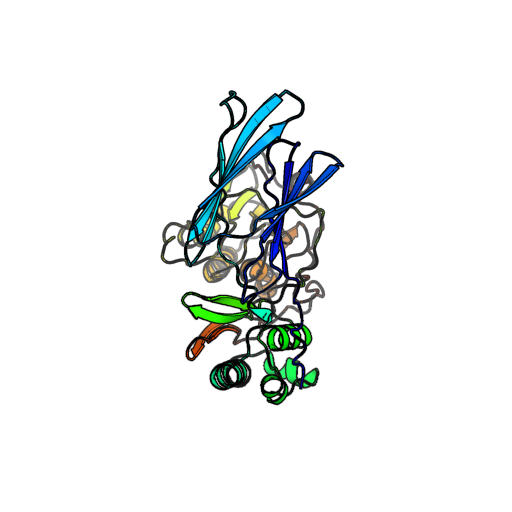EVWLTVFQGDTKEELHVAPQSEKTFTYELIDPDNIKYNLSWGSDNNSWWGFAEGPITEANTWEAGYASKQYDLSFYSLTKKEKSAVSNMIRTTYIGFTEMKEKGFKLKMIDECQTIGDLFALLDKYVYDYHFSITIDRGEKGFARWEFKNLVTDEKCKKSIDPIVTYFEKPTSNAYYIRFNSCAESTKDFNNPYWKEFPRAASKACNYDFIVLDPRSNQGGGQMQQVQFFESLINKNYKGKIYILQDKYSFSAAEMWMIAGKYINKLDITTVGTFTGGMQRYGECKAKKSGNVYGWIPTIICGIPDDGKWKGEGVGYEPDIFVYPEEIKETLTGLGVDLTDIEIQ

Nearest PDB structures (foldseek):
  7jmk-assembly2_D  TM=2.197E-01  e=1.793E-01  Sus scrofa
  2rd7-assembly1_C  TM=3.075E-01  e=2.096E+00  unclassified
  5eo8-assembly1_A  TM=2.927E-01  e=3.550E+00  Aspergillus oryzae RIB40
  2a5h-assembly1_B  TM=4.997E-01  e=9.057E+00  Clostridium subterminale

Solvent-accessible surface area (backbone atoms only — not comparable to full-atom values): 21280 Å² total; per-residue (Å²): 135,86,78,79,80,79,79,53,82,45,80,44,84,49,81,53,83,47,84,96,45,42,40,42,34,45,33,44,44,41,93,88,64,64,41,41,35,41,33,44,31,48,74,93,46,78,46,80,45,80,48,67,68,77,92,55,60,59,52,76,48,83,45,70,50,97,86,70,49,56,28,40,35,39,34,37,50,58,102,69,35,41,41,60,47,71,54,51,83,89,54,100,85,69,84,85,73,90,59,78,44,70,63,77,62,79,49,42,76,41,70,55,49,74,67,52,40,50,38,52,48,48,46,41,75,76,48,30,54,63,46,64,62,22,42,74,76,65,54,54,72,66,57,52,71,68,31,57,21,44,38,49,45,46,58,52,42,66,74,51,54,83,44,63,68,38,31,45,33,44,51,56,67,95,69,42,68,44,72,44,61,58,76,76,55,68,79,54,90,84,64,73,74,52,83,68,61,80,74,42,66,53,75,48,77,44,95,42,19,25,37,35,42,37,24,44,36,59,78,48,89,90,46,87,72,54,50,47,82,69,46,46,39,54,43,29,76,64,32,61,79,32,55,27,32,38,40,35,32,44,42,5,67,12,55,58,50,65,43,61,54,45,20,53,53,48,30,55,78,66,63,45,79,44,45,33,39,37,39,35,22,55,46,10,16,31,43,46,47,47,71,62,59,37,62,83,40,49,89,68,39,54,70,45,36,37,18,40,38,22,27,18,35,57,55,57,34,70,68,41,82,44,76,47,93,52,34,37,29,37,31,24,54,37,74,45,86,72,75,95,74,81,39,65,71,44,70,20,43,12,37,56,38,79,41,77,38,55,75,87,46,45,64,60,52,42,43,75,72,71,44,48,57,75,94,61,84,80,111

Foldseek 3Di:
DDDPPPFDKDKDFDAPDDPQAWGWIWIFTDDPQTWIWIWIDGPPDIDIDTDRDPPDQKDWDWDADPVRWIWIWIWGDDPFFIFIDIDTPDDPPDDDDGDTGTPPDPQQAPFDDPLNLVQVLCCLVPFFPCNVQLVVLVDDSCCSVVQGGNNSVLVSCQSRPLAQLKKKKFQPDSNGIDMRGHDQFPDDVLADADPDDCFDWDWDDDPAEIEIETAEPAPDPVPPPRCLVPCLLVVLVVGLVHLEYEYENELRQAHDQVSVVSSLVSNLVVQRDHAYEYEYTQNQDDSSLCVQVCVVVVVRHHYFYEAAFYQANHQFDDWDWDDRPRMTIRHTRDGDDHDPPPQQPHHSGHGGTNHYDHQVCRVVVVVVVVDDCVVPDRD

pLDDT: mean 75.11, std 22.72, range [23.59, 98.44]

Radius of gyration: 26.46 Å; Cα contacts (8 Å, |Δi|>4): 735; chains: 1; bounding box: 57×38×82 Å